Protein AF-A0AAD8YA34-F1 (afdb_monomer_lite)

Radius of gyration: 30.63 Å; chains: 1; bounding box: 55×99×75 Å

Sequence (525 aa):
MELCDHLGIENGQEYIYADPENDCYSNLALNSGWNTMIRPATAFRFKDRFSQPGSMKSLFEVLGKWKDAVYIPPKLEQSTNHGGTFIFRDDEVLFAHYDESPGTKELIEEAQSSDVHAITSKIQANGAQQLMERAQPTSGETITSKIQSTGVLSHQFDVRIARSTRELVRSNDNILVVAIPVNCHKDVMDRFASDIIDWIKESKQMMRIIISSHASLGAVYLMQLLRSEWLSETSTSLSELDDSIRITCWGTTAITARKTSGNSVNVLTIRKAVDYVTVPFKSEEDTNDVLETMFGKRFKYRDGGLLAISLSNLNPQNHLGIVLGNMSRMDPPPPPPPLNDMPVVDTPVEPWYQGKCITPKVGRLMEALDLERINIAKELEIDVRTIYEHFSWSFHVPLETPTDKNDQDVETSMRPLTVSEMNQQMHYYKNNDVLGPTNPESRYVMEDVPYGVVLTVILGRLLNCPASLHESGIMILSAMYGRDFLVENELLQGLGLIGEDDLNVNAYSLQEWKEMACLGYFRER

Structure (mmCIF, N/CA/C/O backbone):
data_AF-A0AAD8YA34-F1
#
_entry.id   AF-A0AAD8YA34-F1
#
loop_
_atom_site.group_PDB
_atom_site.id
_atom_site.type_symbol
_atom_site.label_atom_id
_atom_site.label_alt_id
_atom_site.label_comp_id
_atom_site.label_asym_id
_atom_site.label_entity_id
_atom_site.label_seq_id
_atom_site.pdbx_PDB_ins_code
_atom_site.Cartn_x
_atom_site.Cartn_y
_atom_site.Cartn_z
_atom_site.occupancy
_atom_site.B_iso_or_equiv
_atom_site.auth_seq_id
_atom_site.auth_comp_id
_atom_site.auth_asym_id
_atom_site.auth_atom_id
_atom_site.pdbx_PDB_model_num
ATOM 1 N N . MET A 1 1 ? 2.439 -30.372 10.382 1.00 57.00 1 MET A N 1
ATOM 2 C CA . MET A 1 1 ? 1.741 -30.048 9.124 1.00 57.00 1 MET A CA 1
ATOM 3 C C . MET A 1 1 ? 1.475 -31.315 8.331 1.00 57.00 1 MET A C 1
ATOM 5 O O . MET A 1 1 ? 0.342 -31.757 8.385 1.00 57.00 1 MET A O 1
ATOM 9 N N . GLU A 1 2 ? 2.491 -32.000 7.787 1.00 58.78 2 GLU A N 1
ATOM 10 C CA . GLU A 1 2 ? 2.299 -33.262 7.032 1.00 58.78 2 GLU A CA 1
ATOM 11 C C . GLU A 1 2 ? 1.456 -34.323 7.772 1.00 58.78 2 GLU A C 1
ATOM 13 O O . GLU A 1 2 ? 0.632 -34.995 7.164 1.00 58.78 2 GLU A O 1
ATOM 18 N N . LEU A 1 3 ? 1.592 -34.432 9.102 1.00 56.12 3 LEU A N 1
ATOM 19 C CA . LEU A 1 3 ? 0.770 -35.333 9.922 1.00 56.12 3 LEU A CA 1
ATOM 20 C C . LEU A 1 3 ? -0.720 -34.938 9.975 1.00 56.12 3 LEU A C 1
ATOM 22 O O . LEU A 1 3 ? -1.574 -35.820 9.979 1.00 56.12 3 LEU A O 1
ATOM 26 N N . CYS A 1 4 ? -1.043 -33.642 10.030 1.00 61.03 4 CYS A N 1
ATOM 27 C CA . CYS A 1 4 ? -2.429 -33.156 10.074 1.00 61.03 4 CYS A CA 1
ATOM 28 C C . CYS A 1 4 ? -3.134 -33.430 8.746 1.00 61.03 4 CYS A C 1
ATOM 30 O O . CYS A 1 4 ? -4.242 -33.967 8.740 1.00 61.03 4 CYS A O 1
ATOM 32 N N . ASP A 1 5 ? -2.442 -33.133 7.644 1.00 61.12 5 ASP A N 1
ATOM 33 C CA . ASP A 1 5 ? -2.927 -33.342 6.279 1.00 61.12 5 ASP A CA 1
ATOM 34 C C . ASP A 1 5 ? -3.145 -34.834 6.008 1.00 61.12 5 ASP A C 1
ATOM 36 O O . ASP A 1 5 ? -4.180 -35.248 5.489 1.00 61.12 5 ASP A O 1
ATOM 40 N N . HIS A 1 6 ? -2.204 -35.668 6.455 1.00 59.56 6 HIS A N 1
ATOM 41 C CA . HIS A 1 6 ? -2.275 -37.121 6.317 1.00 59.56 6 HIS A CA 1
ATOM 42 C C . HIS A 1 6 ? -3.390 -37.766 7.155 1.00 59.56 6 HIS A C 1
ATOM 44 O O . HIS A 1 6 ? -3.972 -38.777 6.757 1.00 59.56 6 HIS A O 1
ATOM 50 N N . LEU A 1 7 ? -3.708 -37.195 8.321 1.00 57.94 7 LEU A N 1
ATOM 51 C CA . LEU A 1 7 ? -4.793 -37.666 9.189 1.00 57.94 7 LEU A CA 1
ATOM 52 C C . LEU A 1 7 ? -6.159 -37.044 8.852 1.00 57.94 7 LEU A C 1
ATOM 54 O O . LEU A 1 7 ? -7.160 -37.476 9.427 1.00 57.94 7 LEU A O 1
ATOM 58 N N . GLY A 1 8 ? -6.217 -36.081 7.924 1.00 65.69 8 GLY A N 1
ATOM 59 C CA . GLY A 1 8 ? -7.444 -35.382 7.533 1.00 65.69 8 GLY A CA 1
ATOM 60 C C . GLY A 1 8 ? -8.031 -34.512 8.647 1.00 65.69 8 GLY A C 1
ATOM 61 O O . GLY A 1 8 ? -9.250 -34.415 8.766 1.00 65.69 8 GLY A O 1
ATOM 62 N N . ILE A 1 9 ? -7.181 -33.940 9.507 1.00 64.44 9 ILE A N 1
ATOM 63 C CA . ILE A 1 9 ? -7.609 -33.077 10.615 1.00 64.44 9 ILE A CA 1
ATOM 64 C C . ILE A 1 9 ? -7.604 -31.629 10.126 1.00 64.44 9 ILE A C 1
ATOM 66 O O . ILE A 1 9 ? -6.554 -30.984 10.087 1.00 64.44 9 ILE A O 1
ATOM 70 N N . GLU A 1 10 ? -8.785 -31.122 9.771 1.00 64.44 10 GLU A N 1
ATOM 71 C CA . GLU A 1 10 ? -8.975 -29.712 9.419 1.00 64.44 10 GLU A CA 1
ATOM 72 C C . GLU A 1 10 ? -8.584 -28.807 10.596 1.00 64.44 10 GLU A C 1
ATOM 74 O O . GLU A 1 10 ? -8.938 -29.067 11.747 1.00 64.44 10 GLU A O 1
ATOM 79 N N . ASN A 1 11 ? -7.816 -27.755 10.303 1.00 64.31 11 ASN A N 1
ATOM 80 C CA . ASN A 1 11 ? -7.295 -26.786 11.276 1.00 64.31 11 ASN A CA 1
ATOM 81 C C . ASN A 1 11 ? -6.407 -27.378 12.387 1.00 64.31 11 ASN A C 1
ATOM 83 O O . ASN A 1 11 ? -6.159 -26.730 13.403 1.00 64.31 11 ASN A O 1
ATOM 87 N N . GLY A 1 12 ? -5.863 -28.588 12.203 1.00 56.16 12 GLY A N 1
ATOM 88 C CA . GLY A 1 12 ? -5.017 -29.245 13.206 1.00 56.16 12 GLY A CA 1
ATOM 89 C C . GLY A 1 12 ? -3.789 -28.426 13.635 1.00 56.16 12 GLY A C 1
ATOM 90 O O . GLY A 1 12 ? -3.298 -28.592 14.747 1.00 56.16 12 GLY A O 1
ATOM 91 N N . GLN A 1 13 ? -3.311 -27.504 12.795 1.00 57.78 13 GLN A N 1
ATOM 92 C CA . GLN A 1 13 ? -2.218 -26.575 13.100 1.00 57.78 13 GLN A CA 1
ATOM 93 C C . GLN A 1 13 ? -2.500 -25.613 14.264 1.00 57.78 13 GLN A C 1
ATOM 95 O O . GLN A 1 13 ? -1.553 -25.123 14.870 1.00 57.78 13 GLN A O 1
ATOM 100 N N . GLU A 1 14 ? -3.766 -25.347 14.589 1.00 53.78 14 GLU A N 1
ATOM 101 C CA . GLU A 1 14 ? -4.135 -24.463 15.705 1.00 53.78 14 GLU A CA 1
ATOM 102 C C . GLU A 1 14 ? -4.041 -25.164 17.062 1.00 53.78 14 GLU A C 1
ATOM 104 O O . GLU A 1 14 ? -3.912 -24.512 18.096 1.00 53.78 14 GLU A O 1
ATOM 109 N N . TYR A 1 15 ? -4.086 -26.497 17.053 1.00 52.25 15 TYR A N 1
ATOM 110 C CA . TYR A 1 15 ? -4.228 -27.313 18.258 1.00 52.25 15 TYR A CA 1
ATOM 111 C C . TYR A 1 15 ? -3.035 -28.243 18.505 1.00 52.25 15 TYR A C 1
ATOM 113 O O . TYR A 1 15 ? -2.893 -28.782 19.603 1.00 52.25 15 TYR A O 1
ATOM 121 N N . ILE A 1 16 ? -2.173 -28.456 17.504 1.00 54.62 16 ILE A N 1
ATOM 122 C CA . ILE A 1 16 ? -0.984 -29.305 17.620 1.00 54.62 16 ILE A CA 1
ATOM 123 C C . ILE A 1 16 ? 0.250 -28.442 17.872 1.00 54.62 16 ILE A C 1
ATOM 125 O O . ILE A 1 16 ? 0.786 -27.798 16.971 1.00 54.62 16 ILE A O 1
ATOM 129 N N . TYR A 1 17 ? 0.748 -28.510 19.102 1.00 56.94 17 TYR A N 1
ATOM 130 C CA . TYR A 1 17 ? 2.009 -27.899 19.503 1.00 56.94 17 TYR A CA 1
ATOM 131 C C . TYR A 1 17 ? 3.134 -28.931 19.412 1.00 56.94 17 TYR A C 1
ATOM 133 O O . TYR A 1 17 ? 3.048 -30.014 19.992 1.00 56.94 17 TYR A O 1
ATOM 141 N N . ALA A 1 18 ? 4.188 -28.606 18.665 1.00 58.31 18 ALA A N 1
ATOM 142 C CA . ALA A 1 18 ? 5.399 -29.415 18.629 1.00 58.31 18 ALA A CA 1
ATOM 143 C C . ALA A 1 18 ? 6.319 -29.024 19.793 1.00 58.31 18 ALA A C 1
ATOM 145 O O . ALA A 1 18 ? 6.506 -27.840 20.064 1.00 58.31 18 ALA A O 1
ATOM 146 N N . ASP A 1 19 ? 6.916 -30.020 20.441 1.00 56.06 19 ASP A N 1
ATOM 147 C CA . ASP A 1 19 ? 7.931 -29.862 21.485 1.00 56.06 19 ASP A CA 1
ATOM 148 C C . ASP A 1 19 ? 9.301 -30.260 20.902 1.00 56.06 19 ASP A C 1
ATOM 150 O O . ASP A 1 19 ? 9.737 -31.402 21.075 1.00 56.06 19 ASP A O 1
ATOM 154 N N . PRO A 1 20 ? 9.946 -29.380 20.107 1.00 51.75 20 PRO A N 1
ATOM 155 C CA . PRO A 1 20 ? 11.133 -29.737 19.327 1.00 51.75 20 PRO A CA 1
ATOM 156 C C . PRO A 1 20 ? 12.332 -30.120 20.203 1.00 51.75 20 PRO A C 1
ATOM 158 O O . PRO A 1 20 ? 13.144 -30.947 19.791 1.00 51.75 20 PRO A O 1
ATOM 161 N N . GLU A 1 21 ? 12.413 -29.565 21.415 1.00 60.75 21 GLU A N 1
ATOM 162 C CA . GLU A 1 21 ? 13.470 -29.858 22.391 1.00 60.75 21 GLU A CA 1
ATOM 163 C C . GLU A 1 21 ? 13.107 -31.022 23.332 1.00 60.75 21 GLU A C 1
ATOM 165 O O . GLU A 1 21 ? 13.958 -31.527 24.068 1.00 60.75 21 GLU A O 1
ATOM 170 N N . ASN A 1 22 ? 11.874 -31.537 23.235 1.00 58.41 22 ASN A N 1
ATOM 171 C CA . ASN A 1 22 ? 11.351 -32.645 24.034 1.00 58.41 22 ASN A CA 1
ATOM 172 C C . ASN A 1 22 ? 11.287 -32.323 25.545 1.00 58.41 22 ASN A C 1
ATOM 174 O O . ASN A 1 22 ? 11.423 -33.219 26.391 1.00 58.41 22 ASN A O 1
ATOM 178 N N . ASP A 1 23 ? 11.107 -31.045 25.884 1.00 58.72 23 ASP A N 1
ATOM 179 C CA . ASP A 1 23 ? 11.086 -30.516 27.248 1.00 58.72 23 ASP A CA 1
ATOM 180 C C . ASP A 1 23 ? 9.809 -30.911 27.993 1.00 58.72 23 ASP A C 1
ATOM 182 O O . ASP A 1 23 ? 9.868 -31.335 29.150 1.00 58.72 23 ASP A O 1
ATOM 186 N N . CYS A 1 24 ? 8.649 -30.839 27.338 1.00 59.78 24 CYS A N 1
ATOM 187 C CA . CYS A 1 24 ? 7.374 -31.285 27.896 1.00 59.78 24 CYS A CA 1
ATOM 188 C C . CYS A 1 24 ? 7.444 -32.779 28.227 1.00 59.78 24 CYS A C 1
ATOM 190 O O . CYS A 1 24 ? 7.132 -33.193 29.345 1.00 59.78 24 CYS A O 1
ATOM 192 N N . TYR A 1 25 ? 7.956 -33.585 27.295 1.00 61.09 25 TYR A N 1
ATOM 193 C CA . TYR A 1 25 ? 8.087 -35.029 27.486 1.00 61.09 25 TYR A CA 1
ATOM 194 C C . TYR A 1 25 ? 9.016 -35.389 28.653 1.00 61.09 25 TYR A C 1
ATOM 196 O O . TYR A 1 25 ? 8.703 -36.262 29.466 1.00 61.09 25 TYR A O 1
ATOM 204 N N . SER A 1 26 ? 10.163 -34.709 28.741 1.00 60.25 26 SER A N 1
ATOM 205 C CA . SER A 1 26 ? 11.169 -34.937 29.786 1.00 60.25 26 SER A CA 1
ATOM 206 C C . SER A 1 26 ? 10.634 -34.578 31.173 1.00 60.25 26 SER A C 1
ATOM 208 O O . SER A 1 26 ? 10.914 -35.267 32.153 1.00 60.25 26 SER A O 1
ATOM 210 N N . ASN A 1 27 ? 9.815 -33.532 31.243 1.00 60.31 27 ASN A N 1
ATOM 211 C CA . ASN A 1 27 ? 9.210 -33.047 32.474 1.00 60.31 27 ASN A CA 1
ATOM 212 C C . ASN A 1 27 ? 8.005 -33.871 32.946 1.00 60.31 27 ASN A C 1
ATOM 214 O O . ASN A 1 27 ? 7.817 -34.046 34.150 1.00 60.31 27 ASN A O 1
ATOM 218 N N . LEU A 1 28 ? 7.203 -34.403 32.019 1.00 61.78 28 LEU A N 1
ATOM 219 C CA . LEU A 1 28 ? 6.094 -35.305 32.347 1.00 61.78 28 LEU A CA 1
ATOM 220 C C . LEU A 1 28 ? 6.577 -36.625 32.965 1.00 61.78 28 LEU A C 1
ATOM 222 O O . LEU A 1 28 ? 5.770 -37.337 33.564 1.00 61.78 28 LEU A O 1
ATOM 226 N N . ALA A 1 29 ? 7.874 -36.942 32.828 1.00 59.47 29 ALA A N 1
ATOM 227 C CA . ALA A 1 29 ? 8.520 -38.131 33.379 1.00 59.47 29 ALA A CA 1
ATOM 228 C C . ALA A 1 29 ? 7.726 -39.417 33.081 1.00 59.47 29 ALA A C 1
ATOM 230 O O . ALA A 1 29 ? 7.562 -40.284 33.943 1.00 59.47 29 ALA A O 1
ATOM 231 N N . LEU A 1 30 ? 7.205 -39.513 31.850 1.00 64.31 30 LEU A N 1
ATOM 232 C CA . LEU A 1 30 ? 6.449 -40.669 31.377 1.00 64.31 30 LEU A CA 1
ATOM 233 C C . LEU A 1 30 ? 7.295 -41.939 31.522 1.00 64.31 30 LEU A C 1
ATOM 235 O O . LEU A 1 30 ? 8.526 -41.911 31.416 1.00 64.31 30 LEU A O 1
ATOM 239 N N . ASN A 1 31 ? 6.627 -43.069 31.763 1.00 60.81 31 ASN A N 1
ATOM 240 C CA . ASN A 1 31 ? 7.307 -44.355 31.881 1.00 60.81 31 ASN A CA 1
ATOM 241 C C . ASN A 1 31 ? 8.175 -44.607 30.635 1.00 60.81 31 ASN A C 1
ATOM 243 O O . ASN A 1 31 ? 7.714 -44.464 29.500 1.00 60.81 31 ASN A O 1
ATOM 247 N N . SER A 1 32 ? 9.434 -44.980 30.852 1.00 58.25 32 SER A N 1
ATOM 248 C CA . SER A 1 32 ? 10.407 -45.222 29.787 1.00 58.25 32 SER A CA 1
ATOM 249 C C . SER A 1 32 ? 11.320 -46.404 30.120 1.00 58.25 32 SER A C 1
ATOM 251 O O . SER A 1 32 ? 11.561 -46.735 31.287 1.00 58.25 32 SER A O 1
ATOM 253 N N . GLY A 1 33 ? 11.831 -47.057 29.075 1.00 55.44 33 GLY A N 1
ATOM 254 C CA . GLY A 1 33 ? 12.868 -48.084 29.167 1.00 55.44 33 GLY A CA 1
ATOM 255 C C . GLY A 1 33 ? 12.383 -49.539 29.177 1.00 55.44 33 GLY A C 1
ATOM 256 O O . GLY A 1 33 ? 11.218 -49.865 29.371 1.00 55.44 33 GLY A O 1
ATOM 257 N N . TRP A 1 34 ? 13.331 -50.460 28.989 1.00 50.88 34 TRP A N 1
ATOM 258 C CA . TRP A 1 34 ? 13.091 -51.895 28.766 1.00 50.88 34 TRP A CA 1
ATOM 259 C C . TRP A 1 34 ? 12.460 -52.655 29.946 1.00 50.88 34 TRP A C 1
ATOM 261 O O . TRP A 1 34 ? 11.923 -53.745 29.756 1.00 50.88 34 TRP A O 1
ATOM 271 N N . ASN A 1 35 ? 12.477 -52.093 31.157 1.00 49.31 35 ASN A N 1
ATOM 272 C CA . ASN A 1 35 ? 11.920 -52.733 32.354 1.00 49.31 35 ASN A CA 1
ATOM 273 C C . ASN A 1 35 ? 10.384 -52.862 32.324 1.00 49.31 35 ASN A C 1
ATOM 275 O O . ASN A 1 35 ? 9.824 -53.684 33.050 1.00 49.31 35 ASN A O 1
ATOM 279 N N . THR A 1 36 ? 9.684 -52.090 31.489 1.00 51.34 36 THR A N 1
ATOM 280 C CA . THR A 1 36 ? 8.221 -52.173 31.319 1.00 51.34 36 THR A CA 1
ATOM 281 C C . THR A 1 36 ? 7.795 -53.277 30.343 1.00 51.34 36 THR A C 1
ATOM 283 O O . THR A 1 36 ? 6.717 -53.851 30.496 1.00 51.34 36 THR A O 1
ATOM 286 N N . MET A 1 37 ? 8.668 -53.671 29.408 1.00 44.97 37 MET A N 1
ATOM 287 C CA . MET A 1 37 ? 8.440 -54.778 28.461 1.00 44.97 37 MET A CA 1
ATOM 288 C C . MET A 1 37 ? 8.461 -56.160 29.133 1.00 44.97 37 MET A C 1
ATOM 290 O O . MET A 1 37 ? 7.911 -57.119 28.600 1.00 44.97 37 MET A O 1
ATOM 294 N N . ILE A 1 38 ? 9.070 -56.262 30.319 1.00 46.34 38 ILE A N 1
ATOM 295 C CA . ILE A 1 38 ? 9.202 -57.502 31.105 1.00 46.34 38 ILE A CA 1
ATOM 296 C C . ILE A 1 38 ? 8.036 -57.644 32.110 1.00 46.34 38 ILE A C 1
ATOM 298 O O . ILE A 1 38 ? 7.930 -58.638 32.829 1.00 46.34 38 ILE A O 1
ATOM 302 N N . ARG A 1 39 ? 7.115 -56.668 32.171 1.00 54.47 39 ARG A N 1
ATOM 303 C CA . ARG A 1 39 ? 5.951 -56.739 33.062 1.00 54.47 39 ARG A CA 1
ATOM 304 C C . ARG A 1 39 ? 4.972 -57.820 32.579 1.00 54.47 39 ARG A C 1
ATOM 306 O O . ARG A 1 39 ? 4.652 -57.856 31.389 1.00 54.47 39 ARG A O 1
ATOM 313 N N . PRO A 1 40 ? 4.420 -58.656 33.482 1.00 52.62 40 PRO A N 1
ATOM 314 C CA . PRO A 1 40 ? 3.451 -59.690 33.115 1.00 52.62 40 PRO A CA 1
ATOM 315 C C . PRO A 1 40 ? 2.254 -59.147 32.323 1.00 52.62 40 PRO A C 1
ATOM 317 O O . PRO A 1 40 ? 1.797 -59.798 31.387 1.00 52.62 40 PRO A O 1
ATOM 320 N N . ALA A 1 41 ? 1.795 -57.931 32.647 1.00 52.78 41 ALA A N 1
ATOM 321 C CA . ALA A 1 41 ? 0.703 -57.247 31.954 1.00 52.78 41 ALA A CA 1
ATOM 322 C C . ALA A 1 41 ? 0.945 -57.120 30.437 1.00 52.78 41 ALA A C 1
ATOM 324 O O . ALA A 1 41 ? 0.049 -57.413 29.649 1.00 52.78 41 ALA A O 1
ATOM 325 N N . THR A 1 42 ? 2.169 -56.796 30.013 1.00 47.59 42 THR A N 1
ATOM 326 C CA . THR A 1 42 ? 2.544 -56.682 28.595 1.00 47.59 42 THR A CA 1
ATOM 327 C C . THR A 1 42 ? 2.424 -58.033 27.877 1.00 47.59 42 THR A C 1
ATOM 329 O O . THR A 1 42 ? 1.865 -58.120 26.783 1.00 47.59 42 THR A O 1
ATOM 332 N N . ALA A 1 43 ? 2.867 -59.122 28.517 1.00 51.59 43 ALA A N 1
ATOM 333 C CA . ALA A 1 43 ? 2.780 -60.477 27.966 1.00 51.59 43 ALA A CA 1
ATOM 334 C C . ALA A 1 43 ? 1.332 -61.002 27.881 1.00 51.59 43 ALA A C 1
ATOM 336 O O . ALA A 1 43 ? 0.958 -61.631 26.886 1.00 51.59 43 ALA A O 1
ATOM 337 N N . PHE A 1 44 ? 0.496 -60.719 28.886 1.00 54.44 44 PHE A N 1
ATOM 338 C CA . PHE A 1 44 ? -0.926 -61.082 28.867 1.00 54.44 44 PHE A CA 1
ATOM 339 C C . PHE A 1 44 ? -1.706 -60.310 27.794 1.00 54.44 44 PHE A C 1
ATOM 341 O O . PHE A 1 44 ? -2.547 -60.897 27.120 1.00 54.44 44 PHE A O 1
ATOM 348 N N . ARG A 1 45 ? -1.357 -59.047 27.523 1.00 59.47 45 ARG A N 1
ATOM 349 C CA . ARG A 1 45 ? -2.006 -58.236 26.480 1.00 59.47 45 ARG A CA 1
ATOM 350 C C . ARG A 1 45 ? -1.677 -58.690 25.061 1.00 59.47 45 ARG A C 1
ATOM 352 O O . ARG A 1 45 ? -2.575 -58.715 24.222 1.00 59.47 45 ARG A O 1
ATOM 359 N N . PHE A 1 46 ? -0.438 -59.111 24.783 1.00 51.91 46 PHE A N 1
ATOM 360 C CA . PHE A 1 46 ? -0.133 -59.763 23.503 1.00 51.91 46 PHE A CA 1
ATOM 361 C C . PHE A 1 46 ? -1.003 -61.007 23.315 1.00 51.91 46 PHE A C 1
ATOM 363 O O . PHE A 1 46 ? -1.624 -61.165 22.266 1.00 51.91 46 PHE A O 1
ATOM 370 N N . LYS A 1 47 ? -1.121 -61.844 24.353 1.00 54.25 47 LYS A N 1
ATOM 371 C CA . LYS A 1 47 ? -1.988 -63.024 24.329 1.00 54.25 47 LYS A CA 1
ATOM 372 C C . LYS A 1 47 ? -3.451 -62.650 24.062 1.00 54.25 47 LYS A C 1
ATOM 374 O O . LYS A 1 47 ? -4.043 -63.230 23.157 1.00 54.25 47 LYS A O 1
ATOM 379 N N . ASP A 1 48 ? -4.014 -61.671 24.764 1.00 59.31 48 ASP A N 1
ATOM 380 C CA . ASP A 1 48 ? -5.408 -61.241 24.572 1.00 59.31 48 ASP A CA 1
ATOM 381 C C . ASP A 1 48 ? -5.647 -60.684 23.163 1.00 59.31 48 ASP A C 1
ATOM 383 O O . ASP A 1 48 ? -6.639 -61.018 22.512 1.00 59.31 48 ASP A O 1
ATOM 387 N N . ARG A 1 49 ? -4.686 -59.921 22.631 1.00 57.06 49 ARG A N 1
ATOM 388 C CA . ARG A 1 49 ? -4.756 -59.362 21.277 1.00 57.06 49 ARG A CA 1
ATOM 389 C C . ARG A 1 49 ? -4.685 -60.448 20.203 1.00 57.06 49 ARG A C 1
ATOM 391 O O . ARG A 1 49 ? -5.428 -60.357 19.234 1.00 57.06 49 ARG A O 1
ATOM 398 N N . PHE A 1 50 ? -3.880 -61.498 20.384 1.00 53.97 50 PHE A N 1
ATOM 399 C CA . PHE A 1 50 ? -3.851 -62.662 19.483 1.00 53.97 50 PHE A CA 1
ATOM 400 C C . PHE A 1 50 ? -5.074 -63.584 19.628 1.00 53.97 50 PHE A C 1
ATOM 402 O O . PHE A 1 50 ? -5.350 -64.368 18.722 1.00 53.97 50 PHE A O 1
ATOM 409 N N . SER A 1 51 ? -5.808 -63.493 20.740 1.00 55.28 51 SER A N 1
ATOM 410 C CA . SER A 1 51 ? -6.950 -64.368 21.044 1.00 55.28 51 SER A CA 1
ATOM 411 C C . SER A 1 51 ? -8.292 -63.836 20.528 1.00 55.28 51 SER A C 1
ATOM 413 O O . SER A 1 51 ? -9.227 -64.618 20.361 1.00 55.28 51 SER A O 1
ATOM 415 N N . GLN A 1 52 ? -8.419 -62.525 20.284 1.00 59.38 52 GLN A N 1
ATOM 416 C CA . GLN A 1 52 ? -9.680 -61.910 19.855 1.00 59.38 52 GLN A CA 1
ATOM 417 C C . GLN A 1 52 ? -9.833 -61.867 18.316 1.00 59.38 52 GLN A C 1
ATOM 419 O O . GLN A 1 52 ? -8.947 -61.353 17.625 1.00 59.38 52 GLN A O 1
ATOM 424 N N . PRO A 1 53 ? -10.956 -62.351 17.741 1.00 44.66 53 PRO A N 1
ATOM 425 C CA . PRO A 1 53 ? -11.171 -62.344 16.293 1.00 44.66 53 PRO A CA 1
ATOM 426 C C . PRO A 1 53 ? -11.250 -60.915 15.729 1.00 44.66 53 PRO A C 1
ATOM 428 O O . PRO A 1 53 ? -12.093 -60.127 16.142 1.00 44.66 53 PRO A O 1
ATOM 431 N N . GLY A 1 54 ? -10.399 -60.587 14.750 1.00 58.88 54 GLY A N 1
ATOM 432 C CA . GLY A 1 54 ? -10.438 -59.310 14.015 1.00 58.88 54 GLY A CA 1
ATOM 433 C C . GLY A 1 54 ? -9.478 -58.215 14.503 1.00 58.88 54 GLY A C 1
ATOM 434 O O . GLY A 1 54 ? -9.226 -57.273 13.752 1.00 58.88 54 GLY A O 1
ATOM 435 N N . SER A 1 55 ? -8.856 -58.366 15.676 1.00 55.22 55 SER A N 1
ATOM 436 C CA . SER A 1 55 ? -7.917 -57.386 16.263 1.00 55.22 55 SER A CA 1
ATOM 437 C C . SER A 1 55 ? -6.683 -57.106 15.384 1.00 55.22 55 SER A C 1
ATOM 439 O O . SER A 1 55 ? -6.198 -55.977 15.294 1.00 55.22 55 SER A O 1
ATOM 441 N N . MET A 1 56 ? -6.184 -58.132 14.689 1.00 51.81 56 MET A N 1
ATOM 442 C CA . MET A 1 56 ? -5.042 -58.011 13.784 1.00 51.81 56 MET A CA 1
ATOM 443 C C . MET A 1 56 ? -5.419 -57.255 12.511 1.00 51.81 56 MET A C 1
ATOM 445 O O . MET A 1 56 ? -4.600 -56.514 11.977 1.00 51.81 56 MET A O 1
ATOM 449 N N . LYS A 1 57 ? -6.668 -57.382 12.046 1.00 55.53 57 LYS A N 1
ATOM 450 C CA . LYS A 1 57 ? -7.144 -56.693 10.841 1.00 55.53 57 LYS A CA 1
ATOM 451 C C . LYS A 1 57 ? -7.231 -55.182 11.070 1.00 55.53 57 LYS A C 1
ATOM 453 O O . LYS A 1 57 ? -6.732 -54.432 10.240 1.00 55.53 57 LYS A O 1
ATOM 458 N N . SER A 1 58 ? -7.745 -54.748 12.226 1.00 56.22 58 SER A N 1
ATOM 459 C CA . SER A 1 58 ? -7.749 -53.327 12.606 1.00 56.22 58 SER A CA 1
ATOM 460 C C . SER A 1 58 ? -6.339 -52.778 12.821 1.00 56.22 58 SER A C 1
ATOM 462 O O . SER A 1 58 ? -6.069 -51.629 12.493 1.00 56.22 58 SER A O 1
ATOM 464 N N . LEU A 1 59 ? -5.415 -53.595 13.344 1.00 51.00 59 LEU A N 1
ATOM 465 C CA . LEU A 1 59 ? -4.019 -53.187 13.499 1.00 51.00 59 LEU A CA 1
ATOM 466 C C . LEU A 1 59 ? -3.343 -52.987 12.137 1.00 51.00 59 LEU A C 1
ATOM 468 O O . LEU A 1 59 ? -2.658 -51.989 11.958 1.00 51.00 59 LEU A O 1
ATOM 472 N N . PHE A 1 60 ? -3.563 -53.883 11.172 1.00 56.53 60 PHE A N 1
ATOM 473 C CA . PHE A 1 60 ? -3.033 -53.725 9.814 1.00 56.53 60 PHE A CA 1
ATOM 474 C C . PHE A 1 60 ? -3.689 -52.571 9.045 1.00 56.53 60 PHE A C 1
ATOM 476 O O . PHE A 1 60 ? -2.999 -51.908 8.278 1.00 56.53 60 PHE A O 1
ATOM 483 N N . GLU A 1 61 ? -4.972 -52.277 9.273 1.00 60.12 61 GLU A N 1
ATOM 484 C CA . GLU A 1 61 ? -5.619 -51.067 8.739 1.00 60.12 61 GLU A CA 1
ATOM 485 C C . GLU A 1 61 ? -5.010 -49.790 9.319 1.00 60.12 61 GLU A C 1
ATOM 487 O O . GLU A 1 61 ? -4.706 -48.865 8.571 1.00 60.12 61 GLU A O 1
ATOM 492 N N . VAL A 1 62 ? -4.788 -49.740 10.637 1.00 55.50 62 VAL A N 1
ATOM 493 C CA . VAL A 1 62 ? -4.147 -48.589 11.283 1.00 55.50 62 VAL A CA 1
ATOM 494 C C . VAL A 1 62 ? -2.703 -48.464 10.808 1.00 55.50 62 VAL A C 1
ATOM 496 O O . VAL A 1 62 ? -2.350 -47.430 10.262 1.00 55.50 62 VAL A O 1
ATOM 499 N N . LEU A 1 63 ? -1.879 -49.508 10.915 1.00 52.69 63 LEU A N 1
ATOM 500 C CA . LEU A 1 63 ? -0.484 -49.485 10.453 1.00 52.69 63 LEU A CA 1
ATOM 501 C C . LEU A 1 63 ? -0.366 -49.177 8.954 1.00 52.69 63 LEU A C 1
ATOM 503 O O . LEU A 1 63 ? 0.576 -48.507 8.546 1.00 52.69 63 LEU A O 1
ATOM 507 N N . GLY A 1 64 ? -1.340 -49.600 8.143 1.00 58.03 64 GLY A N 1
ATOM 508 C CA . GLY A 1 64 ? -1.438 -49.246 6.729 1.00 58.03 64 GLY A CA 1
ATOM 509 C C . GLY A 1 64 ? -1.620 -47.746 6.494 1.00 58.03 64 GLY A C 1
ATOM 510 O O . GLY A 1 64 ? -1.074 -47.231 5.521 1.00 58.03 64 GLY A O 1
ATOM 511 N N . LYS A 1 65 ? -2.303 -47.036 7.406 1.00 58.25 65 LYS A N 1
ATOM 512 C CA . LYS A 1 65 ? -2.352 -45.566 7.416 1.00 58.25 65 LYS A CA 1
ATOM 513 C C . LYS A 1 65 ? -1.022 -44.954 7.850 1.00 58.25 65 LYS A C 1
ATOM 515 O O . LYS A 1 65 ? -0.689 -43.889 7.372 1.00 58.25 65 LYS A O 1
ATOM 520 N N . TRP A 1 66 ? -0.232 -45.604 8.701 1.00 48.81 66 TRP A N 1
ATOM 521 C CA . TRP A 1 66 ? 1.053 -45.063 9.177 1.00 48.81 66 TRP A CA 1
ATOM 522 C C . TRP A 1 66 ? 2.262 -45.417 8.294 1.00 48.81 66 TRP A C 1
ATOM 524 O O . TRP A 1 66 ? 3.362 -44.946 8.566 1.00 48.81 66 TRP A O 1
ATOM 534 N N . LYS A 1 67 ? 2.088 -46.216 7.230 1.00 51.62 67 LYS A N 1
ATOM 535 C CA . LYS A 1 67 ? 3.202 -46.704 6.393 1.00 51.62 67 LYS A CA 1
ATOM 536 C C . LYS A 1 67 ? 3.992 -45.582 5.699 1.00 51.62 67 LYS A C 1
ATOM 538 O O . LYS A 1 67 ? 5.178 -45.761 5.450 1.00 51.62 67 LYS A O 1
ATOM 543 N N . ASP A 1 68 ? 3.326 -44.469 5.387 1.00 51.00 68 ASP A N 1
ATOM 544 C CA . ASP A 1 68 ? 3.911 -43.303 4.710 1.00 51.00 68 ASP A CA 1
ATOM 545 C C . ASP A 1 68 ? 4.307 -42.205 5.723 1.00 51.00 68 ASP A C 1
ATOM 547 O O . ASP A 1 68 ? 5.048 -41.287 5.393 1.00 51.00 68 ASP A O 1
ATOM 551 N N . ALA A 1 69 ? 3.882 -42.349 6.986 1.00 50.25 69 ALA A N 1
ATOM 552 C CA . ALA A 1 69 ? 4.170 -41.454 8.107 1.00 50.25 69 ALA A CA 1
ATOM 553 C C . ALA A 1 69 ? 5.262 -42.040 9.024 1.00 50.25 69 ALA A C 1
ATOM 555 O O . ALA A 1 69 ? 5.130 -42.033 10.252 1.00 50.25 69 ALA A O 1
ATOM 556 N N . VAL A 1 70 ? 6.325 -42.610 8.438 1.00 44.22 70 VAL A N 1
ATOM 557 C CA . VAL A 1 70 ? 7.451 -43.178 9.198 1.00 44.22 70 VAL A CA 1
ATOM 558 C C . VAL A 1 70 ? 8.191 -42.050 9.914 1.00 44.22 70 VAL A C 1
ATOM 560 O O . VAL A 1 70 ? 9.106 -41.432 9.378 1.00 44.22 70 VAL A O 1
ATOM 563 N N . TYR A 1 71 ? 7.789 -41.797 11.154 1.00 53.03 71 TYR A N 1
ATOM 564 C CA . TYR A 1 71 ? 8.482 -40.896 12.058 1.00 53.03 71 TYR A CA 1
ATOM 565 C C . TYR A 1 71 ? 9.651 -41.642 12.701 1.00 53.03 71 TYR A C 1
ATOM 567 O O . TYR A 1 71 ? 9.458 -42.556 13.507 1.00 53.03 71 TYR A O 1
ATOM 575 N N . ILE A 1 72 ? 10.875 -41.269 12.329 1.00 51.38 72 ILE A N 1
ATOM 576 C CA . ILE A 1 72 ? 12.072 -41.697 13.051 1.00 51.38 72 ILE A CA 1
ATOM 577 C C . ILE A 1 72 ? 12.185 -40.772 14.266 1.00 51.38 72 ILE A C 1
ATOM 579 O O . ILE A 1 72 ? 12.395 -39.573 14.073 1.00 51.38 72 ILE A O 1
ATOM 583 N N . PRO A 1 73 ? 12.036 -41.277 15.504 1.00 51.50 73 PRO A N 1
ATOM 584 C CA . PRO A 1 73 ? 12.229 -40.437 16.672 1.00 51.50 73 PRO A CA 1
ATOM 585 C C . PRO A 1 73 ? 13.654 -39.860 16.653 1.00 51.50 73 PRO A C 1
ATOM 587 O O . PRO A 1 73 ? 14.601 -40.604 16.376 1.00 51.50 73 PRO A O 1
ATOM 590 N N . PRO A 1 74 ? 13.839 -38.561 16.946 1.00 48.25 74 PRO A N 1
ATOM 591 C CA . PRO A 1 74 ? 15.144 -37.908 16.860 1.00 48.25 74 PRO A CA 1
ATOM 592 C C . PRO A 1 74 ? 16.206 -38.538 17.778 1.00 48.25 74 PRO A C 1
ATOM 594 O O . PRO A 1 74 ? 17.401 -38.377 17.526 1.00 48.25 74 PRO A O 1
ATOM 597 N N . LYS A 1 75 ? 15.804 -39.298 18.811 1.00 55.78 75 LYS A N 1
ATOM 598 C CA . LYS A 1 75 ? 16.702 -40.084 19.671 1.00 55.78 75 LYS A CA 1
ATOM 599 C C . LYS A 1 75 ? 16.211 -41.529 19.828 1.00 55.78 75 LYS A C 1
ATOM 601 O O . LYS A 1 75 ? 15.033 -41.780 20.062 1.00 55.78 75 LYS A O 1
ATOM 606 N N . LEU A 1 76 ? 17.134 -42.496 19.782 1.00 54.06 76 LEU A N 1
ATOM 607 C CA . LEU A 1 76 ? 16.829 -43.937 19.870 1.00 54.06 76 LEU A CA 1
ATOM 608 C C . LEU A 1 76 ? 16.116 -44.325 21.181 1.00 54.06 76 LEU A C 1
ATOM 610 O O . LEU A 1 76 ? 15.256 -45.201 21.192 1.00 54.06 76 LEU A O 1
ATOM 614 N N . GLU A 1 77 ? 16.437 -43.646 22.279 1.00 54.50 77 GLU A N 1
ATOM 615 C CA . GLU A 1 77 ? 15.817 -43.825 23.600 1.00 54.50 77 GLU A CA 1
ATOM 616 C C . GLU A 1 77 ? 14.307 -43.518 23.616 1.00 54.50 77 GLU A C 1
ATOM 618 O O . GLU A 1 77 ? 13.553 -44.172 24.340 1.00 54.50 77 GLU A O 1
ATOM 623 N N . GLN A 1 78 ? 13.840 -42.626 22.733 1.00 56.41 78 GLN A N 1
ATOM 624 C CA . GLN A 1 78 ? 12.427 -42.252 22.618 1.00 56.41 78 GLN A CA 1
ATOM 625 C C . GLN A 1 78 ? 11.558 -43.361 22.013 1.00 56.41 78 GLN A C 1
ATOM 627 O O . GLN A 1 78 ? 10.345 -43.351 22.194 1.00 56.41 78 GLN A O 1
ATOM 632 N N . SER A 1 79 ? 12.159 -44.359 21.354 1.00 55.97 79 SER A N 1
ATOM 633 C CA . SER A 1 79 ? 11.427 -45.535 20.853 1.00 55.97 79 SER A CA 1
ATOM 634 C C . SER A 1 79 ? 10.822 -46.402 21.968 1.00 55.97 79 SER A C 1
ATOM 636 O O . SER A 1 79 ? 9.979 -47.254 21.697 1.00 55.97 79 SER A O 1
ATOM 638 N N . THR A 1 80 ? 11.246 -46.186 23.219 1.00 53.94 80 THR A N 1
ATOM 639 C CA . THR A 1 80 ? 10.793 -46.938 24.402 1.00 53.94 80 THR A CA 1
ATOM 640 C C . THR A 1 80 ? 9.944 -46.108 25.364 1.00 53.94 80 THR A C 1
ATOM 642 O O . THR A 1 80 ? 9.640 -46.564 26.467 1.00 53.94 80 THR A O 1
ATOM 645 N N . ASN A 1 81 ? 9.573 -44.892 24.965 1.00 60.06 81 ASN A N 1
ATOM 646 C CA . ASN A 1 81 ? 8.784 -43.992 25.786 1.00 60.06 81 ASN A CA 1
ATOM 647 C C . ASN A 1 81 ? 7.282 -44.306 25.664 1.00 60.06 81 ASN A C 1
ATOM 649 O O . ASN A 1 81 ? 6.781 -44.586 24.576 1.00 60.06 81 ASN A O 1
ATOM 653 N N . HIS A 1 82 ? 6.559 -44.277 26.783 1.00 63.72 82 HIS A N 1
ATOM 654 C CA . HIS A 1 82 ? 5.122 -44.558 26.814 1.00 63.72 82 HIS A CA 1
ATOM 655 C C . HIS A 1 82 ? 4.287 -43.290 26.653 1.00 63.72 82 HIS A C 1
ATOM 657 O O . HIS A 1 82 ? 4.679 -42.235 27.150 1.00 63.72 82 HIS A O 1
ATOM 663 N N . GLY A 1 83 ? 3.124 -43.417 26.012 1.00 65.31 83 GLY A N 1
ATOM 664 C CA . GLY A 1 83 ? 2.161 -42.333 25.851 1.00 65.31 83 GLY A CA 1
ATOM 665 C C . GLY A 1 83 ? 1.396 -41.997 27.134 1.00 65.31 83 GLY A C 1
ATOM 666 O O . GLY A 1 83 ? 1.500 -42.661 28.167 1.00 65.31 83 GLY A O 1
ATOM 667 N N . GLY A 1 84 ? 0.617 -40.928 27.064 1.00 66.12 84 GLY A N 1
ATOM 668 C CA . GLY A 1 84 ? -0.301 -40.509 28.113 1.00 66.12 84 GLY A CA 1
ATOM 669 C C . GLY A 1 84 ? -1.297 -39.499 27.559 1.00 66.12 84 GLY A C 1
ATOM 670 O O . GLY A 1 84 ? -1.061 -38.893 26.515 1.00 66.12 84 GLY A O 1
ATOM 671 N N . THR A 1 85 ? -2.430 -39.341 28.233 1.00 63.59 85 THR A N 1
ATOM 672 C CA . THR A 1 85 ? -3.443 -38.331 27.908 1.00 63.59 85 THR A CA 1
ATOM 673 C C . THR A 1 85 ? -3.594 -37.389 29.084 1.00 63.59 85 THR A C 1
ATOM 675 O O . THR A 1 85 ? -3.843 -37.827 30.203 1.00 63.59 85 THR A O 1
ATOM 678 N N . PHE A 1 86 ? -3.490 -36.094 28.816 1.00 63.00 86 PHE A N 1
ATOM 679 C CA . PHE A 1 86 ? -3.603 -35.046 29.820 1.00 63.00 86 PHE A CA 1
ATOM 680 C C . PHE A 1 86 ? -4.623 -34.018 29.348 1.00 63.00 86 PHE A C 1
ATOM 682 O O . PHE A 1 86 ? -4.609 -33.632 28.181 1.00 63.00 86 PHE A O 1
ATOM 689 N N . ILE A 1 87 ? -5.513 -33.590 30.239 1.00 56.44 87 ILE A N 1
ATOM 690 C CA . ILE A 1 87 ? -6.453 -32.497 29.993 1.00 56.44 87 ILE A CA 1
ATOM 691 C C . ILE A 1 87 ? -6.184 -31.430 31.038 1.00 56.44 87 ILE A C 1
ATOM 693 O O . ILE A 1 87 ? -6.208 -31.705 32.239 1.00 56.44 87 ILE A O 1
ATOM 697 N N . PHE A 1 88 ? -5.963 -30.216 30.554 1.00 57.34 88 PHE A N 1
ATOM 698 C CA . PHE A 1 88 ? -5.701 -29.043 31.370 1.00 57.34 88 PHE A CA 1
ATOM 699 C C . PHE A 1 88 ? -6.839 -28.036 31.205 1.00 57.34 88 PHE A C 1
ATOM 701 O O . PHE A 1 88 ? -7.447 -27.942 30.134 1.00 57.34 88 PHE A O 1
ATOM 708 N N . ARG A 1 89 ? -7.115 -27.273 32.258 1.00 51.59 89 ARG A N 1
ATOM 709 C CA . ARG A 1 89 ? -7.852 -26.010 32.196 1.00 51.59 89 ARG A CA 1
ATOM 710 C C . ARG A 1 89 ? -7.048 -25.009 32.999 1.00 51.59 89 ARG A C 1
ATOM 712 O O . ARG A 1 89 ? -6.903 -25.185 34.202 1.00 51.59 89 ARG A O 1
ATOM 719 N N . ASP A 1 90 ? -6.518 -24.010 32.306 1.00 61.84 90 ASP A N 1
ATOM 720 C CA . ASP A 1 90 ? -5.575 -23.056 32.880 1.00 61.84 90 ASP A CA 1
ATOM 721 C C . ASP A 1 90 ? -4.406 -23.797 33.561 1.00 61.84 90 ASP A C 1
ATOM 723 O O . ASP A 1 90 ? -3.756 -24.629 32.926 1.00 61.84 90 ASP A O 1
ATOM 727 N N . ASP A 1 91 ? -4.157 -23.538 34.841 1.00 50.19 91 ASP A N 1
ATOM 728 C CA . ASP A 1 91 ? -3.119 -24.159 35.665 1.00 50.19 91 ASP A CA 1
ATOM 729 C C . ASP A 1 91 ? -3.549 -25.478 36.337 1.00 50.19 91 ASP A C 1
ATOM 731 O O . ASP A 1 91 ? -2.757 -26.110 37.045 1.00 50.19 91 ASP A O 1
ATOM 735 N N . GLU A 1 92 ? -4.780 -25.937 36.097 1.00 43.31 92 GLU A N 1
ATOM 736 C CA . GLU A 1 92 ? -5.337 -27.142 36.702 1.00 43.31 92 GLU A CA 1
ATOM 737 C C . GLU A 1 92 ? -5.279 -28.347 35.750 1.00 43.31 92 GLU A C 1
ATOM 739 O O . GLU A 1 92 ? -5.740 -28.313 34.604 1.00 43.31 92 GLU A O 1
ATOM 744 N N . VAL A 1 93 ? -4.751 -29.469 36.249 1.00 55.91 93 VAL A N 1
ATOM 745 C CA . VAL A 1 93 ? -4.846 -30.763 35.561 1.00 55.91 93 VAL A CA 1
ATOM 746 C C . VAL A 1 93 ? -6.216 -31.359 35.855 1.00 55.91 93 VAL A C 1
ATOM 748 O O . VAL A 1 93 ? -6.434 -31.949 36.912 1.00 55.91 93 VAL A O 1
ATOM 751 N N . LEU A 1 94 ? -7.137 -31.231 34.904 1.00 50.31 94 LEU A N 1
ATOM 752 C CA . LEU A 1 94 ? -8.475 -31.811 35.007 1.00 50.31 94 LEU A CA 1
ATOM 753 C C . LEU A 1 94 ? -8.460 -33.335 34.849 1.00 50.31 94 LEU A C 1
ATOM 755 O O . LEU A 1 94 ? -9.317 -34.026 35.397 1.00 50.31 94 LEU A O 1
ATOM 759 N N . PHE A 1 95 ? -7.510 -33.864 34.075 1.00 54.28 95 PHE A N 1
ATOM 760 C CA . PHE A 1 95 ? -7.373 -35.297 33.833 1.00 54.28 95 PHE A CA 1
ATOM 761 C C . PHE A 1 95 ? -5.931 -35.654 33.478 1.00 54.28 95 PHE A C 1
ATOM 763 O O . PHE A 1 95 ? -5.293 -34.967 32.683 1.00 54.28 95 PHE A O 1
ATOM 770 N N . ALA A 1 96 ? -5.435 -36.763 34.020 1.00 60.84 96 ALA A N 1
ATOM 771 C CA . ALA A 1 96 ? -4.157 -37.344 33.636 1.00 60.84 96 ALA A CA 1
ATOM 772 C C . ALA A 1 96 ? -4.279 -38.866 33.573 1.00 60.84 96 ALA A C 1
ATOM 774 O O . ALA A 1 96 ? -4.718 -39.511 34.525 1.00 60.84 96 ALA A O 1
ATOM 775 N N . HIS A 1 97 ? -3.854 -39.435 32.454 1.00 63.00 97 HIS A N 1
ATOM 776 C CA . HIS A 1 97 ? -3.733 -40.863 32.233 1.00 63.00 97 HIS A CA 1
ATOM 777 C C . HIS A 1 97 ? -2.346 -41.159 31.678 1.00 63.00 97 HIS A C 1
ATOM 779 O O . HIS A 1 97 ? -1.905 -40.521 30.724 1.00 63.00 97 HIS A O 1
ATOM 785 N N . TYR A 1 98 ? -1.673 -42.140 32.265 1.00 63.00 98 TYR A N 1
ATOM 786 C CA . TYR A 1 98 ? -0.345 -42.572 31.853 1.00 63.00 98 TYR A CA 1
ATOM 787 C C . TYR A 1 98 ? -0.438 -44.008 31.355 1.00 63.00 98 TYR A C 1
ATOM 789 O O . TYR A 1 98 ? -0.947 -44.869 32.076 1.00 63.00 98 TYR A O 1
ATOM 797 N N . ASP A 1 99 ? 0.098 -44.288 30.167 1.00 59.78 99 ASP A N 1
ATOM 798 C CA . ASP A 1 99 ? 0.140 -45.657 29.672 1.00 59.78 99 ASP A CA 1
ATOM 799 C C . ASP A 1 99 ? 1.120 -46.478 30.526 1.00 59.78 99 ASP A C 1
ATOM 801 O O . ASP A 1 99 ? 2.325 -46.202 30.627 1.00 59.78 99 ASP A O 1
ATOM 805 N N . GLU A 1 100 ? 0.620 -47.546 31.141 1.00 54.38 100 GLU A N 1
ATOM 806 C CA . GLU A 1 100 ? 1.458 -48.463 31.917 1.00 54.38 100 GLU A CA 1
ATOM 807 C C . GLU A 1 100 ? 2.418 -49.276 31.022 1.00 54.38 100 GLU A C 1
ATOM 809 O O . GLU A 1 100 ? 3.443 -49.770 31.504 1.00 54.38 100 GLU A O 1
ATOM 814 N N . SER A 1 101 ? 2.115 -49.397 29.719 1.00 50.69 101 SER A N 1
ATOM 815 C CA . SER A 1 101 ? 2.891 -50.137 28.708 1.00 50.69 101 SER A CA 1
ATOM 816 C C . SER A 1 101 ? 2.628 -49.628 27.277 1.00 50.69 101 SER A C 1
ATOM 818 O O . SER A 1 101 ? 1.567 -49.055 27.028 1.00 50.69 101 SER A O 1
ATOM 820 N N . PRO A 1 102 ? 3.511 -49.879 26.290 1.00 42.12 102 PRO A N 1
ATOM 821 C CA . PRO A 1 102 ? 3.207 -49.573 24.896 1.00 42.12 102 PRO A CA 1
ATOM 822 C C . PRO A 1 102 ? 2.013 -50.429 24.444 1.00 42.12 102 PRO A C 1
ATOM 824 O O . PRO A 1 102 ? 2.122 -51.648 24.309 1.00 42.12 102 PRO A O 1
ATOM 827 N N . GLY A 1 103 ? 0.857 -49.796 24.228 1.00 40.41 103 GLY A N 1
ATOM 828 C CA . GLY A 1 103 ? -0.358 -50.466 23.755 1.00 40.41 103 GLY A CA 1
ATOM 829 C C . GLY A 1 103 ? -1.430 -50.767 24.808 1.00 40.41 103 GLY A C 1
ATOM 830 O O . GLY A 1 103 ? -2.364 -51.509 24.493 1.00 40.41 103 GLY A O 1
ATOM 831 N N . THR A 1 104 ? -1.364 -50.190 26.013 1.00 37.84 104 THR A N 1
ATOM 832 C CA . THR A 1 104 ? -2.516 -50.172 26.931 1.00 37.84 104 THR A CA 1
ATOM 833 C C . THR A 1 104 ? -3.615 -49.263 26.380 1.00 37.84 104 THR A C 1
ATOM 835 O O . THR A 1 104 ? -3.587 -48.056 26.543 1.00 37.84 104 THR A O 1
ATOM 838 N N . LYS A 1 105 ? -4.624 -49.848 25.736 1.00 37.62 105 LYS A N 1
ATOM 839 C CA . LYS A 1 105 ? -5.987 -49.322 25.849 1.00 37.62 105 LYS A CA 1
ATOM 840 C C . LYS A 1 105 ? -6.652 -50.155 26.931 1.00 37.62 105 LYS A C 1
ATOM 842 O O . LYS A 1 105 ? -6.632 -51.372 26.775 1.00 37.62 105 LYS A O 1
ATOM 847 N N . GLU A 1 106 ? -7.238 -49.535 27.955 1.00 37.16 106 GLU A N 1
ATOM 848 C CA . GLU A 1 106 ? -8.607 -49.872 28.372 1.00 37.16 106 GLU A CA 1
ATOM 849 C C . GLU A 1 106 ? -9.143 -49.079 29.572 1.00 37.16 106 GLU A C 1
ATOM 851 O O . GLU A 1 106 ? -8.490 -48.954 30.598 1.00 37.16 106 GLU A O 1
ATOM 856 N N . LEU A 1 107 ? -10.411 -48.693 29.382 1.00 30.53 107 LEU A N 1
ATOM 857 C CA . LEU A 1 107 ? -11.534 -48.664 30.323 1.00 30.53 107 LEU A CA 1
ATOM 858 C C . LEU A 1 107 ? -11.497 -47.667 31.492 1.00 30.53 107 LEU A C 1
ATOM 860 O O . LEU A 1 107 ? -10.743 -47.774 32.449 1.00 30.53 107 LEU A O 1
ATOM 864 N N . ILE A 1 108 ? -12.433 -46.722 31.378 1.00 34.72 108 ILE A N 1
ATOM 865 C CA . ILE A 1 108 ? -12.904 -45.791 32.399 1.00 34.72 108 ILE A CA 1
ATOM 866 C C . ILE A 1 108 ? -13.487 -46.604 33.558 1.00 34.72 108 ILE A C 1
ATOM 868 O O . ILE A 1 108 ? -14.609 -47.078 33.435 1.00 34.72 108 ILE A O 1
ATOM 872 N N . GLU A 1 109 ? -12.763 -46.735 34.666 1.00 32.34 109 GLU A N 1
ATOM 873 C CA . GLU A 1 109 ? -13.338 -47.000 35.989 1.00 32.34 109 GLU A CA 1
ATOM 874 C C . GLU A 1 109 ? -12.519 -46.252 37.056 1.00 32.34 109 GLU A C 1
ATOM 876 O O . GLU A 1 109 ? -11.295 -46.158 36.982 1.00 32.34 109 GLU A O 1
ATOM 881 N N . GLU A 1 110 ? -13.240 -45.631 37.990 1.00 37.97 110 GLU A N 1
ATOM 882 C CA . GLU A 1 110 ? -12.790 -44.618 38.951 1.00 37.97 110 GLU A CA 1
ATOM 883 C C . GLU A 1 110 ? -11.545 -45.026 39.759 1.00 37.97 110 GLU A C 1
ATOM 885 O O . GLU A 1 110 ? -11.578 -45.950 40.574 1.00 37.97 110 GLU A O 1
ATOM 890 N N . ALA A 1 111 ? -10.453 -44.268 39.608 1.00 31.61 111 ALA A N 1
ATOM 891 C CA . ALA A 1 111 ? -9.312 -44.348 40.513 1.00 31.61 111 ALA A CA 1
ATOM 892 C C . ALA A 1 111 ? -9.644 -43.650 41.846 1.00 31.61 111 ALA A C 1
ATOM 894 O O . ALA A 1 111 ? -10.020 -42.478 41.886 1.00 31.61 111 ALA A O 1
ATOM 895 N N . GLN A 1 112 ? -9.514 -44.396 42.945 1.00 31.55 112 GLN A N 1
ATOM 896 C CA . GLN A 1 112 ? -9.848 -43.973 44.306 1.00 31.55 112 GLN A CA 1
ATOM 897 C C . GLN A 1 112 ? -8.946 -42.838 44.828 1.00 31.55 112 GLN A C 1
ATOM 899 O O . GLN A 1 112 ? -7.756 -42.745 44.529 1.00 31.55 112 GLN A O 1
ATOM 904 N N . SER A 1 113 ? -9.534 -41.989 45.677 1.00 35.38 113 SER A N 1
ATOM 905 C CA . SER A 1 113 ? -9.039 -40.671 46.108 1.00 35.38 113 SER A CA 1
ATOM 906 C C . SER A 1 113 ? -7.702 -40.633 46.869 1.00 35.38 113 SER A C 1
ATOM 908 O O . SER A 1 113 ? -7.221 -39.544 47.182 1.00 35.38 113 SER A O 1
ATOM 910 N N . SER A 1 114 ? -7.096 -41.772 47.211 1.00 29.98 114 SER A N 1
ATOM 911 C CA . SER A 1 114 ? -5.857 -41.824 48.003 1.00 29.98 114 SER A CA 1
ATOM 912 C C . SER A 1 114 ? -4.580 -41.674 47.171 1.00 29.98 114 SER A C 1
ATOM 914 O O . SER A 1 114 ? -3.615 -41.092 47.666 1.00 29.98 114 SER A O 1
ATOM 916 N N . ASP A 1 115 ? -4.577 -42.113 45.908 1.00 34.78 115 ASP A N 1
ATOM 917 C CA . ASP A 1 115 ? -3.404 -41.978 45.027 1.00 34.78 115 ASP A CA 1
ATOM 918 C C . ASP A 1 115 ? -3.326 -40.588 44.384 1.00 34.78 115 ASP A C 1
ATOM 920 O O . ASP A 1 115 ? -2.236 -40.040 44.211 1.00 34.78 115 ASP A O 1
ATOM 924 N N . VAL A 1 116 ? -4.483 -39.953 44.160 1.00 36.34 116 VAL A N 1
ATOM 925 C CA . VAL A 1 116 ? -4.577 -38.559 43.702 1.00 36.34 116 VAL A CA 1
ATOM 926 C C . VAL A 1 116 ? -3.873 -37.632 44.694 1.00 36.34 116 VAL A C 1
ATOM 928 O O . VAL A 1 116 ? -3.046 -36.835 44.281 1.00 36.34 116 VAL A O 1
ATOM 931 N N . HIS A 1 117 ? -4.067 -37.796 46.006 1.00 33.78 117 HIS A N 1
ATOM 932 C CA . HIS A 1 117 ? -3.479 -36.893 47.005 1.00 33.78 117 HIS A CA 1
ATOM 933 C C . HIS A 1 117 ? -1.940 -36.975 47.092 1.00 33.78 117 HIS A C 1
ATOM 935 O O . HIS A 1 117 ? -1.268 -35.950 47.238 1.00 33.78 117 HIS A O 1
ATOM 941 N N . ALA A 1 118 ? -1.355 -38.171 46.949 1.00 33.84 118 ALA A N 1
ATOM 942 C CA . ALA A 1 118 ? 0.101 -38.354 46.939 1.00 33.84 118 ALA A CA 1
ATOM 943 C C . ALA A 1 118 ? 0.755 -37.795 45.658 1.00 33.84 118 ALA A C 1
ATOM 945 O O . ALA A 1 118 ? 1.914 -37.368 45.680 1.00 33.84 118 ALA A O 1
ATOM 946 N N . ILE A 1 119 ? 0.002 -37.760 44.555 1.00 37.88 119 ILE A N 1
ATOM 947 C CA . ILE A 1 119 ? 0.431 -37.251 43.248 1.00 37.88 119 ILE A CA 1
ATOM 948 C C . ILE A 1 119 ? 0.233 -35.733 43.156 1.00 37.88 119 ILE A C 1
ATOM 950 O O . ILE A 1 119 ? 1.167 -35.042 42.753 1.00 37.88 119 ILE A O 1
ATOM 954 N N . THR A 1 120 ? -0.892 -35.189 43.636 1.00 37.09 120 THR A N 1
ATOM 955 C CA . THR A 1 120 ? -1.101 -33.740 43.800 1.00 37.09 120 THR A CA 1
ATOM 956 C C . THR A 1 120 ? -0.009 -33.153 44.686 1.00 37.09 120 THR A C 1
ATOM 958 O O . THR A 1 120 ? 0.542 -32.117 44.349 1.00 37.09 120 THR A O 1
ATOM 961 N N . SER A 1 121 ? 0.416 -33.866 45.735 1.00 35.56 121 SER A N 1
ATOM 962 C CA . SER A 1 121 ? 1.536 -33.443 46.584 1.00 35.56 121 SER A CA 1
ATOM 963 C C . SER A 1 121 ? 2.888 -33.443 45.856 1.00 35.56 121 SER A C 1
ATOM 965 O O . SER A 1 121 ? 3.720 -32.591 46.139 1.00 35.56 121 SER A O 1
ATOM 967 N N . LYS A 1 122 ? 3.132 -34.355 44.900 1.00 35.53 122 LYS A N 1
ATOM 968 C CA . LYS A 1 122 ? 4.370 -34.375 44.092 1.00 35.53 122 LYS A CA 1
ATOM 969 C C . LYS A 1 122 ? 4.368 -33.331 42.972 1.00 35.53 122 LYS A C 1
ATOM 971 O O . LYS A 1 122 ? 5.414 -32.752 42.700 1.00 35.53 122 LYS A O 1
ATOM 976 N N . ILE A 1 123 ? 3.212 -33.060 42.368 1.00 39.19 123 ILE A N 1
ATOM 977 C CA . ILE A 1 123 ? 3.025 -32.010 41.355 1.00 39.19 123 ILE A CA 1
ATOM 978 C C . ILE A 1 123 ? 2.990 -30.616 42.010 1.00 39.19 123 ILE A C 1
ATOM 980 O O . ILE A 1 123 ? 3.498 -29.660 41.437 1.00 39.19 123 ILE A O 1
ATOM 984 N N . GLN A 1 124 ? 2.493 -30.494 43.245 1.00 38.22 124 GLN A N 1
ATOM 985 C CA . GLN A 1 124 ? 2.603 -29.276 44.058 1.00 38.22 124 GLN A CA 1
ATOM 986 C C . GLN A 1 124 ? 4.019 -29.083 44.620 1.00 38.22 124 GLN A C 1
ATOM 988 O O . GLN A 1 124 ? 4.500 -27.955 44.643 1.00 38.22 124 GLN A O 1
ATOM 993 N N . ALA A 1 125 ? 4.726 -30.153 45.013 1.00 38.59 125 ALA A N 1
ATOM 994 C CA . ALA A 1 125 ? 6.113 -30.063 45.489 1.00 38.59 125 ALA A CA 1
ATOM 995 C C . ALA A 1 125 ? 7.125 -29.742 44.374 1.00 38.59 125 ALA A C 1
ATOM 997 O O . ALA A 1 125 ? 8.135 -29.102 44.652 1.00 38.59 125 ALA A O 1
ATOM 998 N N . ASN A 1 126 ? 6.844 -30.141 43.128 1.00 39.66 126 ASN A N 1
ATOM 999 C CA . ASN A 1 126 ? 7.637 -29.782 41.945 1.00 39.66 126 ASN A CA 1
ATOM 1000 C C . ASN A 1 126 ? 6.968 -28.705 41.069 1.00 39.66 126 ASN A C 1
ATOM 1002 O O . ASN A 1 126 ? 7.410 -28.475 39.950 1.00 39.66 126 ASN A O 1
ATOM 1006 N N . GLY A 1 127 ? 5.935 -28.044 41.603 1.00 35.84 127 GLY A N 1
ATOM 1007 C CA . GLY A 1 127 ? 5.240 -26.890 41.038 1.00 35.84 127 GLY A CA 1
ATOM 1008 C C . GLY A 1 127 ? 4.718 -27.066 39.609 1.00 35.84 127 GLY A C 1
ATOM 1009 O O . GLY A 1 127 ? 5.441 -26.813 38.652 1.00 35.84 127 GLY A O 1
ATOM 1010 N N . ALA A 1 128 ? 3.414 -27.310 39.449 1.00 37.69 128 ALA A N 1
ATOM 1011 C CA . ALA A 1 128 ? 2.691 -27.038 38.193 1.00 37.69 128 ALA A CA 1
ATOM 1012 C C . ALA A 1 128 ? 2.958 -25.607 37.669 1.00 37.69 128 ALA A C 1
ATOM 1014 O O . ALA A 1 128 ? 3.041 -25.376 36.464 1.00 37.69 128 ALA A O 1
ATOM 1015 N N . GLN A 1 129 ? 3.243 -24.682 38.588 1.00 36.06 129 GLN A N 1
ATOM 1016 C CA . GLN A 1 129 ? 3.717 -23.340 38.292 1.00 36.06 129 GLN A CA 1
ATOM 1017 C C . GLN A 1 129 ? 5.071 -23.327 37.549 1.00 36.06 129 GLN A C 1
ATOM 1019 O O . GLN A 1 129 ? 5.197 -22.605 36.575 1.00 36.06 129 GLN A O 1
ATOM 1024 N N . GLN A 1 130 ? 6.049 -24.183 37.886 1.00 34.06 130 GLN A N 1
ATOM 1025 C CA . GLN A 1 130 ? 7.336 -24.268 37.168 1.00 34.06 130 GLN A CA 1
ATOM 1026 C C . GLN A 1 130 ? 7.233 -24.921 35.784 1.00 34.06 130 GLN A C 1
ATOM 1028 O O . GLN A 1 130 ? 8.091 -24.670 34.943 1.00 34.06 130 GLN A O 1
ATOM 1033 N N . LEU A 1 131 ? 6.218 -25.751 35.537 1.00 34.16 131 LEU A N 1
ATOM 1034 C CA . LEU A 1 131 ? 6.021 -26.428 34.251 1.00 34.16 131 LEU A CA 1
ATOM 1035 C C . LEU A 1 131 ? 5.302 -25.542 33.231 1.00 34.16 131 LEU A C 1
ATOM 1037 O O . LEU A 1 131 ? 5.659 -25.565 32.054 1.00 34.16 131 LEU A O 1
ATOM 1041 N N . MET A 1 132 ? 4.381 -24.686 33.682 1.00 33.62 132 MET A N 1
ATOM 1042 C CA . MET A 1 132 ? 3.823 -23.621 32.844 1.00 33.62 132 MET A CA 1
ATOM 1043 C C . MET A 1 132 ? 4.742 -22.390 32.754 1.00 33.62 132 MET A C 1
ATOM 1045 O O . MET A 1 132 ? 4.859 -21.812 31.677 1.00 33.62 132 MET A O 1
ATOM 1049 N N . GLU A 1 133 ? 5.485 -22.036 33.811 1.00 32.94 133 GLU A N 1
ATOM 1050 C CA . GLU A 1 133 ? 6.458 -20.922 33.800 1.00 32.94 133 GLU A CA 1
ATOM 1051 C C . GLU A 1 133 ? 7.791 -21.240 33.099 1.00 32.94 133 GLU A C 1
ATOM 1053 O O . GLU A 1 133 ? 8.599 -20.327 32.947 1.00 32.94 133 GLU A O 1
ATOM 1058 N N . ARG A 1 134 ? 8.069 -22.495 32.702 1.00 33.62 134 ARG A N 1
ATOM 1059 C CA . ARG A 1 134 ? 9.274 -22.850 31.914 1.00 33.62 134 ARG A CA 1
ATOM 1060 C C . ARG A 1 134 ? 8.998 -23.210 30.456 1.00 33.62 134 ARG A C 1
ATOM 1062 O O . ARG A 1 134 ? 9.922 -23.131 29.654 1.00 33.62 134 ARG A O 1
ATOM 1069 N N . ALA A 1 135 ? 7.760 -23.573 30.111 1.00 32.62 135 ALA A N 1
ATOM 1070 C CA . ALA A 1 135 ? 7.299 -23.638 28.719 1.00 32.62 135 ALA A CA 1
ATOM 1071 C C . ALA A 1 135 ? 6.824 -22.265 28.204 1.00 32.62 135 ALA A C 1
ATOM 1073 O O . ALA A 1 135 ? 6.824 -22.007 27.002 1.00 32.62 135 ALA A O 1
ATOM 1074 N N . GLN A 1 136 ? 6.473 -21.352 29.111 1.00 33.28 136 GLN A N 1
ATOM 1075 C CA . GLN A 1 136 ? 6.564 -19.920 28.861 1.00 33.28 136 GLN A CA 1
ATOM 1076 C C . GLN A 1 136 ? 7.968 -19.435 29.249 1.00 33.28 136 GLN A C 1
ATOM 1078 O O . GLN A 1 136 ? 8.562 -19.981 30.175 1.00 33.28 136 GLN A O 1
ATOM 1083 N N . PRO A 1 137 ? 8.530 -18.414 28.579 1.00 30.19 137 PRO A N 1
ATOM 1084 C CA . PRO A 1 137 ? 9.713 -17.747 29.096 1.00 30.19 137 PRO A CA 1
ATOM 1085 C C . PRO A 1 137 ? 9.386 -17.258 30.508 1.00 30.19 137 PRO A C 1
ATOM 1087 O O . PRO A 1 137 ? 8.342 -16.630 30.707 1.00 30.19 137 PRO A O 1
ATOM 1090 N N . THR A 1 138 ? 10.268 -17.581 31.451 1.00 32.91 138 THR A N 1
ATOM 1091 C CA . THR A 1 138 ? 10.166 -17.297 32.884 1.00 32.91 138 THR A CA 1
ATOM 1092 C C . THR A 1 138 ? 9.426 -16.000 33.199 1.00 32.91 138 THR A C 1
ATOM 1094 O O . THR A 1 138 ? 9.673 -14.944 32.607 1.00 32.91 138 THR A O 1
ATOM 1097 N N . SER A 1 139 ? 8.505 -16.121 34.153 1.00 40.09 139 SER A N 1
ATOM 1098 C CA . SER A 1 139 ? 7.747 -15.058 34.805 1.00 40.09 139 SER A CA 1
ATOM 1099 C C . SER A 1 139 ? 8.472 -13.703 34.826 1.00 40.09 139 SER A C 1
ATOM 1101 O O . SER A 1 139 ? 9.575 -13.550 35.342 1.00 40.09 139 SER A O 1
ATOM 1103 N N . GLY A 1 140 ? 7.818 -12.693 34.246 1.00 46.00 140 GLY A N 1
ATOM 1104 C CA . GLY A 1 140 ? 8.144 -11.276 34.432 1.00 46.00 140 GLY A CA 1
ATOM 1105 C C . GLY A 1 140 ? 9.371 -10.723 33.704 1.00 46.00 140 GLY A C 1
ATOM 1106 O O . GLY A 1 140 ? 9.502 -9.500 33.639 1.00 46.00 140 GLY A O 1
ATOM 1107 N N . GLU A 1 141 ? 10.247 -11.545 33.118 1.00 48.84 141 GLU A N 1
ATOM 1108 C CA . GLU A 1 141 ? 11.345 -10.998 32.317 1.00 48.84 141 GLU A CA 1
ATOM 1109 C C . GLU A 1 141 ? 10.829 -10.573 30.946 1.00 48.84 141 GLU A C 1
ATOM 1111 O O . GLU A 1 141 ? 10.537 -11.389 30.071 1.00 48.84 141 GLU A O 1
ATOM 1116 N N . THR A 1 142 ? 10.699 -9.260 30.771 1.00 62.88 142 THR A N 1
ATOM 1117 C CA . THR A 1 142 ? 10.516 -8.605 29.480 1.00 62.88 142 THR A CA 1
ATOM 1118 C C . THR A 1 142 ? 11.510 -9.181 28.469 1.00 62.88 142 THR A C 1
ATOM 1120 O O . THR A 1 142 ? 12.713 -8.960 28.611 1.00 62.88 142 THR A O 1
ATOM 1123 N N . ILE A 1 143 ? 11.031 -9.887 27.434 1.00 76.12 143 ILE A N 1
ATOM 1124 C CA . ILE A 1 143 ? 11.916 -10.296 26.335 1.00 76.12 143 ILE A CA 1
ATOM 1125 C C . ILE A 1 143 ? 12.344 -9.019 25.644 1.00 76.12 143 ILE A C 1
ATOM 1127 O O . ILE A 1 143 ? 11.515 -8.321 25.058 1.00 76.12 143 ILE A O 1
ATOM 1131 N N . THR A 1 144 ? 13.631 -8.716 25.714 1.00 80.75 144 THR A N 1
ATOM 1132 C CA . THR A 1 144 ? 14.207 -7.625 24.949 1.00 80.75 144 THR A CA 1
ATOM 1133 C C . THR A 1 144 ? 15.041 -8.180 23.809 1.00 80.75 144 THR A C 1
ATOM 1135 O O . THR A 1 144 ? 15.755 -9.171 23.947 1.00 80.75 144 THR A O 1
ATOM 1138 N N . SER A 1 145 ? 14.933 -7.546 22.649 1.00 86.38 145 SER A N 1
ATOM 1139 C CA . SER A 1 145 ? 15.834 -7.781 21.532 1.00 86.38 145 SER A CA 1
ATOM 1140 C C . SER A 1 145 ? 16.538 -6.488 21.194 1.00 86.38 145 SER A C 1
ATOM 1142 O O . SER A 1 145 ? 15.919 -5.437 21.034 1.00 86.38 145 SER A O 1
ATOM 1144 N N . LYS A 1 146 ? 17.852 -6.575 21.043 1.00 92.31 146 LYS A N 1
ATOM 1145 C CA . LYS A 1 146 ? 18.656 -5.457 20.580 1.00 92.31 146 LYS A CA 1
ATOM 1146 C C . LYS A 1 146 ? 18.459 -5.281 19.085 1.00 92.31 146 LYS A C 1
ATOM 1148 O O . LYS A 1 146 ? 18.817 -6.178 18.319 1.00 92.31 146 LYS A O 1
ATOM 1153 N N . ILE A 1 147 ? 17.937 -4.128 18.678 1.00 93.75 147 ILE A N 1
ATOM 1154 C CA . ILE A 1 147 ? 17.826 -3.738 17.273 1.00 93.75 147 ILE A CA 1
ATOM 1155 C C . ILE A 1 147 ? 18.889 -2.693 16.952 1.00 93.75 147 ILE A C 1
ATOM 1157 O O . ILE A 1 147 ? 19.169 -1.788 17.742 1.00 93.75 147 ILE A O 1
ATOM 1161 N N . GLN A 1 148 ? 19.481 -2.823 15.767 1.00 95.06 148 GLN A N 1
ATOM 1162 C CA . GLN A 1 148 ? 20.468 -1.889 15.244 1.00 95.06 148 GLN A CA 1
ATOM 1163 C C . GLN A 1 148 ? 20.009 -1.282 13.916 1.00 95.06 148 GLN A C 1
ATOM 1165 O O . GLN A 1 148 ? 19.560 -1.974 13.005 1.00 95.06 148 GLN A O 1
ATOM 1170 N N . SER A 1 149 ? 20.188 0.027 13.784 1.00 95.25 149 SER A N 1
ATOM 1171 C CA . SER A 1 149 ? 20.081 0.756 12.522 1.00 95.25 149 SER A CA 1
ATOM 1172 C C . SER A 1 149 ? 21.436 1.361 12.162 1.00 95.25 149 SER A C 1
ATOM 1174 O O . SER A 1 149 ? 22.189 1.781 13.040 1.00 95.25 149 SER A O 1
ATOM 1176 N N . THR A 1 150 ? 21.758 1.372 10.872 1.00 93.88 150 THR A N 1
ATOM 1177 C CA . THR A 1 150 ? 22.940 2.028 10.290 1.00 93.88 150 THR A CA 1
ATOM 1178 C C . THR A 1 150 ? 22.525 2.917 9.111 1.00 93.88 150 THR A C 1
ATOM 1180 O O . THR A 1 150 ? 21.342 2.985 8.776 1.00 93.88 150 THR A O 1
ATOM 1183 N N . GLY A 1 151 ? 23.472 3.616 8.478 1.00 92.19 151 GLY A N 1
ATOM 1184 C CA . GLY A 1 151 ? 23.198 4.499 7.340 1.00 92.19 151 GLY A CA 1
ATOM 1185 C C . GLY A 1 151 ? 22.872 5.926 7.780 1.00 92.19 151 GLY A C 1
ATOM 1186 O O . GLY A 1 151 ? 23.563 6.478 8.635 1.00 92.19 151 GLY A O 1
ATOM 1187 N N . VAL A 1 152 ? 21.833 6.542 7.207 1.00 90.56 152 VAL A N 1
ATOM 1188 C CA . VAL A 1 152 ? 21.464 7.942 7.526 1.00 90.56 152 VAL A CA 1
ATOM 1189 C C . VAL A 1 152 ? 20.907 8.116 8.940 1.00 90.56 152 VAL A C 1
ATOM 1191 O O . VAL A 1 152 ? 20.852 9.233 9.449 1.00 90.56 152 VAL A O 1
ATOM 1194 N N . LEU A 1 153 ? 20.496 7.017 9.576 1.00 88.62 153 LEU A N 1
ATOM 1195 C CA . LEU A 1 153 ? 20.065 6.971 10.964 1.00 88.62 153 LEU A CA 1
ATOM 1196 C C . LEU A 1 153 ? 20.774 5.800 11.645 1.00 88.62 153 LEU A C 1
ATOM 1198 O O . LEU A 1 153 ? 20.466 4.645 11.370 1.00 88.62 153 LEU A O 1
ATOM 1202 N N . SER A 1 154 ? 21.728 6.108 12.524 1.00 93.19 154 SER A N 1
ATOM 1203 C CA . SER A 1 154 ? 22.510 5.100 13.242 1.00 93.19 154 SER A CA 1
ATOM 1204 C C . SER A 1 154 ? 22.140 5.093 14.716 1.00 93.19 154 SER A C 1
ATOM 1206 O O . SER A 1 154 ? 22.517 6.003 15.449 1.00 93.19 154 SER A O 1
ATOM 1208 N N . HIS A 1 155 ? 21.404 4.073 15.142 1.00 94.25 155 HIS A N 1
ATOM 1209 C CA . HIS A 1 155 ? 20.968 3.891 16.524 1.00 94.25 155 HIS A CA 1
ATOM 1210 C C . HIS A 1 155 ? 21.006 2.418 16.911 1.00 94.25 155 HIS A C 1
ATOM 1212 O O . HIS A 1 155 ? 20.834 1.530 16.075 1.00 94.25 155 HIS A O 1
ATOM 1218 N N . GLN A 1 156 ? 21.164 2.176 18.205 1.00 94.31 156 GLN A N 1
ATOM 1219 C CA . GLN A 1 156 ? 21.023 0.863 18.808 1.00 94.31 156 GLN A CA 1
ATOM 1220 C C . GLN A 1 156 ? 20.177 1.014 20.064 1.00 94.31 156 GLN A C 1
ATOM 1222 O O . GLN A 1 156 ? 20.472 1.864 20.904 1.00 94.31 156 GLN A O 1
ATOM 1227 N N . PHE A 1 157 ? 19.133 0.209 20.179 1.00 92.00 157 PHE A N 1
ATOM 1228 C CA . PHE A 1 157 ? 18.238 0.223 21.327 1.00 92.00 157 PHE A CA 1
ATOM 1229 C C . PHE A 1 157 ? 17.640 -1.164 21.536 1.00 92.00 157 PHE A C 1
ATOM 1231 O O . PHE A 1 157 ? 17.556 -1.972 20.607 1.00 92.00 157 PHE A O 1
ATOM 1238 N N . ASP A 1 158 ? 17.261 -1.438 22.775 1.00 91.44 158 ASP A N 1
ATOM 1239 C CA . ASP A 1 158 ? 16.590 -2.672 23.150 1.00 91.44 158 ASP A CA 1
ATOM 1240 C C . ASP A 1 158 ? 15.079 -2.460 23.013 1.00 91.44 158 ASP A C 1
ATOM 1242 O O . ASP A 1 158 ? 14.529 -1.486 23.528 1.00 91.44 158 ASP A O 1
ATOM 1246 N N . VAL A 1 159 ? 14.409 -3.346 22.278 1.00 90.19 159 VAL A N 1
ATOM 1247 C CA . VAL A 1 159 ? 12.948 -3.339 22.136 1.00 90.19 159 VAL A CA 1
ATOM 1248 C C . VAL A 1 159 ? 12.344 -4.485 22.915 1.00 90.19 159 VAL A C 1
ATOM 1250 O O . VAL A 1 159 ? 12.880 -5.590 22.897 1.00 90.19 159 VAL A O 1
ATOM 1253 N N . ARG A 1 160 ? 11.204 -4.242 23.559 1.00 90.50 160 ARG A N 1
ATOM 1254 C CA . ARG A 1 160 ? 10.383 -5.308 24.132 1.00 90.50 160 ARG A CA 1
ATOM 1255 C C . ARG A 1 160 ? 9.681 -6.080 23.015 1.00 90.50 160 ARG A C 1
ATOM 1257 O O . ARG A 1 160 ? 9.109 -5.472 22.114 1.00 90.50 160 ARG A O 1
ATOM 1264 N N . ILE A 1 161 ? 9.703 -7.405 23.098 1.00 89.31 161 ILE A N 1
ATOM 1265 C CA . ILE A 1 161 ? 8.930 -8.299 22.236 1.00 89.31 161 ILE A CA 1
ATOM 1266 C C . ILE A 1 161 ? 7.702 -8.752 23.021 1.00 89.31 161 ILE A C 1
ATOM 1268 O O . ILE A 1 161 ? 7.837 -9.444 24.029 1.00 89.31 161 ILE A O 1
ATOM 1272 N N . ALA A 1 162 ? 6.520 -8.355 22.548 1.00 88.88 162 ALA A N 1
ATOM 1273 C CA . ALA A 1 162 ? 5.256 -8.834 23.091 1.00 88.88 162 ALA A CA 1
ATOM 1274 C C . ALA A 1 162 ? 5.028 -10.305 22.711 1.00 88.88 162 ALA A C 1
ATOM 1276 O O . ALA A 1 162 ? 5.340 -10.718 21.593 1.00 88.88 162 ALA A O 1
ATOM 1277 N N . ARG A 1 163 ? 4.467 -11.088 23.634 1.00 86.00 163 ARG A N 1
ATOM 1278 C CA . ARG A 1 163 ? 4.191 -12.527 23.465 1.00 86.00 163 ARG A CA 1
ATOM 1279 C C . ARG A 1 163 ? 2.779 -12.812 22.965 1.00 86.00 163 ARG A C 1
ATOM 1281 O O . ARG A 1 163 ? 2.486 -13.932 22.563 1.00 86.00 163 ARG A O 1
ATOM 1288 N N . SER A 1 164 ? 1.909 -11.811 23.008 1.00 88.38 164 SER A N 1
ATOM 1289 C CA . SER A 1 164 ? 0.528 -11.891 22.547 1.00 88.38 164 SER A CA 1
ATOM 1290 C C . SER A 1 164 ? 0.038 -10.531 22.058 1.00 88.38 164 SER A C 1
ATOM 1292 O O . SER A 1 164 ? 0.610 -9.486 22.386 1.00 88.38 164 SER A O 1
ATOM 1294 N N . THR A 1 165 ? -1.051 -10.547 21.296 1.00 91.44 165 THR A N 1
ATOM 1295 C CA . THR A 1 165 ? -1.816 -9.357 20.897 1.00 91.44 165 THR A CA 1
ATOM 1296 C C . THR A 1 165 ? -2.251 -8.559 22.125 1.00 91.44 165 THR A C 1
ATOM 1298 O O . THR A 1 165 ? -1.969 -7.365 22.211 1.00 91.44 165 THR A O 1
ATOM 1301 N N . ARG A 1 166 ? -2.781 -9.241 23.146 1.00 91.69 166 ARG A N 1
ATOM 1302 C CA . ARG A 1 166 ? -3.139 -8.682 24.455 1.00 91.69 166 ARG A CA 1
ATOM 1303 C C . ARG A 1 166 ? -2.004 -7.902 25.112 1.00 91.69 166 ARG A C 1
ATOM 1305 O O . ARG A 1 166 ? -2.219 -6.779 25.566 1.00 91.69 166 ARG A O 1
ATOM 1312 N N . GLU A 1 167 ? -0.802 -8.476 25.174 1.00 91.25 167 GLU A N 1
ATOM 1313 C CA . GLU A 1 167 ? 0.367 -7.791 25.740 1.00 91.25 167 GLU A CA 1
ATOM 1314 C C . GLU A 1 167 ? 0.790 -6.595 24.871 1.00 91.25 167 GLU A C 1
ATOM 1316 O O . GLU A 1 167 ? 1.148 -5.536 25.393 1.00 91.25 167 GLU A O 1
ATOM 1321 N N . LEU A 1 168 ? 0.729 -6.732 23.541 1.00 90.94 168 LEU A N 1
ATOM 1322 C CA . LEU A 1 168 ? 1.060 -5.634 22.637 1.00 90.94 168 LEU A CA 1
ATOM 1323 C C . LEU A 1 168 ? 0.078 -4.465 22.784 1.00 90.94 168 LEU A C 1
ATOM 1325 O O . LEU A 1 168 ? 0.506 -3.319 22.771 1.00 90.94 168 LEU A O 1
ATOM 1329 N N . VAL A 1 169 ? -1.215 -4.718 22.964 1.00 92.31 169 VAL A N 1
ATOM 1330 C CA . VAL A 1 169 ? -2.209 -3.648 23.133 1.00 92.31 169 VAL A CA 1
ATOM 1331 C C . VAL A 1 169 ? -2.078 -2.985 24.507 1.00 92.31 169 VAL A C 1
ATOM 1333 O O . VAL A 1 169 ? -2.060 -1.760 24.599 1.00 92.31 169 VAL A O 1
ATOM 1336 N N . ARG A 1 170 ? -1.945 -3.773 25.583 1.00 91.19 170 ARG A N 1
ATOM 1337 C CA . ARG A 1 170 ? -2.067 -3.265 26.962 1.00 91.19 170 ARG A CA 1
ATOM 1338 C C . ARG A 1 170 ? -0.788 -2.648 27.539 1.00 91.19 170 ARG A C 1
ATOM 1340 O O . ARG A 1 170 ? -0.865 -1.932 28.531 1.00 91.19 170 ARG A O 1
ATOM 1347 N N . SER A 1 171 ? 0.387 -2.932 26.977 1.00 87.50 171 SER A N 1
ATOM 1348 C CA . SER A 1 171 ? 1.678 -2.524 27.564 1.00 87.50 171 SER A CA 1
ATOM 1349 C C . SER A 1 171 ? 2.366 -1.358 26.836 1.00 87.50 171 SER A C 1
ATOM 1351 O O . SER A 1 171 ? 3.588 -1.224 26.916 1.00 87.50 171 SER A O 1
ATOM 1353 N N . ASN A 1 172 ? 1.613 -0.539 26.099 1.00 86.25 172 ASN A N 1
ATOM 1354 C CA . ASN A 1 172 ? 2.118 0.617 25.348 1.00 86.25 172 ASN A CA 1
ATOM 1355 C C . ASN A 1 172 ? 1.291 1.875 25.655 1.00 86.25 172 ASN A C 1
ATOM 1357 O O . ASN A 1 172 ? 0.198 1.771 26.202 1.00 86.25 172 ASN A O 1
ATOM 1361 N N . ASP A 1 173 ? 1.785 3.051 25.254 1.00 85.06 173 ASP A N 1
ATOM 1362 C CA . ASP A 1 173 ? 1.138 4.360 25.470 1.00 85.06 173 ASP A CA 1
ATOM 1363 C C . ASP A 1 173 ? -0.064 4.605 24.531 1.00 85.06 173 ASP A C 1
ATOM 1365 O O . ASP A 1 173 ? -0.244 5.694 23.985 1.00 85.06 173 ASP A O 1
ATOM 1369 N N . ASN A 1 174 ? -0.876 3.570 24.299 1.00 89.94 174 ASN A N 1
ATOM 1370 C CA . ASN A 1 174 ? -2.085 3.586 23.469 1.00 89.94 174 ASN A CA 1
ATOM 1371 C C . ASN A 1 174 ? -1.818 3.928 21.995 1.00 89.94 174 ASN A C 1
ATOM 1373 O O . ASN A 1 174 ? -2.707 4.406 21.290 1.00 89.94 174 ASN A O 1
ATOM 1377 N N . ILE A 1 175 ? -0.582 3.723 21.534 1.00 92.94 175 ILE A N 1
ATOM 1378 C CA . ILE A 1 175 ? -0.175 3.916 20.143 1.00 92.94 175 ILE A CA 1
ATOM 1379 C C . ILE A 1 175 ? 0.306 2.579 19.586 1.00 92.94 175 ILE A C 1
ATOM 1381 O O . ILE A 1 175 ? 1.282 2.007 20.071 1.00 92.94 175 ILE A O 1
ATOM 1385 N N . LEU A 1 176 ? -0.352 2.111 18.530 1.00 94.56 176 LEU A N 1
ATOM 1386 C CA . LEU A 1 176 ? 0.015 0.915 17.780 1.00 94.56 176 LEU A CA 1
ATOM 1387 C C . LEU A 1 176 ? 0.456 1.309 16.372 1.00 94.56 176 LEU A C 1
ATOM 1389 O O . LEU A 1 176 ? -0.200 2.109 15.711 1.00 94.56 176 LEU A O 1
ATOM 1393 N N . VAL A 1 177 ? 1.563 0.742 15.892 1.00 94.88 177 VAL A N 1
ATOM 1394 C CA . VAL A 1 177 ? 2.073 0.993 14.536 1.00 94.88 177 VAL A CA 1
ATOM 1395 C C . VAL A 1 177 ? 2.092 -0.315 13.751 1.00 94.88 177 VAL A C 1
ATOM 1397 O O . VAL A 1 177 ? 2.867 -1.220 14.053 1.00 94.88 177 VAL A O 1
ATOM 1400 N N . VAL A 1 178 ? 1.264 -0.400 12.713 1.00 94.69 178 VAL A N 1
ATOM 1401 C CA . VAL A 1 178 ? 1.206 -1.513 11.762 1.00 94.69 178 VAL A CA 1
ATOM 1402 C C . VAL A 1 178 ? 2.230 -1.253 10.656 1.00 94.69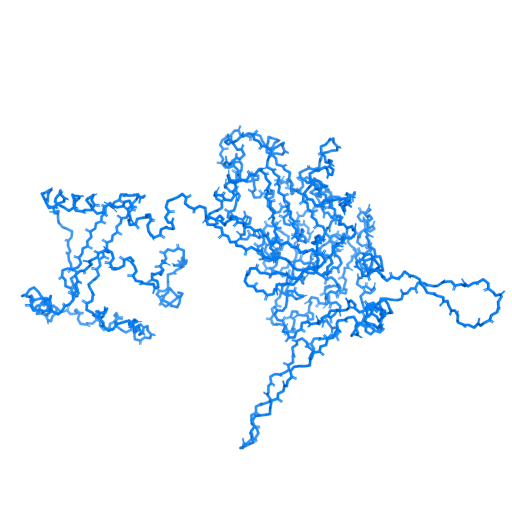 178 VAL A C 1
ATOM 1404 O O . VAL A 1 178 ? 1.993 -0.466 9.738 1.00 94.69 178 VAL A O 1
ATOM 1407 N N . ALA A 1 179 ? 3.398 -1.889 10.770 1.00 93.69 179 ALA A N 1
ATOM 1408 C CA . ALA A 1 179 ? 4.539 -1.738 9.858 1.00 93.69 179 ALA A CA 1
ATOM 1409 C C . ALA A 1 179 ? 4.949 -3.082 9.223 1.00 93.69 179 ALA A C 1
ATOM 1411 O O . ALA A 1 179 ? 6.113 -3.485 9.264 1.00 93.69 179 ALA A O 1
ATOM 1412 N N . ILE A 1 180 ? 3.966 -3.781 8.660 1.00 92.62 180 ILE A N 1
ATOM 1413 C CA . ILE A 1 180 ? 4.093 -5.096 8.015 1.00 92.62 180 ILE A CA 1
ATOM 1414 C C . ILE A 1 180 ? 3.646 -5.020 6.543 1.00 92.62 180 ILE A C 1
ATOM 1416 O O . ILE A 1 180 ? 2.942 -4.068 6.181 1.00 92.62 180 ILE A O 1
ATOM 1420 N N . PRO A 1 181 ? 4.034 -5.994 5.696 1.00 91.38 181 PRO A N 1
ATOM 1421 C CA . PRO A 1 181 ? 3.511 -6.120 4.335 1.00 91.38 181 PRO A CA 1
ATOM 1422 C C . PRO A 1 181 ? 1.979 -6.128 4.295 1.00 91.38 181 PRO A C 1
ATOM 1424 O O . PRO A 1 181 ? 1.335 -6.672 5.193 1.00 91.38 181 PRO A O 1
ATOM 1427 N N . VAL A 1 182 ? 1.399 -5.524 3.259 1.00 92.56 182 VAL A N 1
ATOM 1428 C CA . VAL A 1 182 ? -0.052 -5.294 3.144 1.00 92.56 182 VAL A CA 1
ATOM 1429 C C . VAL A 1 182 ? -0.828 -6.603 3.032 1.00 92.56 182 VAL A C 1
ATOM 1431 O O . VAL A 1 182 ? -1.903 -6.730 3.610 1.00 92.56 182 VAL A O 1
ATOM 1434 N N . ASN A 1 183 ? -0.244 -7.618 2.397 1.00 91.69 183 ASN A N 1
ATOM 1435 C CA . ASN A 1 183 ? -0.815 -8.962 2.328 1.00 91.69 183 ASN A CA 1
ATOM 1436 C C . ASN A 1 183 ? -0.873 -9.694 3.684 1.00 91.69 183 ASN A C 1
ATOM 1438 O O . ASN A 1 183 ? -1.442 -10.772 3.765 1.00 91.69 183 ASN A O 1
ATOM 1442 N N . CYS A 1 184 ? -0.314 -9.121 4.756 1.00 93.75 184 CYS A N 1
ATOM 1443 C CA . CYS A 1 184 ? -0.463 -9.621 6.126 1.00 93.75 184 CYS A CA 1
ATOM 1444 C C . CYS A 1 184 ? -1.441 -8.784 6.966 1.00 93.75 184 CYS A C 1
ATOM 1446 O O . CYS A 1 184 ? -1.656 -9.095 8.136 1.00 93.75 184 CYS A O 1
ATOM 1448 N N . HIS A 1 185 ? -1.995 -7.691 6.423 1.00 95.31 185 HIS A N 1
ATOM 1449 C CA . HIS A 1 185 ? -2.824 -6.764 7.203 1.00 95.31 185 HIS A CA 1
ATOM 1450 C C . HIS A 1 185 ? -4.081 -7.441 7.721 1.00 95.31 185 HIS A C 1
ATOM 1452 O O . HIS A 1 185 ? -4.365 -7.286 8.899 1.00 95.31 185 HIS A O 1
ATOM 1458 N N . LYS A 1 186 ? -4.788 -8.209 6.885 1.00 95.12 186 LYS A N 1
ATOM 1459 C CA . LYS A 1 186 ? -6.042 -8.855 7.284 1.00 95.12 186 LYS A CA 1
ATOM 1460 C C . LYS A 1 186 ? -5.846 -9.805 8.471 1.00 95.12 186 LYS A C 1
ATOM 1462 O O . LYS A 1 186 ? -6.458 -9.581 9.507 1.00 95.12 186 LYS A O 1
ATOM 1467 N N . ASP A 1 187 ? -4.945 -10.787 8.353 1.00 94.00 187 ASP A N 1
ATOM 1468 C CA . ASP A 1 187 ? -4.652 -11.754 9.429 1.00 94.00 187 ASP A CA 1
ATOM 1469 C C . ASP A 1 187 ? -4.262 -11.057 10.742 1.00 94.00 187 ASP A C 1
ATOM 1471 O O . ASP A 1 187 ? -4.742 -11.414 11.817 1.00 94.00 187 ASP A O 1
ATOM 1475 N N . VAL A 1 188 ? -3.440 -10.007 10.667 1.00 93.38 188 VAL A N 1
ATOM 1476 C CA . VAL A 1 188 ? -3.074 -9.236 11.859 1.00 93.38 188 VAL A CA 1
ATOM 1477 C C . VAL A 1 188 ? -4.266 -8.444 12.395 1.00 93.38 188 VAL A C 1
ATOM 1479 O O . VAL A 1 188 ? -4.516 -8.472 13.590 1.00 93.38 188 VAL A O 1
ATOM 1482 N N . MET A 1 189 ? -5.042 -7.761 11.562 1.00 95.50 189 MET A N 1
ATOM 1483 C CA . MET A 1 189 ? -6.209 -6.998 12.019 1.00 95.50 189 MET A CA 1
ATOM 1484 C C . MET A 1 189 ? -7.247 -7.904 12.700 1.00 95.50 189 MET A C 1
ATOM 1486 O O . MET A 1 189 ? -7.720 -7.554 13.781 1.00 95.50 189 MET A O 1
ATOM 1490 N N . ASP A 1 190 ? -7.503 -9.088 12.138 1.00 95.75 190 ASP A N 1
ATOM 1491 C CA . ASP A 1 190 ? -8.413 -10.103 12.686 1.00 95.75 190 ASP A CA 1
ATOM 1492 C C . ASP A 1 190 ? -7.996 -10.551 14.093 1.00 95.75 190 ASP A C 1
ATOM 1494 O O . ASP A 1 190 ? -8.820 -10.613 15.003 1.00 95.75 190 ASP A O 1
ATOM 1498 N N . ARG A 1 191 ? -6.699 -10.795 14.313 1.00 93.38 191 ARG A N 1
ATOM 1499 C CA . ARG A 1 191 ? -6.170 -11.226 15.620 1.00 93.38 191 ARG A CA 1
ATOM 1500 C C . ARG A 1 191 ? -6.188 -10.129 16.685 1.00 93.38 191 ARG A C 1
ATOM 1502 O O . ARG A 1 191 ? -6.150 -10.442 17.870 1.00 93.38 191 ARG A O 1
ATOM 1509 N N . PHE A 1 192 ? -6.167 -8.858 16.286 1.00 90.62 192 PHE A N 1
ATOM 1510 C CA . PHE A 1 192 ? -6.010 -7.728 17.206 1.00 90.62 192 PHE A CA 1
ATOM 1511 C C . PHE A 1 192 ? -7.325 -7.071 17.620 1.00 90.62 192 PHE A C 1
ATOM 1513 O O . PHE A 1 192 ? -7.352 -6.391 18.647 1.00 90.62 192 PHE A O 1
ATOM 1520 N N . ALA A 1 193 ? -8.387 -7.217 16.829 1.00 94.81 193 ALA A N 1
ATOM 1521 C CA . ALA A 1 193 ? -9.592 -6.414 16.994 1.00 94.81 193 ALA A CA 1
ATOM 1522 C C . ALA A 1 193 ? -10.241 -6.562 18.377 1.00 94.81 193 ALA A C 1
ATOM 1524 O O . ALA A 1 193 ? -10.510 -5.547 19.021 1.00 94.81 193 ALA A O 1
ATOM 1525 N N . SER A 1 194 ? -10.411 -7.792 18.868 1.00 94.06 194 SER A N 1
ATOM 1526 C CA . SER A 1 194 ? -11.007 -8.050 20.186 1.00 94.06 194 SER A CA 1
ATOM 1527 C C . SER A 1 194 ? -10.186 -7.433 21.323 1.00 94.06 194 SER A C 1
ATOM 1529 O O . SER A 1 194 ? -10.721 -6.684 22.135 1.00 94.06 194 SER A O 1
ATOM 1531 N N . ASP A 1 195 ? -8.866 -7.640 21.331 1.00 95.25 195 ASP A N 1
ATOM 1532 C CA . ASP A 1 195 ? -7.974 -7.070 22.348 1.00 95.25 195 ASP A CA 1
ATOM 1533 C C . ASP A 1 195 ? -7.966 -5.532 22.344 1.00 95.25 195 ASP A C 1
ATOM 1535 O O . ASP A 1 195 ? -7.847 -4.915 23.406 1.00 95.25 195 ASP A O 1
ATOM 1539 N N . ILE A 1 196 ? -8.087 -4.902 21.167 1.00 95.69 196 ILE A N 1
ATOM 1540 C CA . ILE A 1 196 ? -8.221 -3.443 21.041 1.00 95.69 196 ILE A CA 1
ATOM 1541 C C . ILE A 1 196 ? -9.541 -2.979 21.661 1.00 95.69 196 ILE A C 1
ATOM 1543 O O . ILE A 1 196 ? -9.532 -2.035 22.452 1.00 95.69 196 ILE A O 1
ATOM 1547 N N . ILE A 1 197 ? -10.658 -3.630 21.328 1.00 95.12 197 ILE A N 1
ATOM 1548 C CA . ILE A 1 197 ? -11.980 -3.274 21.856 1.00 95.12 197 ILE A CA 1
ATOM 1549 C C . ILE A 1 197 ? -12.039 -3.447 23.375 1.00 95.12 197 ILE A C 1
ATOM 1551 O O . ILE A 1 197 ? -12.464 -2.516 24.066 1.00 95.12 197 ILE A O 1
ATOM 1555 N N . ASP A 1 198 ? -11.555 -4.571 23.903 1.00 93.25 198 ASP A N 1
ATOM 1556 C CA . ASP A 1 198 ? -11.465 -4.818 25.344 1.00 93.25 198 ASP A CA 1
ATOM 1557 C C . ASP A 1 198 ? -10.681 -3.708 26.041 1.00 93.25 198 ASP A C 1
ATOM 1559 O O . ASP A 1 198 ? -11.130 -3.130 27.032 1.00 93.25 198 ASP A O 1
ATOM 1563 N N . TRP A 1 199 ? -9.512 -3.363 25.496 1.00 94.38 199 TRP A N 1
ATOM 1564 C CA . TRP A 1 199 ? -8.676 -2.319 26.068 1.00 94.38 199 TRP A CA 1
ATOM 1565 C C . TRP A 1 199 ? -9.350 -0.941 26.020 1.00 94.38 199 TRP A C 1
ATOM 1567 O O . TRP A 1 199 ? -9.263 -0.200 27.000 1.00 94.38 199 TRP A O 1
ATOM 1577 N N . ILE A 1 200 ? -10.041 -0.583 24.931 1.00 93.88 200 ILE A N 1
ATOM 1578 C CA . ILE A 1 200 ? -10.777 0.691 24.832 1.00 93.88 200 ILE A CA 1
ATOM 1579 C C . ILE A 1 200 ? -11.869 0.746 25.911 1.00 93.88 200 ILE A C 1
ATOM 1581 O O . ILE A 1 200 ? -11.972 1.741 26.634 1.00 93.88 200 ILE A O 1
ATOM 1585 N N . LYS A 1 201 ? -12.645 -0.335 26.070 1.00 91.31 201 LYS A N 1
ATOM 1586 C CA . LYS A 1 201 ? -13.716 -0.441 27.077 1.00 91.31 201 LYS A CA 1
ATOM 1587 C C . LYS A 1 201 ? -13.177 -0.337 28.508 1.00 91.31 201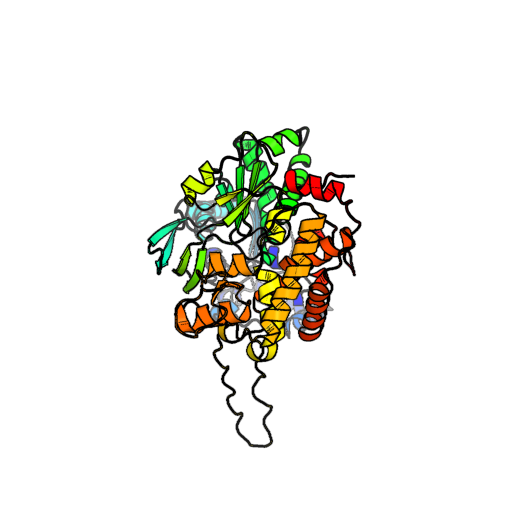 LYS A C 1
ATOM 1589 O O . LYS A 1 201 ? -13.747 0.383 29.330 1.00 91.31 201 LYS A O 1
ATOM 1594 N N . GLU A 1 202 ? -12.079 -1.034 28.804 1.00 92.06 202 GLU A N 1
ATOM 1595 C CA . GLU A 1 202 ? -11.436 -1.069 30.125 1.00 92.06 202 GLU A CA 1
ATOM 1596 C C . GLU A 1 202 ? -10.771 0.269 30.481 1.00 92.06 202 GLU A C 1
ATOM 1598 O O . GLU A 1 202 ? -10.989 0.813 31.566 1.00 92.06 202 GLU A O 1
ATOM 1603 N N . SER A 1 203 ? -9.944 0.797 29.576 1.00 92.06 203 SER A N 1
ATOM 1604 C CA . SER A 1 203 ? -9.110 1.975 29.833 1.00 92.06 203 SER A CA 1
ATOM 1605 C C . SER A 1 203 ? -9.893 3.282 29.759 1.00 92.06 203 SER A C 1
ATOM 1607 O O . SER A 1 203 ? -9.536 4.243 30.445 1.00 92.06 203 SER A O 1
ATOM 1609 N N . LYS A 1 204 ? -10.943 3.329 28.924 1.00 89.56 204 LYS A N 1
ATOM 1610 C CA . LYS A 1 204 ? -11.650 4.557 28.524 1.00 89.56 204 LYS A CA 1
ATOM 1611 C C . LYS A 1 204 ? -10.703 5.631 27.981 1.00 89.56 204 LYS A C 1
ATOM 1613 O O . LYS A 1 204 ? -10.949 6.828 28.141 1.00 89.56 204 LYS A O 1
ATOM 1618 N N . GLN A 1 205 ? -9.590 5.203 27.393 1.00 91.12 205 GLN A N 1
ATOM 1619 C CA . GLN A 1 205 ? -8.600 6.065 26.766 1.00 91.12 205 GLN A CA 1
ATOM 1620 C C . GLN A 1 205 ? -8.651 5.907 25.247 1.00 91.12 205 GLN A C 1
ATOM 1622 O O . GLN A 1 205 ? -9.075 4.884 24.717 1.00 91.12 205 GLN A O 1
ATOM 1627 N N . MET A 1 206 ? -8.189 6.942 24.546 1.00 91.62 206 MET A N 1
ATOM 1628 C CA . MET A 1 206 ? -8.093 6.933 23.089 1.00 91.62 206 MET A CA 1
ATOM 1629 C C . MET A 1 206 ? -7.014 5.945 22.629 1.00 91.62 206 MET A C 1
ATOM 1631 O O . MET A 1 206 ? -5.847 6.116 22.990 1.00 91.62 206 MET A O 1
ATOM 1635 N N . MET A 1 207 ? -7.380 4.990 21.774 1.00 94.19 207 MET A N 1
ATOM 1636 C CA . MET A 1 207 ? -6.434 4.169 21.013 1.00 94.19 207 MET A CA 1
ATOM 1637 C C . MET A 1 207 ? -6.032 4.896 19.726 1.00 94.19 207 MET A C 1
ATOM 1639 O O . MET A 1 207 ? -6.876 5.383 18.971 1.00 94.19 207 MET A O 1
ATOM 1643 N N . ARG A 1 208 ? -4.733 4.954 19.436 1.00 94.38 208 ARG A N 1
ATOM 1644 C CA . ARG A 1 208 ? -4.187 5.503 18.191 1.00 94.38 208 ARG A CA 1
ATOM 1645 C C . ARG A 1 208 ? -3.499 4.394 17.411 1.00 94.38 208 ARG A C 1
ATOM 1647 O O . ARG A 1 208 ? -2.569 3.766 17.902 1.00 94.38 208 ARG A O 1
ATOM 1654 N N . ILE A 1 209 ? -3.920 4.178 16.176 1.00 95.62 209 ILE A N 1
ATOM 1655 C CA . ILE A 1 209 ? -3.348 3.170 15.284 1.00 95.62 209 ILE A CA 1
ATOM 1656 C C . ILE A 1 209 ? -2.732 3.884 14.088 1.00 95.62 209 ILE A C 1
ATOM 1658 O O . ILE A 1 209 ? -3.358 4.749 13.492 1.00 95.62 209 ILE A O 1
ATOM 1662 N N . ILE A 1 210 ? -1.506 3.534 13.725 1.00 95.50 210 ILE A N 1
ATOM 1663 C CA . ILE A 1 210 ? -0.798 4.076 12.567 1.00 95.50 210 ILE A CA 1
ATOM 1664 C C . ILE A 1 210 ? -0.562 2.943 11.570 1.00 95.50 210 ILE A C 1
ATOM 1666 O O . ILE A 1 210 ? 0.103 1.969 11.908 1.00 95.50 210 ILE A O 1
ATOM 1670 N N . ILE A 1 211 ? -1.045 3.075 10.333 1.00 96.06 211 ILE A N 1
ATOM 1671 C CA . ILE A 1 211 ? -0.834 2.088 9.263 1.00 96.06 211 ILE A CA 1
ATOM 1672 C C . ILE A 1 211 ? 0.226 2.600 8.277 1.00 96.06 211 ILE A C 1
ATOM 1674 O O . ILE A 1 211 ? 0.009 3.574 7.549 1.00 96.06 211 ILE A O 1
ATOM 1678 N N . SER A 1 212 ? 1.378 1.922 8.239 1.00 92.75 212 SER A N 1
ATOM 1679 C CA . SER A 1 212 ? 2.560 2.267 7.438 1.00 92.75 212 SER A CA 1
ATOM 1680 C C . SER A 1 212 ? 2.924 1.123 6.473 1.00 92.75 212 SER A C 1
ATOM 1682 O O . SER A 1 212 ? 3.760 0.283 6.806 1.00 92.75 212 SER A O 1
ATOM 1684 N N . SER A 1 213 ? 2.400 1.066 5.247 1.00 88.06 213 SER A N 1
ATOM 1685 C CA . SER A 1 213 ? 1.532 2.026 4.533 1.00 88.06 213 SER A CA 1
ATOM 1686 C C . SER A 1 213 ? 0.113 1.501 4.319 1.00 88.06 213 SER A C 1
ATOM 1688 O O . SER A 1 213 ? -0.085 0.295 4.263 1.00 88.06 213 SER A O 1
ATOM 1690 N N . HIS A 1 214 ? -0.851 2.406 4.130 1.00 88.12 214 HIS A N 1
ATOM 1691 C CA . HIS A 1 214 ? -2.279 2.081 4.008 1.00 88.12 214 HIS A CA 1
ATOM 1692 C C . HIS A 1 214 ? -2.623 1.164 2.824 1.00 88.12 214 HIS A C 1
ATOM 1694 O O . HIS A 1 214 ? -3.417 0.246 2.998 1.00 88.12 214 HIS A O 1
ATOM 1700 N N . ALA A 1 215 ? -2.014 1.418 1.657 1.00 80.94 215 ALA A N 1
ATOM 1701 C CA . ALA A 1 215 ? -2.122 0.669 0.396 1.00 80.94 215 ALA A CA 1
ATOM 1702 C C . ALA A 1 215 ? -3.549 0.302 -0.073 1.00 80.94 215 ALA A C 1
ATOM 1704 O O . ALA A 1 215 ? -4.039 0.932 -1.005 1.00 80.94 215 ALA A O 1
ATOM 1705 N N . SER A 1 216 ? -4.212 -0.666 0.569 1.00 86.69 216 SER A N 1
ATOM 1706 C CA . SER A 1 216 ? -5.453 -1.306 0.116 1.00 86.69 216 SER A CA 1
ATOM 1707 C C . SER A 1 216 ? -6.632 -1.170 1.088 1.00 86.69 216 SER A C 1
ATOM 1709 O O . SER A 1 216 ? -7.249 -2.168 1.462 1.00 86.69 216 SER A O 1
ATOM 1711 N N . LEU A 1 217 ? -6.968 0.046 1.524 1.00 95.00 217 LEU A N 1
ATOM 1712 C CA . LEU A 1 217 ? -8.104 0.264 2.439 1.00 95.00 217 LEU A CA 1
ATOM 1713 C C . LEU A 1 217 ? -7.991 -0.505 3.772 1.00 95.00 217 LEU A C 1
ATOM 1715 O O . LEU A 1 217 ? -9.002 -0.819 4.396 1.00 95.00 217 LEU A O 1
ATOM 1719 N N . GLY A 1 218 ? -6.770 -0.784 4.245 1.00 95.44 218 GLY A N 1
ATOM 1720 C CA . GLY A 1 218 ? -6.558 -1.529 5.491 1.00 95.44 218 GLY A CA 1
ATOM 1721 C C . GLY A 1 218 ? -7.208 -0.868 6.714 1.00 95.44 218 GLY A C 1
ATOM 1722 O O . GLY A 1 218 ? -7.716 -1.560 7.590 1.00 95.44 218 GLY A O 1
ATOM 1723 N N . ALA A 1 219 ? -7.280 0.468 6.756 1.00 96.69 219 ALA A N 1
ATOM 1724 C CA . ALA A 1 219 ? -8.002 1.160 7.827 1.00 96.69 219 ALA A CA 1
ATOM 1725 C C . ALA A 1 219 ? -9.512 0.949 7.758 1.00 96.69 219 ALA A C 1
ATOM 1727 O O . ALA A 1 219 ? -10.155 0.894 8.800 1.00 96.69 219 ALA A O 1
ATOM 1728 N N . VAL A 1 220 ? -10.053 0.821 6.545 1.00 97.75 220 VAL A N 1
ATOM 1729 C CA . VAL A 1 220 ? -11.482 0.600 6.309 1.00 97.75 220 VAL A CA 1
ATOM 1730 C C . VAL A 1 220 ? -11.888 -0.761 6.835 1.00 97.75 220 VAL A C 1
ATOM 1732 O O . VAL A 1 220 ? -12.828 -0.877 7.619 1.00 97.75 220 VAL A O 1
ATOM 1735 N N . TYR A 1 221 ? -11.105 -1.772 6.461 1.00 97.50 221 TYR A N 1
ATOM 1736 C CA . TYR A 1 221 ? -11.269 -3.129 6.956 1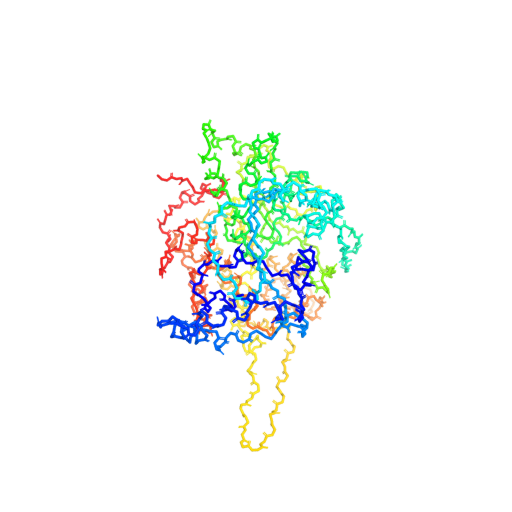.00 97.50 221 TYR A CA 1
ATOM 1737 C C . TYR A 1 221 ? -11.175 -3.180 8.485 1.00 97.50 221 TYR A C 1
ATOM 1739 O O . TYR A 1 221 ? -12.100 -3.650 9.146 1.00 97.50 221 TYR A O 1
ATOM 1747 N N . LEU A 1 222 ? -10.101 -2.620 9.059 1.00 97.56 222 LEU A N 1
ATOM 1748 C CA . LEU A 1 222 ? -9.896 -2.615 10.507 1.00 97.56 222 LEU A CA 1
ATOM 1749 C C . LEU A 1 222 ? -11.031 -1.903 11.250 1.00 97.56 222 LEU A C 1
ATOM 1751 O O . LEU A 1 222 ? -11.520 -2.417 12.248 1.00 97.56 222 LEU A O 1
ATOM 1755 N N . MET A 1 223 ? -11.472 -0.736 10.785 1.00 96.94 223 MET A N 1
ATOM 1756 C CA . MET A 1 223 ? -12.552 -0.007 11.445 1.00 96.94 223 MET A CA 1
ATOM 1757 C C . MET A 1 223 ? -13.877 -0.771 11.382 1.00 96.94 223 MET A C 1
ATOM 1759 O O . MET A 1 223 ? -14.588 -0.816 12.380 1.00 96.94 223 MET A O 1
ATOM 1763 N N . GLN A 1 224 ? -14.224 -1.391 10.248 1.00 95.25 224 GLN A N 1
ATOM 1764 C CA . GLN A 1 224 ? -15.438 -2.212 10.156 1.00 95.25 224 GLN A CA 1
ATOM 1765 C C . GLN A 1 224 ? -15.376 -3.417 11.094 1.00 95.25 224 GLN A C 1
ATOM 1767 O O . GLN A 1 224 ? -16.350 -3.688 11.796 1.00 95.25 224 GLN A O 1
ATOM 1772 N N . LEU A 1 225 ? -14.219 -4.073 11.173 1.00 95.50 225 LEU A N 1
ATOM 1773 C CA . LEU A 1 225 ? -13.990 -5.165 12.110 1.00 95.50 225 LEU A CA 1
ATOM 1774 C C . LEU A 1 225 ? -14.156 -4.701 13.568 1.00 95.50 225 LEU A C 1
ATOM 1776 O O . LEU A 1 225 ? -14.918 -5.296 14.321 1.00 95.50 225 LEU A O 1
ATOM 1780 N N . LEU A 1 226 ? -13.529 -3.587 13.953 1.00 95.56 226 LEU A N 1
ATOM 1781 C CA . LEU A 1 226 ? -13.642 -3.022 15.303 1.00 95.56 226 LEU A CA 1
ATOM 1782 C C . LEU A 1 226 ? -15.075 -2.603 15.650 1.00 95.56 226 LEU A C 1
ATOM 1784 O O . LEU A 1 226 ? -15.515 -2.791 16.780 1.00 95.56 226 LEU A O 1
ATOM 1788 N N . ARG A 1 227 ? -15.824 -2.053 14.692 1.00 93.69 227 ARG A N 1
ATOM 1789 C CA . ARG A 1 227 ? -17.240 -1.705 14.881 1.00 93.69 227 ARG A CA 1
ATOM 1790 C C . ARG A 1 227 ? -18.101 -2.950 15.086 1.00 93.69 227 ARG A C 1
ATOM 1792 O O . ARG A 1 227 ? -18.964 -2.932 15.959 1.00 93.69 227 ARG A O 1
ATOM 1799 N N . SER A 1 228 ? -17.836 -4.020 14.337 1.00 92.25 228 SER A N 1
ATOM 1800 C CA . SER A 1 228 ? -18.492 -5.319 14.525 1.00 92.25 228 SER A CA 1
ATOM 1801 C C . SER A 1 228 ? -18.211 -5.887 15.924 1.00 92.25 228 SER A C 1
ATOM 1803 O O . SER A 1 228 ? -19.144 -6.233 16.646 1.00 92.25 228 SER A O 1
ATOM 1805 N N . GLU A 1 229 ? -16.945 -5.895 16.352 1.00 92.56 229 GLU A N 1
ATOM 1806 C CA . GLU A 1 229 ? -16.535 -6.334 17.698 1.00 92.56 229 GLU A CA 1
ATOM 1807 C C . GLU A 1 229 ? -17.087 -5.437 18.820 1.00 92.56 229 GLU A C 1
ATOM 1809 O O . GLU A 1 229 ? -17.364 -5.890 19.926 1.00 92.56 229 GLU A O 1
ATOM 1814 N N . TRP A 1 230 ? -17.288 -4.145 18.562 1.00 92.06 230 TRP A N 1
ATOM 1815 C CA . TRP A 1 230 ? -17.890 -3.236 19.537 1.00 92.06 230 TRP A CA 1
ATOM 1816 C C . TRP A 1 230 ? -19.374 -3.530 19.775 1.00 92.06 230 TRP A C 1
ATOM 1818 O O . TRP A 1 230 ? -19.826 -3.450 20.917 1.00 92.06 230 TRP A O 1
ATOM 1828 N N . LEU A 1 231 ? -20.114 -3.878 18.717 1.00 88.56 231 LEU A N 1
ATOM 1829 C CA . LEU A 1 231 ? -21.553 -4.166 18.757 1.00 88.56 231 LEU A CA 1
ATOM 1830 C C . LEU A 1 231 ? -21.891 -5.574 19.262 1.00 88.56 231 LEU A C 1
ATOM 1832 O O . LEU A 1 231 ? -23.039 -5.817 19.638 1.00 88.56 231 LEU A O 1
ATOM 1836 N N . SER A 1 232 ? -20.926 -6.499 19.265 1.00 79.00 232 SER A N 1
ATOM 1837 C CA . SER A 1 232 ? -21.128 -7.878 19.731 1.00 79.00 232 SER A CA 1
ATOM 1838 C C . SER A 1 232 ? -21.450 -7.960 21.233 1.00 79.00 232 SER A C 1
ATOM 1840 O O . SER A 1 232 ? -22.040 -8.942 21.688 1.00 79.00 232 SER A O 1
ATOM 1842 N N . GLU A 1 233 ? -21.167 -6.899 21.996 1.00 63.56 233 GLU A N 1
ATOM 1843 C CA . GLU A 1 233 ? -21.472 -6.776 23.420 1.00 63.56 233 GLU A CA 1
ATOM 1844 C C . GLU A 1 233 ? -22.445 -5.608 23.681 1.00 63.56 233 GLU A C 1
ATOM 1846 O O . GLU A 1 233 ? -22.402 -4.564 23.039 1.00 63.56 233 GLU A O 1
ATOM 1851 N N . THR A 1 234 ? -23.383 -5.794 24.612 1.00 58.06 234 THR A N 1
ATOM 1852 C CA . THR A 1 234 ? -24.596 -4.968 24.786 1.00 58.06 234 THR A CA 1
ATOM 1853 C C . THR A 1 234 ? -24.406 -3.441 24.913 1.00 58.06 234 THR A C 1
ATOM 1855 O O . THR A 1 234 ? -23.619 -2.971 25.729 1.00 58.06 234 THR A O 1
ATOM 1858 N N . SER A 1 235 ? -25.315 -2.697 24.259 1.00 55.50 235 SER A N 1
ATOM 1859 C CA . SER A 1 235 ? -25.772 -1.313 24.539 1.00 55.50 235 SER A CA 1
ATOM 1860 C C . SER A 1 235 ? -24.751 -0.166 24.477 1.00 55.50 235 SER A C 1
ATOM 1862 O O . SER A 1 235 ? -24.948 0.852 25.143 1.00 55.50 235 SER A O 1
ATOM 1864 N N . THR A 1 236 ? -23.708 -0.270 23.660 1.00 67.44 236 THR A N 1
ATOM 1865 C CA . THR A 1 236 ? -22.761 0.829 23.407 1.00 67.44 236 THR A CA 1
ATOM 1866 C C . THR A 1 236 ? -23.019 1.508 22.059 1.00 67.44 236 THR A C 1
ATOM 1868 O O . THR A 1 236 ? -23.294 0.865 21.047 1.00 67.44 236 THR A O 1
ATOM 1871 N N . SER A 1 237 ? -22.945 2.842 22.025 1.00 84.38 237 SER A N 1
ATOM 1872 C CA . SER A 1 237 ? -23.092 3.610 20.781 1.00 84.38 237 SER A CA 1
ATOM 1873 C C . SER A 1 237 ? -21.823 3.504 19.931 1.00 84.38 237 SER A C 1
ATOM 1875 O O . SER A 1 237 ? -20.718 3.624 20.455 1.00 84.38 237 SER A O 1
ATOM 1877 N N . LEU A 1 238 ? -21.954 3.364 18.608 1.00 88.94 238 LEU A N 1
ATOM 1878 C CA . LEU A 1 238 ? -20.812 3.432 17.680 1.00 88.94 238 LEU A CA 1
ATOM 1879 C C . LEU A 1 238 ? -20.111 4.798 17.710 1.00 88.94 238 LEU A C 1
ATOM 1881 O O . LEU A 1 238 ? -18.923 4.879 17.415 1.00 88.94 238 LEU A O 1
ATOM 1885 N N . SER A 1 239 ? -20.819 5.860 18.114 1.00 87.88 239 SER A N 1
ATOM 1886 C CA . SER A 1 239 ? -20.200 7.174 18.308 1.00 87.88 239 SER A CA 1
ATOM 1887 C C . SER A 1 239 ? -19.149 7.162 19.419 1.00 87.88 239 SER A C 1
ATOM 1889 O O . SER A 1 239 ? -18.161 7.875 19.317 1.00 87.88 239 SER A O 1
ATOM 1891 N N . GLU A 1 240 ? -19.325 6.339 20.459 1.00 90.06 240 GLU A N 1
ATOM 1892 C CA . GLU A 1 240 ? -18.344 6.226 21.546 1.00 90.06 240 GLU A CA 1
ATOM 1893 C C . GLU A 1 240 ? -17.053 5.562 21.064 1.00 90.06 240 GLU A C 1
ATOM 1895 O O . GLU A 1 240 ? -15.964 5.999 21.438 1.00 90.06 240 GLU A O 1
ATOM 1900 N N . LEU A 1 241 ? -17.158 4.555 20.190 1.00 92.19 241 LEU A N 1
ATOM 1901 C CA . LEU A 1 241 ? -15.990 3.977 19.531 1.00 92.19 241 LEU A CA 1
ATOM 1902 C C . LEU A 1 241 ? -15.313 5.015 18.633 1.00 92.19 241 LEU A C 1
ATOM 1904 O O . LEU A 1 241 ? -14.111 5.2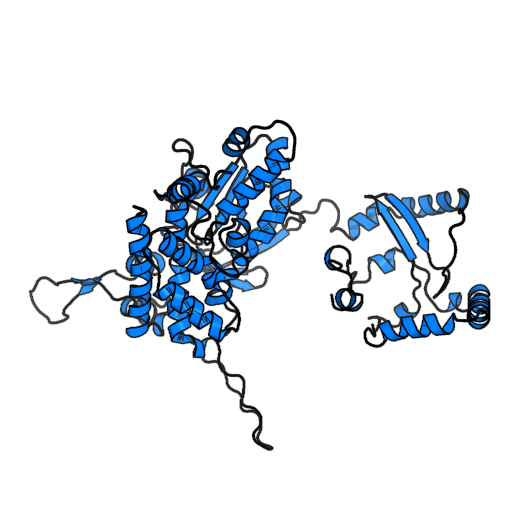27 18.765 1.00 92.19 241 LEU A O 1
ATOM 1908 N N . ASP A 1 242 ? -16.079 5.704 17.781 1.00 91.50 242 ASP A N 1
ATOM 1909 C CA . ASP A 1 242 ? -15.565 6.749 16.886 1.00 91.50 242 ASP A CA 1
ATOM 1910 C C . ASP A 1 242 ? -14.890 7.899 17.673 1.00 91.50 242 ASP A C 1
ATOM 1912 O O . ASP A 1 242 ? -13.979 8.560 17.173 1.00 91.50 242 ASP A O 1
ATOM 1916 N N . ASP A 1 243 ? -15.273 8.132 18.930 1.00 91.00 243 ASP A N 1
ATOM 1917 C CA . ASP A 1 243 ? -14.628 9.082 19.843 1.00 91.00 243 ASP A CA 1
ATOM 1918 C C . ASP A 1 243 ? -13.376 8.519 20.532 1.00 91.00 243 ASP A C 1
ATOM 1920 O O . ASP A 1 243 ? -12.516 9.303 20.930 1.00 91.00 243 ASP A O 1
ATOM 1924 N N . SER A 1 244 ? -13.240 7.195 20.613 1.00 93.25 244 SER A N 1
ATOM 1925 C CA . SER A 1 244 ? -12.194 6.490 21.367 1.00 93.25 244 SER A CA 1
ATOM 1926 C C . SER A 1 244 ? -11.088 5.880 20.501 1.00 93.25 244 SER A C 1
ATOM 1928 O O . SER A 1 244 ? -10.133 5.320 21.043 1.00 93.25 244 SER A O 1
ATOM 1930 N N . ILE A 1 245 ? -11.172 5.981 19.171 1.00 94.06 245 ILE A N 1
ATOM 1931 C CA . ILE A 1 245 ? -10.133 5.476 18.268 1.00 94.06 245 ILE A CA 1
ATOM 1932 C C . ILE A 1 245 ? -9.760 6.454 17.151 1.00 94.06 245 ILE A C 1
ATOM 1934 O O . ILE A 1 245 ? -10.611 7.093 16.536 1.00 94.06 245 ILE A O 1
ATOM 1938 N N . ARG A 1 246 ? -8.465 6.546 16.837 1.00 94.19 246 ARG A N 1
ATOM 1939 C CA . ARG A 1 246 ? -7.947 7.249 15.651 1.00 94.19 246 ARG A CA 1
ATOM 1940 C C . ARG A 1 246 ? -7.045 6.318 14.852 1.00 94.19 246 ARG A C 1
ATOM 1942 O O . ARG A 1 246 ? -6.077 5.796 15.400 1.00 94.19 246 ARG A O 1
ATOM 1949 N N . ILE A 1 247 ? -7.323 6.149 13.561 1.00 96.06 247 ILE A N 1
ATOM 1950 C CA . ILE A 1 247 ? -6.497 5.369 12.633 1.00 96.06 247 ILE A CA 1
ATOM 1951 C C . ILE A 1 247 ? -5.830 6.323 11.640 1.00 96.06 247 ILE A C 1
ATOM 1953 O O . ILE A 1 247 ? -6.461 6.844 10.722 1.00 96.06 247 ILE A O 1
ATOM 1957 N N . THR A 1 248 ? -4.537 6.558 11.817 1.00 95.50 248 THR A N 1
ATOM 1958 C CA . THR A 1 248 ? -3.706 7.386 10.946 1.00 95.50 248 THR A CA 1
ATOM 1959 C C . THR A 1 248 ? -3.074 6.544 9.842 1.00 95.50 248 THR A C 1
ATOM 1961 O O . THR A 1 248 ? -2.355 5.580 10.091 1.00 95.50 248 THR A O 1
ATOM 1964 N N . CYS A 1 249 ? -3.297 6.934 8.595 1.00 95.50 249 CYS A N 1
ATOM 1965 C CA . CYS A 1 249 ? -2.905 6.186 7.408 1.00 95.50 249 CYS A CA 1
ATOM 1966 C C . CYS A 1 249 ? -1.833 6.929 6.632 1.00 95.50 249 CYS A C 1
ATOM 1968 O O . CYS A 1 249 ? -2.034 8.084 6.263 1.00 95.50 249 CYS A O 1
ATOM 1970 N N . TRP A 1 250 ? -0.709 6.271 6.351 1.00 93.56 250 TRP A N 1
ATOM 1971 C CA . TRP A 1 250 ? 0.368 6.856 5.554 1.00 93.56 250 TRP A CA 1
ATOM 1972 C C . TRP A 1 250 ? 0.330 6.342 4.118 1.00 93.56 250 TRP A C 1
ATOM 1974 O O . TRP A 1 250 ? 0.159 5.143 3.882 1.00 93.56 250 TRP A O 1
ATOM 1984 N N . GLY A 1 251 ? 0.579 7.230 3.152 1.00 90.00 251 GLY A N 1
ATOM 1985 C CA . GLY A 1 251 ? 0.653 6.852 1.733 1.00 90.00 251 GLY A CA 1
ATOM 1986 C C . GLY A 1 251 ? 1.892 6.022 1.386 1.00 90.00 251 GLY A C 1
ATOM 1987 O O . GLY A 1 251 ? 1.931 5.345 0.369 1.00 90.00 251 GLY A O 1
ATOM 1988 N N . THR A 1 252 ? 2.928 6.065 2.222 1.00 88.75 252 THR A N 1
ATOM 1989 C CA . THR A 1 252 ? 4.162 5.284 2.069 1.00 88.75 252 THR A CA 1
ATOM 1990 C C . THR A 1 252 ? 4.883 5.203 3.415 1.00 88.75 252 THR A C 1
ATOM 1992 O O . THR A 1 252 ? 4.595 5.967 4.334 1.00 88.75 252 THR A O 1
ATOM 1995 N N . THR A 1 253 ? 5.880 4.328 3.525 1.00 90.25 253 THR A N 1
ATOM 1996 C CA . THR A 1 253 ? 6.806 4.301 4.665 1.00 90.25 253 THR A CA 1
ATOM 1997 C C . THR A 1 253 ? 7.591 5.613 4.803 1.00 90.25 253 THR A C 1
ATOM 1999 O O . THR A 1 253 ? 7.984 6.222 3.803 1.00 90.25 253 THR A O 1
ATOM 2002 N N . ALA A 1 254 ? 7.895 6.026 6.039 1.00 89.31 254 ALA A N 1
ATOM 2003 C CA . ALA A 1 254 ? 8.665 7.247 6.318 1.00 89.31 254 ALA A CA 1
ATOM 2004 C C . ALA A 1 254 ? 10.158 7.155 5.955 1.00 89.31 254 ALA A C 1
ATOM 2006 O O . ALA A 1 254 ? 10.829 8.176 5.765 1.00 89.31 254 ALA A O 1
ATOM 2007 N N . ILE A 1 255 ? 10.675 5.932 5.839 1.00 88.19 255 ILE A N 1
ATOM 2008 C CA . ILE A 1 255 ? 12.065 5.646 5.487 1.00 88.19 255 ILE A CA 1
ATOM 2009 C C . ILE A 1 255 ? 12.142 4.602 4.376 1.00 88.19 255 ILE A C 1
ATOM 2011 O O . ILE A 1 255 ? 11.232 3.789 4.196 1.00 88.19 255 ILE A O 1
ATOM 2015 N N . THR A 1 256 ? 13.276 4.597 3.684 1.00 85.25 256 THR A N 1
ATOM 2016 C CA . THR A 1 256 ? 13.721 3.470 2.863 1.00 85.25 256 THR A CA 1
ATOM 2017 C C . THR A 1 256 ? 14.839 2.778 3.623 1.00 85.25 256 THR A C 1
ATOM 2019 O O . THR A 1 256 ? 15.855 3.403 3.932 1.00 85.25 256 THR A O 1
ATOM 2022 N N . ALA A 1 257 ? 14.662 1.500 3.938 1.00 86.31 257 ALA A N 1
ATOM 2023 C CA . ALA A 1 257 ? 15.651 0.709 4.657 1.00 86.31 257 ALA A CA 1
ATOM 2024 C C . ALA A 1 257 ? 15.745 -0.700 4.069 1.00 86.31 257 ALA A C 1
ATOM 2026 O O . ALA A 1 257 ? 14.789 -1.203 3.477 1.00 86.31 257 ALA A O 1
ATOM 2027 N N . ARG A 1 258 ? 16.897 -1.348 4.249 1.00 85.00 258 ARG A N 1
ATOM 2028 C CA . ARG A 1 258 ? 17.074 -2.774 3.959 1.00 85.00 258 ARG A CA 1
ATOM 2029 C C . ARG A 1 258 ? 17.465 -3.524 5.218 1.00 85.00 258 ARG A C 1
ATOM 2031 O O . ARG A 1 258 ? 18.350 -3.087 5.946 1.00 85.00 258 ARG A O 1
ATOM 2038 N N . LYS A 1 259 ? 16.831 -4.673 5.436 1.00 88.56 259 LYS A N 1
ATOM 2039 C CA . LYS A 1 259 ? 17.240 -5.630 6.464 1.00 88.56 259 LYS A CA 1
ATOM 2040 C C . LYS A 1 259 ? 18.641 -6.149 6.139 1.00 88.56 259 LYS A C 1
ATOM 2042 O O . LYS A 1 259 ? 18.884 -6.583 5.016 1.00 88.56 259 LYS A O 1
ATOM 2047 N N . THR A 1 260 ? 19.546 -6.077 7.108 1.00 87.25 260 THR A N 1
ATOM 2048 C CA . THR A 1 260 ? 20.934 -6.556 6.999 1.00 87.25 260 THR A CA 1
ATOM 2049 C C . THR A 1 260 ? 21.172 -7.821 7.823 1.00 87.25 260 THR A C 1
ATOM 2051 O O . THR A 1 260 ? 22.035 -8.618 7.473 1.00 87.25 260 THR A O 1
ATOM 2054 N N . SER A 1 261 ? 20.385 -8.053 8.878 1.00 89.69 261 SER A N 1
ATOM 2055 C CA . SER A 1 261 ? 20.352 -9.306 9.650 1.00 89.69 261 SER A CA 1
ATOM 2056 C C . SER A 1 261 ? 18.986 -9.484 10.330 1.00 89.69 261 SER A C 1
ATOM 2058 O O . SER A 1 261 ? 18.086 -8.668 10.140 1.00 89.69 261 SER A O 1
ATOM 2060 N N . GLY A 1 262 ? 18.816 -10.528 11.152 1.00 86.50 262 GLY A N 1
ATOM 2061 C CA . GLY A 1 262 ? 17.597 -10.748 11.945 1.00 86.50 262 GLY A CA 1
ATOM 2062 C C . GLY A 1 262 ? 17.173 -9.549 12.804 1.00 86.50 262 GLY A C 1
ATOM 2063 O O . GLY A 1 262 ? 15.980 -9.318 12.965 1.00 86.50 262 GLY A O 1
ATOM 2064 N N . ASN A 1 263 ? 18.134 -8.754 13.275 1.00 91.06 263 ASN A N 1
ATOM 2065 C CA . ASN A 1 263 ? 17.932 -7.635 14.193 1.00 91.06 263 ASN A CA 1
ATOM 2066 C C . ASN A 1 263 ? 18.630 -6.336 13.746 1.00 91.06 263 ASN A C 1
ATOM 2068 O O . ASN A 1 263 ? 18.816 -5.426 14.553 1.00 91.06 263 ASN A O 1
ATOM 2072 N N . SER A 1 264 ? 19.042 -6.238 12.479 1.00 91.81 264 SER A N 1
ATOM 2073 C CA . SER A 1 264 ? 19.682 -5.029 11.960 1.00 91.81 264 SER A CA 1
ATOM 2074 C C . SER A 1 264 ? 19.126 -4.587 10.616 1.00 91.81 264 SER A C 1
ATOM 2076 O O . SER A 1 264 ? 18.733 -5.404 9.774 1.00 91.81 264 SER A O 1
ATOM 2078 N N . VAL A 1 265 ? 19.116 -3.271 10.419 1.00 93.44 265 VAL A N 1
ATOM 2079 C CA . VAL A 1 265 ? 18.723 -2.613 9.175 1.00 93.44 265 VAL A CA 1
ATOM 2080 C C . VAL A 1 265 ? 19.745 -1.544 8.777 1.00 93.44 265 VAL A C 1
ATOM 2082 O O . VAL A 1 265 ? 20.345 -0.879 9.621 1.00 93.44 265 VAL A O 1
ATOM 2085 N N . ASN A 1 266 ? 19.907 -1.328 7.476 1.00 91.56 266 ASN A N 1
ATOM 2086 C CA . ASN A 1 266 ? 20.570 -0.155 6.916 1.00 91.56 266 ASN A CA 1
ATOM 2087 C C . ASN A 1 266 ? 19.508 0.824 6.401 1.00 91.56 266 ASN A C 1
ATOM 2089 O O . ASN A 1 266 ? 18.768 0.506 5.465 1.00 91.56 266 ASN A O 1
ATOM 2093 N N . VAL A 1 267 ? 19.421 2.002 7.016 1.00 91.12 267 VAL A N 1
ATOM 2094 C CA . VAL A 1 267 ? 18.510 3.082 6.630 1.00 91.12 267 VAL A CA 1
ATOM 2095 C C . VAL A 1 267 ? 19.176 3.899 5.531 1.00 91.12 267 VAL A C 1
ATOM 2097 O O . VAL A 1 267 ? 20.169 4.588 5.755 1.00 91.12 267 VAL A O 1
ATOM 2100 N N . LEU A 1 268 ? 18.615 3.823 4.327 1.00 85.31 268 LEU A N 1
ATOM 2101 C CA . LEU A 1 268 ? 19.160 4.470 3.136 1.00 85.31 268 LEU A CA 1
ATOM 2102 C C . LEU A 1 268 ? 18.750 5.940 3.063 1.00 85.31 268 LEU A C 1
ATOM 2104 O O . LEU A 1 268 ? 19.576 6.805 2.791 1.00 85.31 268 LEU A O 1
ATOM 2108 N N . THR A 1 269 ? 17.471 6.228 3.306 1.00 83.12 269 THR A N 1
ATOM 2109 C CA . THR A 1 269 ? 16.917 7.583 3.192 1.00 83.12 269 THR A CA 1
ATOM 2110 C C . THR A 1 269 ? 15.784 7.805 4.184 1.00 83.12 269 THR A C 1
ATOM 2112 O O . THR A 1 269 ? 14.954 6.917 4.387 1.00 83.12 269 THR A O 1
ATOM 2115 N N . ILE A 1 270 ? 15.689 9.024 4.716 1.00 86.88 270 ILE A N 1
ATOM 2116 C CA . ILE A 1 270 ? 14.505 9.535 5.418 1.00 86.88 270 ILE A CA 1
ATOM 2117 C C . ILE A 1 270 ? 13.755 10.440 4.441 1.00 86.88 270 ILE A C 1
ATOM 2119 O O . ILE A 1 270 ? 14.355 11.341 3.852 1.00 86.88 270 ILE A O 1
ATOM 2123 N N . ARG A 1 271 ? 12.457 10.198 4.231 1.00 84.69 271 ARG A N 1
ATOM 2124 C CA . ARG A 1 271 ? 11.671 10.974 3.261 1.00 84.69 271 ARG A CA 1
ATOM 2125 C C . ARG A 1 271 ? 11.432 12.397 3.765 1.00 84.69 271 ARG A C 1
ATOM 2127 O O . ARG A 1 271 ? 11.114 12.606 4.934 1.00 84.69 271 ARG A O 1
ATOM 2134 N N . LYS A 1 272 ? 11.522 13.374 2.855 1.00 83.62 272 LYS A N 1
ATOM 2135 C CA . LYS A 1 272 ? 11.233 14.791 3.143 1.00 83.62 272 LYS A CA 1
ATOM 2136 C C . LYS A 1 272 ? 9.758 15.036 3.471 1.00 83.62 272 LYS A C 1
ATOM 2138 O O . LYS A 1 272 ? 9.448 15.926 4.256 1.00 83.62 272 LYS A O 1
ATOM 2143 N N . ALA A 1 273 ? 8.863 14.281 2.839 1.00 85.00 273 ALA A N 1
ATOM 2144 C CA . ALA A 1 273 ? 7.426 14.390 3.033 1.00 85.00 273 ALA A CA 1
ATOM 2145 C C . ALA A 1 273 ? 6.749 13.018 2.904 1.00 85.00 273 ALA A C 1
ATOM 2147 O O . ALA A 1 273 ? 7.083 12.248 2.000 1.00 85.00 273 ALA A O 1
ATOM 2148 N N . VAL A 1 274 ? 5.791 12.747 3.786 1.00 88.19 274 VAL A N 1
ATOM 2149 C CA . VAL A 1 274 ? 4.900 11.585 3.780 1.00 88.19 274 VAL A CA 1
ATOM 2150 C C . VAL A 1 274 ? 3.477 12.104 3.898 1.00 88.19 274 VAL A C 1
ATOM 2152 O O . VAL A 1 274 ? 3.165 12.862 4.814 1.00 88.19 274 VAL A O 1
ATOM 2155 N N . ASP A 1 275 ? 2.631 11.715 2.956 1.00 90.44 275 ASP A N 1
ATOM 2156 C CA . ASP A 1 275 ? 1.219 12.076 2.977 1.00 90.44 275 ASP A CA 1
ATOM 2157 C C . ASP A 1 275 ? 0.485 11.223 4.019 1.00 90.44 275 ASP A C 1
ATOM 2159 O O . ASP A 1 275 ? 0.722 10.010 4.086 1.00 90.44 275 ASP A O 1
ATOM 2163 N N . TYR A 1 276 ? -0.390 11.840 4.814 1.00 93.62 276 TYR A N 1
ATOM 2164 C CA . TYR A 1 276 ? -1.223 11.135 5.786 1.00 93.62 276 TYR A CA 1
ATOM 2165 C C . TYR A 1 276 ? -2.639 11.710 5.889 1.00 93.62 276 TYR A C 1
ATOM 2167 O O . TYR A 1 276 ? -2.882 12.868 5.551 1.00 93.62 276 TYR A O 1
ATOM 2175 N N . VAL A 1 277 ? -3.545 10.883 6.403 1.00 94.19 277 VAL A N 1
ATOM 2176 C CA . VAL A 1 277 ? -4.859 11.276 6.937 1.00 94.19 277 VAL A CA 1
ATOM 2177 C C . VAL A 1 277 ? -5.137 10.475 8.203 1.00 94.19 277 VAL A C 1
ATOM 2179 O O . VAL A 1 277 ? -4.482 9.459 8.441 1.00 94.19 277 VAL A O 1
ATOM 2182 N N . THR A 1 278 ? -6.114 10.903 8.991 1.00 94.56 278 THR A N 1
ATOM 2183 C CA . THR A 1 278 ? -6.608 10.164 10.155 1.00 94.56 278 THR A CA 1
ATOM 2184 C C . THR A 1 278 ? -8.111 9.970 10.016 1.00 94.56 278 THR A C 1
ATOM 2186 O O . THR A 1 278 ? -8.809 10.875 9.565 1.00 94.56 278 THR A O 1
ATOM 2189 N N . VAL A 1 279 ? -8.595 8.778 10.367 1.00 94.88 279 VAL A N 1
ATOM 2190 C CA . VAL A 1 279 ? -10.022 8.439 10.383 1.00 94.88 279 VAL A CA 1
ATOM 2191 C C . VAL A 1 279 ? -10.458 7.918 11.764 1.00 94.88 279 VAL A C 1
ATOM 2193 O O . VAL A 1 279 ? -9.652 7.269 12.439 1.00 94.88 279 VAL A O 1
ATOM 2196 N N . PRO A 1 280 ? -11.706 8.173 12.201 1.00 93.94 280 PRO A N 1
ATOM 2197 C CA . PRO A 1 280 ? -12.675 9.076 11.576 1.00 93.94 280 PRO A CA 1
ATOM 2198 C C . PRO A 1 280 ? -12.169 10.526 11.610 1.00 93.94 280 PRO A C 1
ATOM 2200 O O . PRO A 1 280 ? -11.595 10.955 12.610 1.00 93.94 280 PRO A O 1
ATOM 2203 N N . PHE A 1 281 ? -12.354 11.261 10.513 1.00 89.81 281 PHE A N 1
ATOM 2204 C CA . PHE A 1 281 ? -11.848 12.626 10.375 1.00 89.81 281 PHE A CA 1
ATOM 2205 C C . PHE A 1 281 ? -12.544 13.579 11.351 1.00 89.81 281 PHE A C 1
ATOM 2207 O O . PHE A 1 281 ? -13.778 13.661 11.372 1.00 89.81 281 PHE A O 1
ATOM 2214 N N . LYS A 1 282 ? -11.756 14.345 12.116 1.00 83.00 282 LYS A N 1
ATOM 2215 C CA . LYS A 1 282 ? -12.255 15.391 13.021 1.00 83.00 282 LYS A CA 1
ATOM 2216 C C . LYS A 1 282 ? -11.361 16.623 12.969 1.00 83.00 282 LYS A C 1
ATOM 2218 O O . LYS A 1 282 ? -10.262 16.647 13.520 1.00 83.00 282 LYS A O 1
ATOM 2223 N N . SER A 1 283 ? -11.886 17.687 12.362 1.00 69.31 283 SER A N 1
ATOM 2224 C CA . SER A 1 283 ? -11.150 18.917 12.040 1.00 69.31 283 SER A CA 1
ATOM 2225 C C . SER A 1 283 ? -10.464 19.610 13.224 1.00 69.31 283 SER A C 1
ATOM 2227 O O . SER A 1 283 ? -9.485 20.316 13.013 1.00 69.31 283 SER A O 1
ATOM 2229 N N . GLU A 1 284 ? -10.966 19.443 14.451 1.00 59.88 284 GLU A N 1
ATOM 2230 C CA . GLU A 1 284 ? -10.402 20.080 15.654 1.00 59.88 284 GLU A CA 1
ATOM 2231 C C . GLU A 1 284 ? -9.316 19.235 16.349 1.00 59.88 284 GLU A C 1
ATOM 2233 O O . GLU A 1 284 ? -8.566 19.763 17.167 1.00 59.88 284 GLU A O 1
ATOM 2238 N N . GLU A 1 285 ? -9.197 17.944 16.017 1.00 63.78 285 GLU A N 1
ATOM 2239 C CA . GLU A 1 285 ? -8.336 16.982 16.727 1.00 63.78 285 GLU A CA 1
ATOM 2240 C C . GLU A 1 285 ? -7.242 16.356 15.856 1.00 63.78 285 GLU A C 1
ATOM 2242 O O . GLU A 1 285 ? -6.279 15.794 16.386 1.00 63.78 285 GLU A O 1
ATOM 2247 N N . ASP A 1 286 ? -7.357 16.463 14.531 1.00 61.50 286 ASP A N 1
ATOM 2248 C CA . ASP A 1 286 ? -6.378 15.937 13.579 1.00 61.50 286 ASP A CA 1
ATOM 2249 C C . ASP A 1 286 ? -5.163 16.866 13.432 1.00 61.50 286 ASP A C 1
ATOM 2251 O O . ASP A 1 286 ? -4.759 17.259 12.334 1.00 61.50 286 ASP A O 1
ATOM 2255 N N . THR A 1 287 ? -4.546 17.217 14.564 1.00 61.88 287 THR A N 1
ATOM 2256 C CA . THR A 1 287 ? -3.260 17.910 14.574 1.00 61.88 287 THR A CA 1
ATOM 2257 C C . THR A 1 287 ? -2.121 16.924 14.341 1.00 61.88 287 THR A C 1
ATOM 2259 O O . THR A 1 287 ? -2.119 15.767 14.766 1.00 61.88 287 THR A O 1
ATOM 2262 N N . ASN A 1 288 ? -1.099 17.409 13.648 1.00 71.94 288 ASN A N 1
ATOM 2263 C CA . ASN A 1 288 ? 0.092 16.650 13.288 1.00 71.94 288 ASN A CA 1
ATOM 2264 C C . ASN A 1 288 ? 1.006 16.337 14.494 1.00 71.94 288 ASN A C 1
ATOM 2266 O O . ASN A 1 288 ? 2.050 15.712 14.323 1.00 71.94 288 ASN A O 1
ATOM 2270 N N . ASP A 1 289 ? 0.650 16.768 15.709 1.00 82.00 289 ASP A N 1
ATOM 2271 C CA . ASP A 1 289 ? 1.562 16.858 16.857 1.00 82.00 289 ASP A CA 1
ATOM 2272 C C . ASP A 1 289 ? 2.111 15.499 17.299 1.00 82.00 289 ASP A C 1
ATOM 2274 O O . ASP A 1 289 ? 3.296 15.383 17.611 1.00 82.00 289 ASP A O 1
ATOM 2278 N N . VAL A 1 290 ? 1.284 14.446 17.283 1.00 84.44 290 VAL A N 1
ATOM 2279 C CA . VAL A 1 290 ? 1.726 13.079 17.618 1.00 84.44 290 VAL A CA 1
ATOM 2280 C C . VAL A 1 290 ? 2.732 12.574 16.582 1.00 84.44 290 VAL A C 1
ATOM 2282 O O . VAL A 1 290 ? 3.797 12.072 16.946 1.00 84.44 290 VAL A O 1
ATOM 2285 N N . LEU A 1 291 ? 2.443 12.761 15.290 1.00 89.69 291 LEU A N 1
ATOM 2286 C CA . LEU A 1 291 ? 3.347 12.361 14.211 1.00 89.69 291 LEU A CA 1
ATOM 2287 C C . LEU A 1 291 ? 4.641 13.177 14.231 1.00 89.69 291 LEU A C 1
ATOM 2289 O O . LEU A 1 291 ? 5.720 12.611 14.076 1.00 89.69 291 LEU A O 1
ATOM 2293 N N . GLU A 1 292 ? 4.561 14.487 14.460 1.00 89.25 292 GLU A N 1
ATOM 2294 C CA . GLU A 1 292 ? 5.734 15.352 14.574 1.00 89.25 292 GLU A CA 1
ATOM 2295 C C . GLU A 1 292 ? 6.583 15.017 15.802 1.00 89.25 292 GLU A C 1
ATOM 2297 O O . GLU A 1 292 ? 7.810 15.054 15.722 1.00 89.25 292 GLU A O 1
ATOM 2302 N N . THR A 1 293 ? 5.960 14.639 16.917 1.00 89.56 293 THR A N 1
ATOM 2303 C CA . THR A 1 293 ? 6.669 14.228 18.134 1.00 89.56 293 THR A CA 1
ATOM 2304 C C . THR A 1 293 ? 7.403 12.905 17.925 1.00 89.56 293 THR A C 1
ATOM 2306 O O . THR A 1 293 ? 8.584 12.796 18.249 1.00 89.56 293 THR A O 1
ATOM 2309 N N . MET A 1 294 ? 6.737 11.902 17.345 1.00 88.69 294 MET A N 1
ATOM 2310 C CA . MET A 1 294 ? 7.314 10.566 17.149 1.00 88.69 294 MET A CA 1
ATOM 2311 C C . MET A 1 294 ? 8.304 10.515 15.984 1.00 88.69 294 MET A C 1
ATOM 2313 O O . MET A 1 294 ? 9.329 9.835 16.036 1.00 88.69 294 MET A O 1
ATOM 2317 N N . PHE A 1 295 ? 7.980 11.216 14.904 1.00 90.25 295 PHE A N 1
ATOM 2318 C CA . PHE A 1 295 ? 8.626 11.054 13.612 1.00 90.25 295 PHE A CA 1
ATOM 2319 C C . PHE A 1 295 ? 9.032 12.392 12.990 1.00 90.25 295 PHE A C 1
ATOM 2321 O O . PHE A 1 295 ? 9.414 12.405 11.832 1.00 90.25 295 PHE A O 1
ATOM 2328 N N . GLY A 1 296 ? 9.000 13.520 13.694 1.00 89.00 296 GLY A N 1
ATOM 2329 C CA . GLY A 1 296 ? 9.455 14.815 13.181 1.00 89.00 296 GLY A CA 1
ATOM 2330 C C . GLY A 1 296 ? 8.586 15.436 12.076 1.00 89.00 296 GLY A C 1
ATOM 2331 O O . GLY A 1 296 ? 7.637 14.853 11.556 1.00 89.00 296 GLY A O 1
ATOM 2332 N N . LYS A 1 297 ? 8.965 16.653 11.672 1.00 89.44 297 LYS A N 1
ATOM 2333 C CA . LYS A 1 297 ? 8.239 17.490 10.699 1.00 89.44 297 LYS A CA 1
ATOM 2334 C C . LYS A 1 297 ? 8.375 16.995 9.259 1.00 89.44 297 LYS A C 1
ATOM 2336 O O . LYS A 1 297 ? 9.162 17.531 8.481 1.00 89.44 297 LYS A O 1
ATOM 2341 N N . ARG A 1 298 ? 7.642 15.938 8.912 1.00 88.75 298 ARG A N 1
ATOM 2342 C CA . ARG A 1 298 ? 7.603 15.373 7.548 1.00 88.75 298 ARG A CA 1
ATOM 2343 C C . ARG A 1 298 ? 6.226 14.889 7.107 1.00 88.75 298 ARG A C 1
ATOM 2345 O O . ARG A 1 298 ? 6.094 14.438 5.976 1.00 88.75 298 ARG A O 1
ATOM 2352 N N . PHE A 1 299 ? 5.215 14.976 7.961 1.00 90.12 299 PHE A N 1
ATOM 2353 C CA . PHE A 1 299 ? 3.876 14.488 7.656 1.00 90.12 299 PHE A CA 1
ATOM 2354 C C . PHE A 1 299 ? 3.024 15.614 7.089 1.00 90.12 299 PHE A C 1
ATOM 2356 O O . PHE A 1 299 ? 2.941 16.697 7.665 1.00 90.12 299 PHE A O 1
ATOM 2363 N N . LYS A 1 300 ? 2.433 15.376 5.920 1.00 89.12 300 LYS A N 1
ATOM 2364 C CA . LYS A 1 300 ? 1.571 16.329 5.226 1.00 89.12 300 LYS A CA 1
ATOM 2365 C C . LYS A 1 300 ? 0.160 15.777 5.174 1.00 89.12 300 LYS A C 1
ATOM 2367 O O . LYS A 1 300 ? -0.056 14.723 4.579 1.00 89.12 300 LYS A O 1
ATOM 2372 N N . TYR A 1 301 ? -0.764 16.496 5.795 1.00 90.44 301 TYR A N 1
ATOM 2373 C CA . TYR A 1 301 ? -2.174 16.155 5.730 1.00 90.44 301 TYR A CA 1
ATOM 2374 C C . TYR A 1 301 ? -2.665 16.242 4.279 1.00 90.44 301 TYR A C 1
ATOM 2376 O O . TYR A 1 301 ? -2.186 17.092 3.517 1.00 90.44 301 TYR A O 1
ATOM 2384 N N . ARG A 1 302 ? -3.593 15.362 3.892 1.00 88.62 302 ARG A N 1
ATOM 2385 C CA . ARG A 1 302 ? -4.234 15.384 2.575 1.00 88.62 302 ARG A CA 1
ATOM 2386 C C . ARG A 1 302 ? -5.743 15.521 2.680 1.00 88.62 302 ARG A C 1
ATOM 2388 O O . ARG A 1 302 ? -6.410 14.703 3.304 1.00 88.62 302 ARG A O 1
ATOM 2395 N N . ASP A 1 303 ? -6.267 16.517 1.978 1.00 87.88 303 ASP A N 1
ATOM 2396 C CA . ASP A 1 303 ? -7.690 16.591 1.673 1.00 87.88 303 ASP A CA 1
ATOM 2397 C C . ASP A 1 303 ? -8.089 15.429 0.745 1.00 87.88 303 ASP A C 1
ATOM 2399 O O . ASP A 1 303 ? -7.272 14.933 -0.032 1.00 87.88 303 ASP A O 1
ATOM 2403 N N . GLY A 1 304 ? -9.338 14.966 0.843 1.00 88.19 304 GLY A N 1
ATOM 2404 C CA . GLY A 1 304 ? -9.828 13.789 0.107 1.00 88.19 304 GLY A CA 1
ATOM 2405 C C . GLY A 1 304 ? -9.695 12.454 0.858 1.00 88.19 304 GLY A C 1
ATOM 2406 O O . GLY A 1 304 ? -10.023 11.402 0.307 1.00 88.19 304 GLY A O 1
ATOM 2407 N N . GLY A 1 305 ? -9.241 12.478 2.117 1.00 93.19 305 GLY A N 1
ATOM 2408 C CA . GLY A 1 305 ? -9.309 11.333 3.028 1.00 93.19 305 GLY A CA 1
ATOM 2409 C C . GLY A 1 305 ? -8.483 10.122 2.579 1.00 93.19 305 GLY A C 1
ATOM 2410 O O . GLY A 1 305 ? -7.438 10.244 1.932 1.00 93.19 305 GLY A O 1
ATOM 2411 N N . LEU A 1 306 ? -8.943 8.916 2.919 1.00 95.69 306 LEU A N 1
ATOM 2412 C CA . LEU A 1 306 ? -8.246 7.661 2.595 1.00 95.69 306 LEU A CA 1
ATOM 2413 C C . LEU A 1 306 ? -8.070 7.429 1.086 1.00 95.69 306 LEU A C 1
ATOM 2415 O O . LEU A 1 306 ? -7.119 6.751 0.682 1.00 95.69 306 LEU A O 1
ATOM 2419 N N . LEU A 1 307 ? -8.938 8.002 0.246 1.00 95.56 307 LEU A N 1
ATOM 2420 C CA . LEU A 1 307 ? -8.809 7.929 -1.212 1.00 95.56 307 LEU A CA 1
ATOM 2421 C C . LEU A 1 307 ? -7.583 8.703 -1.702 1.00 95.56 307 LEU A C 1
ATOM 2423 O O . LEU A 1 307 ? -6.814 8.176 -2.506 1.00 95.56 307 LEU A O 1
ATOM 2427 N N . ALA A 1 308 ? -7.335 9.895 -1.152 1.00 93.44 308 ALA A N 1
ATOM 2428 C CA . ALA A 1 308 ? -6.137 10.673 -1.459 1.00 93.44 308 ALA A CA 1
ATOM 2429 C C . ALA A 1 308 ? -4.858 9.928 -1.069 1.00 93.44 308 ALA A C 1
ATOM 2431 O O . ALA A 1 308 ? -3.885 9.924 -1.824 1.00 93.44 308 ALA A O 1
ATOM 2432 N N . ILE A 1 309 ? -4.865 9.248 0.080 1.00 93.50 309 ILE A N 1
ATOM 2433 C CA . ILE A 1 309 ? -3.726 8.448 0.542 1.00 93.50 309 ILE A CA 1
ATOM 2434 C C . ILE A 1 309 ? -3.473 7.238 -0.349 1.00 93.50 309 ILE A C 1
ATOM 2436 O O . ILE A 1 309 ? -2.322 6.988 -0.708 1.00 93.50 309 ILE A O 1
ATOM 2440 N N . SER A 1 310 ? -4.528 6.527 -0.739 1.00 93.19 310 SER A N 1
ATOM 2441 C CA . SER A 1 310 ? -4.414 5.337 -1.586 1.00 93.19 310 SER A CA 1
ATOM 2442 C C . SER A 1 310 ? -3.911 5.707 -2.987 1.00 93.19 310 SER A C 1
ATOM 2444 O O . SER A 1 310 ? -2.945 5.121 -3.469 1.00 93.19 310 SER A O 1
ATOM 2446 N N . LEU A 1 311 ? -4.462 6.767 -3.590 1.00 93.19 311 LEU A N 1
ATOM 2447 C CA . LEU A 1 311 ? -4.033 7.261 -4.902 1.00 93.19 311 LEU A CA 1
ATOM 2448 C C . LEU A 1 311 ? -2.687 8.002 -4.868 1.00 93.19 311 LEU A C 1
ATOM 2450 O O . LEU A 1 311 ? -2.064 8.160 -5.910 1.00 93.19 311 LEU A O 1
ATOM 2454 N N . SER A 1 312 ? -2.195 8.452 -3.711 1.00 88.88 312 SER A N 1
ATOM 2455 C CA . SER A 1 312 ? -0.877 9.106 -3.594 1.00 88.88 312 SER A CA 1
ATOM 2456 C C . SER A 1 312 ? 0.293 8.126 -3.452 1.00 88.88 312 SER A C 1
ATOM 2458 O O . SER A 1 312 ? 1.451 8.560 -3.405 1.00 88.88 312 SER A O 1
ATOM 2460 N N . ASN A 1 313 ? 0.032 6.817 -3.377 1.00 89.31 313 ASN A N 1
ATOM 2461 C CA . ASN A 1 313 ? 1.077 5.801 -3.398 1.00 89.31 313 ASN A CA 1
ATOM 2462 C C . ASN A 1 313 ? 1.401 5.392 -4.842 1.00 89.31 313 ASN A C 1
ATOM 2464 O O . ASN A 1 313 ? 0.695 4.593 -5.445 1.00 89.31 313 ASN A O 1
ATOM 2468 N N . LEU A 1 314 ? 2.501 5.912 -5.391 1.00 92.00 314 LEU A N 1
ATOM 2469 C CA . LEU A 1 314 ? 2.921 5.574 -6.756 1.00 92.00 314 LEU A CA 1
ATOM 2470 C C . LEU A 1 314 ? 3.747 4.285 -6.855 1.00 92.00 314 LEU A C 1
ATOM 2472 O O . LEU A 1 314 ? 4.048 3.853 -7.967 1.00 92.00 314 LEU A O 1
ATOM 2476 N N . ASN A 1 315 ? 4.145 3.677 -5.731 1.00 91.75 315 ASN A N 1
ATOM 2477 C CA . ASN A 1 315 ? 5.006 2.494 -5.776 1.00 91.75 315 ASN A CA 1
ATOM 2478 C C . ASN A 1 315 ? 4.359 1.344 -6.574 1.00 91.75 315 ASN A C 1
ATOM 2480 O O . ASN A 1 315 ? 5.044 0.838 -7.461 1.00 91.75 315 ASN A O 1
ATOM 2484 N N . PRO A 1 316 ? 3.068 0.991 -6.383 1.00 95.19 316 PRO A N 1
ATOM 2485 C CA . PRO A 1 316 ? 2.480 -0.144 -7.088 1.00 95.19 316 PRO A CA 1
ATOM 2486 C C . PRO A 1 316 ? 2.481 -0.008 -8.613 1.00 95.19 316 PRO A C 1
ATOM 2488 O O . PRO A 1 316 ? 2.970 -0.893 -9.312 1.00 95.19 316 PRO A O 1
ATOM 2491 N N . GLN A 1 317 ? 2.019 1.127 -9.151 1.00 95.62 317 GLN A N 1
ATOM 2492 C CA . GLN A 1 317 ? 2.032 1.362 -10.603 1.00 95.62 317 GLN A CA 1
ATOM 2493 C C . GLN A 1 317 ? 3.462 1.457 -11.166 1.00 95.62 317 GLN A C 1
ATOM 2495 O O . GLN A 1 317 ? 3.733 1.015 -12.284 1.00 95.62 317 GLN A O 1
ATOM 2500 N N . ASN A 1 318 ? 4.407 2.006 -10.393 1.00 96.44 318 ASN A N 1
ATOM 2501 C CA . ASN A 1 318 ? 5.794 2.130 -10.828 1.00 96.44 318 ASN A CA 1
ATOM 2502 C C . ASN A 1 318 ? 6.449 0.750 -10.893 1.00 96.44 318 ASN A C 1
ATOM 2504 O O . ASN A 1 318 ? 7.122 0.434 -11.876 1.00 96.44 318 ASN A O 1
ATOM 2508 N N . HIS A 1 319 ? 6.223 -0.081 -9.874 1.00 97.06 319 HIS A N 1
ATOM 2509 C CA . HIS A 1 319 ? 6.680 -1.462 -9.854 1.00 97.06 319 HIS A CA 1
ATOM 2510 C C . HIS A 1 319 ? 6.025 -2.273 -10.972 1.00 97.06 319 HIS A C 1
ATOM 2512 O O . HIS A 1 319 ? 6.749 -2.974 -11.669 1.00 97.06 319 HIS A O 1
ATOM 2518 N N . LEU A 1 320 ? 4.728 -2.096 -11.251 1.00 98.38 320 LEU A N 1
ATOM 2519 C CA . LEU A 1 320 ? 4.064 -2.717 -12.402 1.00 98.38 320 LEU A CA 1
ATOM 2520 C C . LEU A 1 320 ? 4.800 -2.408 -13.718 1.00 98.38 320 LEU A C 1
ATOM 2522 O O . LEU A 1 320 ? 5.146 -3.322 -14.468 1.00 98.38 320 LEU A O 1
ATOM 2526 N N . GLY A 1 321 ? 5.115 -1.134 -13.979 1.00 98.00 321 GLY A N 1
ATOM 2527 C CA . GLY A 1 321 ? 5.877 -0.734 -15.167 1.00 98.00 321 GLY A CA 1
ATOM 2528 C C . GLY A 1 321 ? 7.296 -1.322 -15.211 1.00 98.00 321 GLY A C 1
ATOM 2529 O O . GLY A 1 321 ? 7.752 -1.762 -16.270 1.00 98.00 321 GLY A O 1
ATOM 2530 N N . ILE A 1 322 ? 7.985 -1.371 -14.065 1.00 97.75 322 ILE A N 1
ATOM 2531 C CA . ILE A 1 322 ? 9.325 -1.966 -13.935 1.00 97.75 322 ILE A CA 1
ATOM 2532 C C . ILE A 1 322 ? 9.285 -3.468 -14.231 1.00 97.75 322 ILE A C 1
ATOM 2534 O O . ILE A 1 322 ? 10.103 -3.940 -15.023 1.00 97.75 322 ILE A O 1
ATOM 2538 N N . VAL A 1 323 ? 8.346 -4.194 -13.621 1.00 97.88 323 VAL A N 1
ATOM 2539 C CA . VAL A 1 323 ? 8.178 -5.646 -13.750 1.00 97.88 323 VAL A CA 1
ATOM 2540 C C . VAL A 1 323 ? 7.860 -6.008 -15.196 1.00 97.88 323 VAL A C 1
ATOM 2542 O O . VAL A 1 323 ? 8.580 -6.804 -15.794 1.00 97.88 323 VAL A O 1
ATOM 2545 N N . LEU A 1 324 ? 6.847 -5.381 -15.805 1.00 98.12 324 LEU A N 1
ATOM 2546 C CA . LEU A 1 324 ? 6.457 -5.674 -17.190 1.00 98.12 324 LEU A CA 1
ATOM 2547 C C . LEU A 1 324 ? 7.606 -5.429 -18.178 1.00 98.12 324 LEU A C 1
ATOM 2549 O O . LEU A 1 324 ? 7.788 -6.189 -19.127 1.00 98.12 324 LEU A O 1
ATOM 2553 N N . GLY A 1 325 ? 8.413 -4.390 -17.949 1.00 97.19 325 GLY A N 1
ATOM 2554 C CA . GLY A 1 325 ? 9.573 -4.084 -18.786 1.00 97.19 325 GLY A CA 1
ATOM 2555 C C . GLY A 1 325 ? 10.789 -4.989 -18.560 1.00 97.19 325 GLY A C 1
ATOM 2556 O O . GLY A 1 325 ? 11.693 -4.987 -19.396 1.00 97.19 325 GLY A O 1
ATOM 2557 N N . ASN A 1 326 ? 10.851 -5.723 -17.442 1.00 96.88 326 ASN A N 1
ATOM 2558 C CA . ASN A 1 326 ? 12.064 -6.419 -16.994 1.00 96.88 326 ASN A CA 1
ATOM 2559 C C . ASN A 1 326 ? 11.821 -7.828 -16.424 1.00 96.88 326 ASN A C 1
ATOM 2561 O O . ASN A 1 326 ? 12.707 -8.348 -15.748 1.00 96.88 326 ASN A O 1
ATOM 2565 N N . MET A 1 327 ? 10.686 -8.473 -16.716 1.00 95.69 327 MET A N 1
ATOM 2566 C CA . MET A 1 327 ? 10.341 -9.790 -16.158 1.00 95.69 327 MET A CA 1
ATOM 2567 C C . MET A 1 327 ? 11.455 -10.826 -16.346 1.00 95.69 327 MET A C 1
ATOM 2569 O O . MET A 1 327 ? 11.838 -11.487 -15.394 1.00 95.69 327 MET A O 1
ATOM 2573 N N . SER A 1 328 ? 12.084 -10.889 -17.522 1.00 92.88 328 SER A N 1
ATOM 2574 C CA . SER A 1 328 ? 13.175 -11.843 -17.788 1.00 92.88 328 SER A CA 1
ATOM 2575 C C . SER A 1 328 ? 14.426 -11.655 -16.914 1.00 92.88 328 SER A C 1
ATOM 2577 O O . SER A 1 328 ? 15.297 -12.517 -16.900 1.00 92.88 328 SER A O 1
ATOM 2579 N N . ARG A 1 329 ? 14.573 -10.501 -16.247 1.00 93.62 329 ARG A N 1
ATOM 2580 C CA . ARG A 1 329 ? 15.645 -10.231 -15.271 1.00 93.62 329 ARG A CA 1
ATOM 2581 C C . ARG A 1 329 ? 15.242 -10.608 -13.852 1.00 93.62 329 ARG A C 1
ATOM 2583 O O . ARG A 1 329 ? 16.103 -10.877 -13.020 1.00 93.62 329 ARG A O 1
ATOM 2590 N N . MET A 1 330 ? 13.940 -10.569 -13.578 1.00 93.88 330 MET A N 1
ATOM 2591 C CA . MET A 1 330 ? 13.354 -10.991 -12.310 1.00 93.88 330 MET A CA 1
ATOM 2592 C C . MET A 1 330 ? 13.212 -12.505 -12.233 1.00 93.88 330 MET A C 1
ATOM 2594 O O . MET A 1 330 ? 13.448 -13.066 -11.170 1.00 93.88 330 MET A O 1
ATOM 2598 N N . ASP A 1 331 ? 12.862 -13.129 -13.354 1.00 92.88 331 ASP A N 1
ATOM 2599 C CA . ASP A 1 331 ? 12.654 -14.561 -13.531 1.00 92.88 331 ASP A CA 1
ATOM 2600 C C . ASP A 1 331 ? 13.665 -15.119 -14.551 1.00 92.88 331 ASP A C 1
ATOM 2602 O O . ASP A 1 331 ? 13.326 -15.386 -15.710 1.00 92.88 331 ASP A O 1
ATOM 2606 N N . PRO A 1 332 ? 14.960 -15.182 -14.186 1.00 90.00 332 PRO A N 1
ATOM 2607 C CA . PRO A 1 332 ? 15.959 -15.798 -15.044 1.00 90.00 332 PRO A CA 1
ATOM 2608 C C . PRO A 1 332 ? 15.637 -17.292 -15.207 1.00 90.00 332 PRO A C 1
ATOM 2610 O O . PRO A 1 332 ? 15.290 -17.953 -14.226 1.00 90.00 332 PRO A O 1
ATOM 2613 N N . PRO A 1 333 ? 15.787 -17.860 -16.417 1.00 86.56 333 PRO A N 1
ATOM 2614 C CA . PRO A 1 333 ? 15.510 -19.271 -16.624 1.00 86.56 333 PRO A CA 1
ATOM 2615 C C . PRO A 1 333 ? 16.435 -20.126 -15.746 1.00 86.56 333 PRO A C 1
ATOM 2617 O O . PRO A 1 333 ? 17.612 -19.781 -15.580 1.00 86.56 333 PRO A O 1
ATOM 2620 N N . PRO A 1 334 ? 15.950 -21.265 -15.222 1.00 85.50 334 PRO A N 1
ATOM 2621 C CA . PRO A 1 334 ? 16.832 -22.234 -14.594 1.00 85.50 334 PRO A CA 1
ATOM 2622 C C . PRO A 1 334 ? 17.854 -22.761 -15.616 1.00 85.50 334 PRO A C 1
ATOM 2624 O O . PRO A 1 334 ? 17.629 -22.651 -16.831 1.00 85.50 334 PRO A O 1
ATOM 2627 N N . PRO A 1 335 ? 18.954 -23.384 -15.152 1.00 85.00 335 PRO A N 1
ATOM 2628 C CA . PRO A 1 335 ? 19.880 -24.074 -16.037 1.00 85.00 335 PRO A CA 1
ATOM 2629 C C . PRO A 1 335 ? 19.132 -25.002 -17.007 1.00 85.00 335 PRO A C 1
ATOM 2631 O O . PRO A 1 335 ? 18.175 -25.671 -16.597 1.00 85.00 335 PRO A O 1
ATOM 2634 N N . PRO A 1 336 ? 19.536 -25.063 -18.289 1.00 85.38 336 PRO A N 1
ATOM 2635 C CA . PRO A 1 336 ? 18.864 -25.926 -19.247 1.00 85.38 336 PRO A CA 1
ATOM 2636 C C . PRO A 1 336 ? 18.983 -27.394 -18.807 1.00 85.38 336 PRO A C 1
ATOM 2638 O O . PRO A 1 336 ? 19.997 -27.774 -18.209 1.00 85.38 336 PRO A O 1
ATOM 2641 N N . PRO A 1 337 ? 17.995 -28.247 -19.135 1.00 85.69 337 PRO A N 1
ATOM 2642 C CA . PRO A 1 337 ? 18.132 -29.685 -18.949 1.00 85.69 337 PRO A CA 1
ATOM 2643 C C . PRO A 1 337 ? 19.430 -30.200 -19.599 1.00 85.69 337 PRO A C 1
ATOM 2645 O O . PRO A 1 337 ? 19.812 -29.689 -20.659 1.00 85.69 337 PRO A O 1
ATOM 2648 N N . PRO A 1 338 ? 20.103 -31.210 -19.013 1.00 86.19 338 PRO A N 1
ATOM 2649 C CA . PRO A 1 338 ? 21.300 -31.789 -19.611 1.00 86.19 338 PRO A CA 1
ATOM 2650 C C . PRO A 1 338 ? 21.030 -32.248 -21.047 1.00 86.19 338 PRO A C 1
ATOM 2652 O O . PRO A 1 338 ? 20.050 -32.949 -21.312 1.00 86.19 338 PRO A O 1
ATOM 2655 N N . LEU A 1 339 ? 21.912 -31.877 -21.974 1.00 87.38 339 LEU A N 1
ATOM 2656 C CA . LEU A 1 339 ? 21.892 -32.401 -23.336 1.00 87.38 339 LEU A CA 1
ATOM 2657 C C . LEU A 1 339 ? 22.904 -33.548 -23.434 1.00 87.38 339 LEU A C 1
ATOM 2659 O O . LEU A 1 339 ? 24.105 -33.304 -23.543 1.00 87.38 339 LEU A O 1
ATOM 2663 N N . ASN A 1 340 ? 22.421 -34.793 -23.419 1.00 89.19 340 ASN A N 1
ATOM 2664 C CA . ASN A 1 340 ? 23.251 -36.006 -23.320 1.00 89.19 340 ASN A CA 1
ATOM 2665 C C . ASN A 1 340 ? 24.145 -35.982 -22.058 1.00 89.19 340 ASN A C 1
ATOM 2667 O O . ASN A 1 340 ? 23.718 -35.498 -21.013 1.00 89.19 340 ASN A O 1
ATOM 2671 N N . ASP A 1 341 ? 25.387 -36.467 -22.161 1.00 87.88 341 ASP A N 1
ATOM 2672 C CA . ASP A 1 341 ? 26.378 -36.497 -21.073 1.00 87.88 341 ASP A CA 1
ATOM 2673 C C . ASP A 1 341 ? 27.061 -35.134 -20.823 1.00 87.88 341 ASP A C 1
ATOM 2675 O O . ASP A 1 341 ? 28.113 -35.065 -20.180 1.00 87.88 341 ASP A O 1
ATOM 2679 N N . MET A 1 342 ? 26.518 -34.035 -21.364 1.00 84.38 342 MET A N 1
ATOM 2680 C CA . MET A 1 342 ? 27.085 -32.708 -21.128 1.00 84.38 342 MET A CA 1
ATOM 2681 C C . MET A 1 342 ? 26.791 -32.236 -19.699 1.00 84.38 342 MET A C 1
ATOM 2683 O O . MET A 1 342 ? 25.672 -32.411 -19.209 1.00 84.38 342 MET A O 1
ATOM 2687 N N . PRO A 1 343 ? 27.769 -31.603 -19.026 1.00 83.00 343 PRO A N 1
ATOM 2688 C CA . PRO A 1 343 ? 27.551 -31.054 -17.699 1.00 83.00 343 PRO A CA 1
ATOM 2689 C C . PRO A 1 343 ? 26.505 -29.938 -17.752 1.00 83.00 343 PRO A C 1
ATOM 2691 O O . PRO A 1 343 ? 26.452 -29.165 -18.712 1.00 83.00 343 PRO A O 1
ATOM 2694 N N . VAL A 1 344 ? 25.701 -29.835 -16.693 1.00 82.44 344 VAL A N 1
ATOM 2695 C CA . VAL A 1 344 ? 24.805 -28.691 -16.495 1.00 82.44 344 VAL A CA 1
ATOM 2696 C C . VAL A 1 344 ? 25.655 -27.425 -16.440 1.00 82.44 344 VAL A C 1
ATOM 2698 O O . VAL A 1 344 ? 26.608 -27.340 -15.663 1.00 82.44 344 VAL A O 1
ATOM 2701 N N . VAL A 1 345 ? 25.328 -26.459 -17.295 1.00 83.31 345 VAL A N 1
ATOM 2702 C CA . VAL A 1 345 ? 25.999 -25.160 -17.327 1.00 83.31 345 VAL A CA 1
ATOM 2703 C C . VAL A 1 345 ? 25.368 -24.273 -16.266 1.00 83.31 345 VAL A C 1
ATOM 2705 O O . VAL A 1 345 ? 24.149 -24.131 -16.230 1.00 83.31 345 VAL A O 1
ATOM 2708 N N . ASP A 1 346 ? 26.200 -23.673 -15.419 1.00 79.44 346 ASP A N 1
ATOM 2709 C CA . ASP A 1 346 ? 25.743 -22.661 -14.471 1.00 79.44 346 ASP A CA 1
ATOM 2710 C C . ASP A 1 346 ? 25.266 -21.411 -15.228 1.00 79.44 346 ASP A C 1
ATOM 2712 O O . ASP A 1 346 ? 25.966 -20.890 -16.102 1.00 79.44 346 ASP A O 1
ATOM 2716 N N . THR A 1 347 ? 24.063 -20.940 -14.908 1.00 79.31 347 THR A N 1
ATOM 2717 C CA . THR A 1 347 ? 23.437 -19.755 -15.505 1.00 79.31 347 THR A CA 1
ATOM 2718 C C . THR A 1 347 ? 23.299 -18.684 -14.426 1.00 79.31 347 THR A C 1
ATOM 2720 O O . THR A 1 347 ? 22.230 -18.554 -13.822 1.00 79.31 347 THR A O 1
ATOM 2723 N N . PRO A 1 348 ? 24.377 -17.934 -14.129 1.00 80.06 348 PRO A N 1
ATOM 2724 C CA . PRO A 1 348 ? 24.363 -16.968 -13.047 1.00 80.06 348 PRO A CA 1
ATOM 2725 C C . PRO A 1 348 ? 23.370 -15.848 -13.341 1.00 80.06 348 PRO A C 1
ATOM 2727 O O . PRO A 1 348 ? 23.282 -15.336 -14.460 1.00 80.06 348 PRO A O 1
ATOM 2730 N N . VAL A 1 349 ? 22.648 -15.443 -12.303 1.00 85.94 349 VAL A N 1
ATOM 2731 C CA . VAL A 1 349 ? 21.664 -14.369 -12.402 1.00 85.94 349 VAL A CA 1
ATOM 2732 C C . VAL A 1 349 ? 22.373 -13.023 -12.530 1.00 85.94 349 VAL A C 1
ATOM 2734 O O . VAL A 1 349 ? 23.235 -12.689 -11.713 1.00 85.94 349 VAL A O 1
ATOM 2737 N N . GLU A 1 350 ? 22.015 -12.237 -13.550 1.00 87.12 350 GLU A N 1
ATOM 2738 C CA . GLU A 1 350 ? 22.614 -10.917 -13.739 1.00 87.12 350 GLU A CA 1
ATOM 2739 C C . GLU A 1 350 ? 22.154 -9.937 -12.643 1.00 87.12 350 GLU A C 1
ATOM 2741 O O . GLU A 1 350 ? 20.951 -9.763 -12.425 1.00 87.12 350 GLU A O 1
ATOM 2746 N N . PRO A 1 351 ? 23.075 -9.240 -11.952 1.00 91.12 351 PRO A N 1
ATOM 2747 C CA . PRO A 1 351 ? 22.686 -8.098 -11.145 1.00 91.12 351 PRO A CA 1
ATOM 2748 C C . PRO A 1 351 ? 22.261 -6.956 -12.073 1.00 91.12 351 PRO A C 1
ATOM 2750 O O . PRO A 1 351 ? 22.991 -6.571 -12.990 1.00 91.12 351 PRO A O 1
ATOM 2753 N N . TRP A 1 352 ? 21.097 -6.369 -11.809 1.00 95.12 352 TRP A N 1
ATOM 2754 C CA . TRP A 1 352 ? 20.559 -5.271 -12.605 1.00 95.12 352 TRP A CA 1
ATOM 2755 C C . TRP A 1 352 ? 20.009 -4.152 -11.720 1.00 95.12 352 TRP A C 1
ATOM 2757 O O . TRP A 1 352 ? 19.607 -4.367 -10.577 1.00 95.12 352 TRP A O 1
ATOM 2767 N N . TYR A 1 353 ? 20.014 -2.934 -12.255 1.00 95.44 353 TYR A N 1
ATOM 2768 C CA . TYR A 1 353 ? 19.568 -1.730 -11.559 1.00 95.44 353 TYR A CA 1
ATOM 2769 C C . TYR A 1 353 ? 18.234 -1.252 -12.122 1.00 95.44 353 TYR A C 1
ATOM 2771 O O . TYR A 1 353 ? 18.063 -1.200 -13.341 1.00 95.44 353 TYR A O 1
ATOM 2779 N N . GLN A 1 354 ? 17.310 -0.873 -11.242 1.00 94.75 354 GLN A N 1
ATOM 2780 C CA . GLN A 1 354 ? 15.949 -0.505 -11.630 1.00 94.75 354 GLN A CA 1
ATOM 2781 C C . GLN A 1 354 ? 15.934 0.763 -12.479 1.00 94.75 354 GLN A C 1
ATOM 2783 O O . GLN A 1 354 ? 15.446 0.737 -13.608 1.00 94.75 354 GLN A O 1
ATOM 2788 N N . GLY A 1 355 ? 16.522 1.848 -11.969 1.00 95.12 355 GLY A N 1
ATOM 2789 C CA . GLY A 1 355 ? 16.556 3.142 -12.640 1.00 95.12 355 GLY A CA 1
ATOM 2790 C C . GLY A 1 355 ? 17.279 3.064 -13.980 1.00 95.12 355 GLY A C 1
ATOM 2791 O O . GLY A 1 355 ? 16.747 3.494 -15.006 1.00 95.12 355 GLY A O 1
ATOM 2792 N N . LYS A 1 356 ? 18.444 2.408 -14.008 1.00 96.75 356 LYS A N 1
ATOM 2793 C CA . LYS A 1 356 ? 19.183 2.126 -15.249 1.00 96.75 356 LYS A CA 1
ATOM 2794 C C . LYS A 1 356 ? 18.311 1.460 -16.318 1.00 96.75 356 LYS A C 1
ATOM 2796 O O . LYS A 1 356 ? 18.404 1.824 -17.489 1.00 96.75 356 LYS A O 1
ATOM 2801 N N . CYS A 1 357 ? 17.470 0.506 -15.925 1.00 97.50 357 CYS A N 1
ATOM 2802 C CA . CYS A 1 357 ? 16.627 -0.277 -16.828 1.00 97.50 357 CYS A CA 1
ATOM 2803 C C . CYS A 1 357 ? 15.285 0.392 -17.185 1.00 97.50 357 CYS A C 1
ATOM 2805 O O . CYS A 1 357 ? 14.546 -0.134 -18.021 1.00 97.50 357 CYS A O 1
ATOM 2807 N N . ILE A 1 358 ? 14.982 1.583 -16.655 1.00 98.06 358 ILE A N 1
ATOM 2808 C CA . ILE A 1 358 ? 13.852 2.402 -17.117 1.00 98.06 358 ILE A CA 1
ATOM 2809 C C . ILE A 1 358 ? 14.260 3.124 -18.410 1.00 98.06 358 ILE A C 1
ATOM 2811 O O . ILE A 1 358 ? 14.688 4.281 -18.434 1.00 98.06 358 ILE A O 1
ATOM 2815 N N . THR A 1 359 ? 14.135 2.398 -19.523 1.00 98.25 359 THR A N 1
ATOM 2816 C CA . THR A 1 359 ? 14.360 2.912 -20.884 1.00 98.25 359 THR A CA 1
ATOM 2817 C C . THR A 1 359 ? 13.283 3.930 -21.287 1.00 98.25 359 THR A C 1
ATOM 2819 O O . THR A 1 359 ? 12.220 3.970 -20.667 1.00 98.25 359 THR A O 1
ATOM 2822 N N . PRO A 1 360 ? 13.446 4.690 -22.387 1.00 98.62 360 PRO A N 1
ATOM 2823 C CA . PRO A 1 360 ? 12.406 5.617 -22.842 1.00 98.62 360 PRO A CA 1
ATOM 2824 C C . PRO A 1 360 ? 11.049 4.963 -23.151 1.00 98.62 360 PRO A C 1
ATOM 2826 O O . PRO A 1 360 ? 10.026 5.640 -23.182 1.00 98.62 360 PRO A O 1
ATOM 2829 N N . LYS A 1 361 ? 11.004 3.659 -23.455 1.00 98.56 361 LYS A N 1
ATOM 2830 C CA . LYS A 1 361 ? 9.742 2.930 -23.678 1.00 98.56 361 LYS A CA 1
ATOM 2831 C C . LYS A 1 361 ? 9.086 2.540 -22.351 1.00 98.56 361 LYS A C 1
ATOM 2833 O O . LYS A 1 361 ? 7.888 2.755 -22.220 1.00 98.56 361 LYS A O 1
ATOM 2838 N N . VAL A 1 362 ? 9.871 2.072 -21.379 1.00 98.56 362 VAL A N 1
ATOM 2839 C CA . VAL A 1 362 ? 9.386 1.776 -20.018 1.00 98.56 362 VAL A CA 1
ATOM 2840 C C . VAL A 1 362 ? 8.943 3.058 -19.312 1.00 98.56 362 VAL A C 1
ATOM 2842 O O . VAL A 1 362 ? 7.854 3.097 -18.757 1.00 98.56 362 VAL A O 1
ATOM 2845 N N . GLY A 1 363 ? 9.715 4.143 -19.425 1.00 98.62 363 GLY A N 1
ATOM 2846 C CA . GLY A 1 363 ? 9.342 5.454 -18.889 1.00 98.62 363 GLY A CA 1
ATOM 2847 C C . GLY A 1 363 ? 7.990 5.935 -19.418 1.00 98.62 363 GLY A C 1
ATOM 2848 O O . GLY A 1 363 ? 7.130 6.285 -18.624 1.00 98.62 363 GLY A O 1
ATOM 2849 N N . ARG A 1 364 ? 7.747 5.838 -20.735 1.00 98.81 364 ARG A N 1
ATOM 2850 C CA . ARG A 1 364 ? 6.434 6.174 -21.317 1.00 98.81 364 ARG A CA 1
ATOM 2851 C C . ARG A 1 364 ? 5.289 5.299 -20.810 1.00 98.81 364 ARG A C 1
ATOM 2853 O O . ARG A 1 364 ? 4.183 5.802 -20.666 1.00 98.81 364 ARG A O 1
ATOM 2860 N N . LEU A 1 365 ? 5.530 4.008 -20.564 1.00 98.75 365 LEU A N 1
ATOM 2861 C CA . LEU A 1 365 ? 4.526 3.136 -19.947 1.00 98.75 365 LEU A CA 1
ATOM 2862 C C . LEU A 1 365 ? 4.182 3.633 -18.538 1.00 98.75 365 LEU A C 1
ATOM 2864 O O . LEU A 1 365 ? 3.010 3.774 -18.219 1.00 98.75 365 LEU A O 1
ATOM 2868 N N . MET A 1 366 ? 5.191 3.949 -17.723 1.00 98.69 366 MET A N 1
ATOM 2869 C CA . MET A 1 366 ? 4.987 4.465 -16.365 1.00 98.69 366 MET A CA 1
ATOM 2870 C C . MET A 1 366 ? 4.263 5.820 -16.362 1.00 98.69 366 MET A C 1
ATOM 2872 O O . MET A 1 366 ? 3.384 6.039 -15.539 1.00 98.69 366 MET A O 1
ATOM 2876 N N . GLU A 1 367 ? 4.588 6.709 -17.303 1.00 98.69 367 GLU A N 1
ATOM 2877 C CA . GLU A 1 367 ? 3.896 7.993 -17.491 1.00 98.69 367 GLU A CA 1
ATOM 2878 C C . GLU A 1 367 ? 2.427 7.799 -17.908 1.00 98.69 367 GLU A C 1
ATOM 2880 O O . GLU A 1 367 ? 1.551 8.525 -17.445 1.00 98.69 367 GLU A O 1
ATOM 2885 N N . ALA A 1 368 ? 2.136 6.802 -18.750 1.00 98.75 368 ALA A N 1
ATOM 2886 C CA . ALA A 1 368 ? 0.772 6.485 -19.168 1.00 98.75 368 ALA A CA 1
ATOM 2887 C C . ALA A 1 368 ? -0.056 5.826 -18.051 1.00 98.75 368 ALA A C 1
ATOM 2889 O O . ALA A 1 368 ? -1.228 6.162 -17.897 1.00 98.75 368 ALA A O 1
ATOM 2890 N N . LEU A 1 369 ? 0.552 4.946 -17.246 1.00 98.69 369 LEU A N 1
ATOM 2891 C CA . LEU A 1 369 ? -0.061 4.431 -16.015 1.00 98.69 369 LEU A CA 1
ATOM 2892 C C . LEU A 1 369 ? -0.395 5.596 -15.075 1.00 98.69 369 LEU A C 1
ATOM 2894 O O . LEU A 1 369 ? -1.531 5.733 -14.628 1.00 98.69 369 LEU A O 1
ATOM 2898 N N . ASP A 1 370 ? 0.552 6.510 -14.859 1.00 98.56 370 ASP A N 1
ATOM 2899 C CA . ASP A 1 370 ? 0.318 7.675 -14.008 1.00 98.56 370 ASP A CA 1
ATOM 2900 C C . ASP A 1 370 ? -0.844 8.551 -14.494 1.00 98.56 370 ASP A C 1
ATOM 2902 O O . ASP A 1 370 ? -1.621 9.057 -13.685 1.00 98.56 370 ASP A O 1
ATOM 2906 N N . LEU A 1 371 ? -1.002 8.697 -15.812 1.00 98.44 371 LEU A N 1
ATOM 2907 C CA . LEU A 1 371 ? -2.105 9.450 -16.401 1.00 98.44 371 LEU A CA 1
ATOM 2908 C C . LEU A 1 371 ? -3.476 8.836 -16.079 1.00 98.44 371 LEU A C 1
ATOM 2910 O O . LEU A 1 371 ? -4.401 9.586 -15.767 1.00 98.44 371 LEU A O 1
ATOM 2914 N N . GLU A 1 372 ? -3.623 7.507 -16.119 1.00 98.62 372 GLU A N 1
ATOM 2915 C CA . GLU A 1 372 ? -4.875 6.841 -15.719 1.00 98.62 372 GLU A CA 1
ATOM 2916 C C . GLU A 1 372 ? -5.218 7.152 -14.259 1.00 98.62 372 GLU A C 1
ATOM 2918 O O . GLU A 1 372 ? -6.331 7.584 -13.957 1.00 98.62 372 GLU A O 1
ATOM 2923 N N . ARG A 1 373 ? -4.230 7.030 -13.364 1.00 97.81 373 ARG A N 1
ATOM 2924 C CA . ARG A 1 373 ? -4.388 7.346 -11.939 1.00 97.81 373 ARG A CA 1
ATOM 2925 C C . ARG A 1 373 ? -4.756 8.815 -11.714 1.00 97.81 373 ARG A C 1
ATOM 2927 O O . ARG A 1 373 ? -5.643 9.110 -10.916 1.00 97.81 373 ARG A O 1
ATOM 2934 N N . ILE A 1 374 ? -4.105 9.742 -12.418 1.00 98.00 374 ILE A N 1
ATOM 2935 C CA . ILE A 1 374 ? -4.403 11.179 -12.332 1.00 98.00 374 ILE A CA 1
ATOM 2936 C C . ILE A 1 374 ? -5.824 11.478 -12.818 1.00 98.00 374 ILE A C 1
ATOM 2938 O O . ILE A 1 374 ? -6.499 12.315 -12.223 1.00 98.00 374 ILE A O 1
ATOM 2942 N N . ASN A 1 375 ? -6.297 10.826 -13.880 1.00 98.38 375 ASN A N 1
ATOM 2943 C CA . ASN A 1 375 ? -7.655 11.042 -14.380 1.00 98.38 375 ASN A CA 1
ATOM 2944 C C . ASN A 1 375 ? -8.710 10.554 -13.376 1.00 98.38 375 ASN A C 1
ATOM 2946 O O . ASN A 1 375 ? -9.678 11.269 -13.131 1.00 98.38 375 ASN A O 1
ATOM 2950 N N . ILE A 1 376 ? -8.471 9.414 -12.722 1.00 98.25 376 ILE A N 1
ATOM 2951 C CA . ILE A 1 376 ? -9.299 8.919 -11.610 1.00 98.25 376 ILE A CA 1
ATOM 2952 C C . ILE A 1 376 ? -9.317 9.923 -10.451 1.00 98.25 376 ILE A C 1
ATOM 2954 O O . ILE A 1 376 ? -10.382 10.273 -9.949 1.00 98.25 376 ILE A O 1
ATOM 2958 N N . ALA A 1 377 ? -8.148 10.425 -10.041 1.00 97.12 377 ALA A N 1
ATOM 2959 C CA . ALA A 1 377 ? -8.053 11.403 -8.959 1.00 97.12 377 ALA A CA 1
ATOM 2960 C C . ALA A 1 377 ? -8.790 12.714 -9.288 1.00 97.12 377 ALA A C 1
ATOM 2962 O O . ALA A 1 377 ? -9.491 13.253 -8.434 1.00 97.12 377 ALA A O 1
ATOM 2963 N N . LYS A 1 378 ? -8.695 13.189 -10.537 1.00 97.56 378 LYS A N 1
ATOM 2964 C CA . LYS A 1 378 ? -9.430 14.368 -11.019 1.00 97.56 378 LYS A CA 1
ATOM 2965 C C . LYS A 1 378 ? -10.941 14.178 -10.955 1.00 97.56 378 LYS A C 1
ATOM 2967 O O . LYS A 1 378 ? -11.623 15.093 -10.512 1.00 97.56 378 LYS A O 1
ATOM 2972 N N . GLU A 1 379 ? -11.448 13.015 -11.357 1.00 97.88 379 GLU A N 1
ATOM 2973 C CA . GLU A 1 379 ? -12.884 12.707 -11.291 1.00 97.88 379 GLU A CA 1
ATOM 2974 C C . GLU A 1 379 ? -13.387 12.618 -9.837 1.00 97.88 379 GLU A C 1
ATOM 2976 O O . GLU A 1 379 ? -14.530 12.955 -9.534 1.00 97.88 379 GLU A O 1
ATOM 2981 N N . LEU A 1 380 ? -12.513 12.234 -8.901 1.00 96.69 380 LEU A N 1
ATOM 2982 C CA . LEU A 1 380 ? -12.789 12.291 -7.463 1.00 96.69 380 LEU A CA 1
ATOM 2983 C C . LEU A 1 380 ? -12.657 13.697 -6.860 1.00 96.69 380 LEU A C 1
ATOM 2985 O O . LEU A 1 380 ? -12.999 13.863 -5.690 1.00 96.69 380 LEU A O 1
ATOM 2989 N N . GLU A 1 381 ? -12.188 14.683 -7.631 1.00 96.25 381 GLU A N 1
ATOM 2990 C CA . GLU A 1 381 ? -11.845 16.039 -7.177 1.00 96.25 381 GLU A CA 1
ATOM 2991 C C . GLU A 1 381 ? -10.744 16.047 -6.097 1.00 96.25 381 GLU A C 1
ATOM 2993 O O . GLU A 1 381 ? -10.739 16.878 -5.189 1.00 96.25 381 GLU A O 1
ATOM 2998 N N . ILE A 1 382 ? -9.794 15.111 -6.193 1.00 94.75 382 ILE A N 1
ATOM 2999 C CA . ILE A 1 382 ? -8.689 14.943 -5.242 1.00 94.75 382 ILE A CA 1
ATOM 3000 C C . ILE A 1 382 ? -7.364 15.314 -5.908 1.00 94.75 382 ILE A C 1
ATOM 3002 O O . ILE A 1 382 ? -7.032 14.827 -6.991 1.00 94.75 382 ILE A O 1
ATOM 3006 N N . ASP A 1 383 ? -6.566 16.133 -5.220 1.00 90.31 383 ASP A N 1
ATOM 3007 C CA . ASP A 1 383 ? -5.199 16.435 -5.637 1.00 90.31 383 ASP A CA 1
ATOM 3008 C C . ASP A 1 383 ? -4.223 15.344 -5.178 1.00 90.31 383 ASP A C 1
ATOM 3010 O O . ASP A 1 383 ? -4.141 14.993 -3.997 1.00 90.31 383 ASP A O 1
ATOM 3014 N N . VAL A 1 384 ? -3.450 14.817 -6.124 1.00 91.25 384 VAL A N 1
ATOM 3015 C CA . VAL A 1 384 ? -2.457 13.769 -5.886 1.00 91.25 384 VAL A CA 1
ATOM 3016 C C . VAL A 1 384 ? -1.162 14.110 -6.604 1.00 91.25 384 VAL A C 1
ATOM 3018 O O . VAL A 1 384 ? -1.157 14.697 -7.683 1.00 91.25 384 VAL A O 1
ATOM 3021 N N . ARG A 1 385 ? -0.040 13.675 -6.028 1.00 89.62 385 ARG A N 1
ATOM 3022 C CA . ARG A 1 385 ? 1.281 13.863 -6.644 1.00 89.62 385 ARG A CA 1
ATOM 3023 C C . ARG A 1 385 ? 1.367 13.147 -7.983 1.00 89.62 385 ARG A C 1
ATOM 3025 O O . ARG A 1 385 ? 0.872 12.031 -8.100 1.00 89.62 385 ARG A O 1
ATOM 3032 N N . THR A 1 386 ? 2.063 13.737 -8.942 1.00 94.06 386 THR A N 1
ATOM 3033 C CA . THR A 1 386 ? 2.450 13.118 -10.218 1.00 94.06 386 THR A CA 1
ATOM 3034 C C . THR A 1 386 ? 3.665 12.197 -10.060 1.00 94.06 386 THR A C 1
ATOM 3036 O O . THR A 1 386 ? 4.419 12.281 -9.082 1.00 94.06 386 THR A O 1
ATOM 3039 N N . ILE A 1 387 ? 3.917 11.349 -11.057 1.00 96.06 387 ILE A N 1
ATOM 3040 C CA . ILE A 1 387 ? 5.127 10.518 -11.123 1.00 96.06 387 ILE A CA 1
ATOM 3041 C C . ILE A 1 387 ? 6.419 11.336 -11.136 1.00 96.06 387 ILE A C 1
ATOM 3043 O O . ILE A 1 387 ? 7.399 10.959 -10.489 1.00 96.06 387 ILE A O 1
ATOM 3047 N N . TYR A 1 388 ? 6.409 12.501 -11.780 1.00 95.81 388 TYR A N 1
ATOM 3048 C CA . TYR A 1 388 ? 7.548 13.416 -11.805 1.00 95.81 388 TYR A CA 1
ATOM 3049 C C . TYR A 1 388 ? 7.845 13.972 -10.40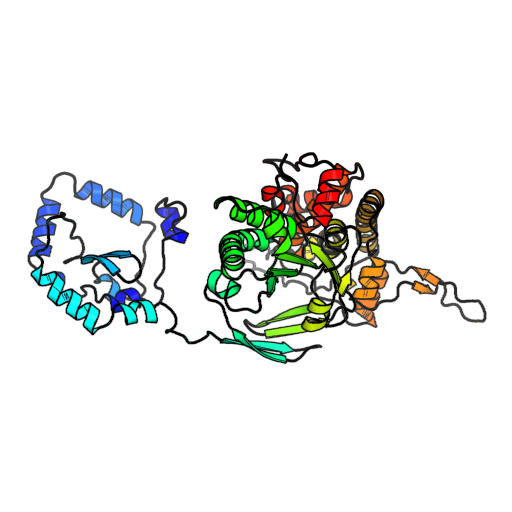6 1.00 95.81 388 TYR A C 1
ATOM 3051 O O . TYR A 1 388 ? 8.984 13.926 -9.933 1.00 95.81 388 TYR A O 1
ATOM 3059 N N . GLU A 1 389 ? 6.817 14.426 -9.687 1.00 91.69 389 GLU A N 1
ATOM 3060 C CA . GLU A 1 389 ? 6.961 14.888 -8.302 1.00 91.69 389 GLU A CA 1
ATOM 3061 C C . GLU A 1 389 ? 7.417 13.764 -7.374 1.00 91.69 389 GLU A C 1
ATOM 3063 O O . GLU A 1 389 ? 8.276 13.986 -6.520 1.00 91.69 389 GLU A O 1
ATOM 3068 N N . HIS A 1 390 ? 6.905 12.544 -7.559 1.00 90.88 390 HIS A N 1
ATOM 3069 C CA . HIS A 1 390 ? 7.352 11.381 -6.799 1.00 90.88 390 HIS A CA 1
ATOM 3070 C C . HIS A 1 390 ? 8.858 11.157 -6.940 1.00 90.88 390 HIS A C 1
ATOM 3072 O O . HIS A 1 390 ? 9.553 11.054 -5.920 1.00 90.88 390 HIS A O 1
ATOM 3078 N N . PHE A 1 391 ? 9.370 11.108 -8.176 1.00 90.75 391 PHE A N 1
ATOM 3079 C CA . PHE A 1 391 ? 10.797 10.901 -8.412 1.00 90.75 391 PHE A CA 1
ATOM 3080 C C . PHE A 1 391 ? 11.626 12.065 -7.864 1.00 90.75 391 PHE A C 1
ATOM 3082 O O . PHE A 1 391 ? 12.630 11.847 -7.180 1.00 90.75 391 PHE A O 1
ATOM 3089 N N . SER A 1 392 ? 11.174 13.301 -8.081 1.00 89.44 392 SER A N 1
ATOM 3090 C CA . SER A 1 392 ? 11.870 14.488 -7.591 1.00 89.44 392 SER A CA 1
ATOM 3091 C C . SER A 1 392 ? 11.959 14.530 -6.064 1.00 89.44 392 SER A C 1
ATOM 3093 O O . SER A 1 392 ? 13.041 14.724 -5.508 1.00 89.44 392 SER A O 1
ATOM 3095 N N . TRP A 1 393 ? 10.851 14.294 -5.359 1.00 83.88 393 TRP A N 1
ATOM 3096 C CA . TRP A 1 393 ? 10.788 14.454 -3.904 1.00 83.88 393 TRP A CA 1
ATOM 3097 C C . TRP A 1 393 ? 11.367 13.258 -3.148 1.00 83.88 393 TRP A C 1
ATOM 3099 O O . TRP A 1 393 ? 11.847 13.429 -2.027 1.00 83.88 393 TRP A O 1
ATOM 3109 N N . SER A 1 394 ? 11.327 12.059 -3.738 1.00 79.88 394 SER A N 1
ATOM 3110 C CA . SER A 1 394 ? 11.879 10.847 -3.119 1.00 79.88 394 SER A CA 1
ATOM 3111 C C . SER A 1 394 ? 13.374 10.687 -3.399 1.00 79.88 394 SER A C 1
ATOM 3113 O O . SER A 1 394 ? 14.121 10.296 -2.503 1.00 79.88 394 SER A O 1
ATOM 3115 N N . PHE A 1 395 ? 13.830 11.023 -4.612 1.00 83.25 395 PHE A N 1
ATOM 3116 C CA . PHE A 1 395 ? 15.194 10.729 -5.076 1.00 83.25 395 PHE A CA 1
ATOM 3117 C C . PHE A 1 395 ? 16.018 11.974 -5.431 1.00 83.25 395 PHE A C 1
ATOM 3119 O O . PHE A 1 395 ? 17.164 11.846 -5.864 1.00 83.25 395 PHE A O 1
ATOM 3126 N N . HIS A 1 396 ? 15.490 13.175 -5.172 1.00 84.44 396 HIS A N 1
ATOM 3127 C CA . HIS A 1 396 ? 16.209 14.453 -5.266 1.00 84.44 396 HIS A CA 1
ATOM 3128 C C . HIS A 1 396 ? 16.769 14.751 -6.668 1.00 84.44 396 HIS A C 1
ATOM 3130 O O . HIS A 1 396 ? 17.862 15.316 -6.818 1.00 84.44 396 HIS A O 1
ATOM 3136 N N . VAL A 1 397 ? 16.011 14.364 -7.695 1.00 90.38 397 VAL A N 1
ATOM 3137 C CA . VAL A 1 397 ? 16.246 14.724 -9.099 1.00 90.38 397 VAL A CA 1
ATOM 3138 C C . VAL A 1 397 ? 15.392 15.943 -9.492 1.00 90.38 397 VAL A C 1
ATOM 3140 O O . VAL A 1 397 ? 14.290 16.113 -8.965 1.00 90.38 397 VAL A O 1
ATOM 3143 N N . PRO A 1 398 ? 15.891 16.845 -10.354 1.00 92.94 398 PRO A N 1
ATOM 3144 C CA . PRO A 1 398 ? 15.134 18.005 -10.821 1.00 92.94 398 PRO A CA 1
ATOM 3145 C C . PRO A 1 398 ? 13.900 17.597 -11.638 1.00 92.94 398 PRO A C 1
ATOM 3147 O O . PRO A 1 398 ? 13.857 16.508 -12.202 1.00 92.94 398 PRO A O 1
ATOM 3150 N N . LEU A 1 399 ? 12.908 18.488 -11.704 1.00 94.94 399 LEU A N 1
ATOM 3151 C CA . LEU A 1 399 ? 11.721 18.320 -12.554 1.00 94.94 399 LEU A CA 1
ATOM 3152 C C . LEU A 1 399 ? 11.979 18.736 -14.005 1.00 94.94 399 LEU A C 1
ATOM 3154 O O . LEU A 1 399 ? 11.340 18.222 -14.917 1.00 94.94 399 LEU A O 1
ATOM 3158 N N . GLU A 1 400 ? 12.925 19.648 -14.218 1.00 95.06 400 GLU A N 1
ATOM 3159 C CA . GLU A 1 400 ? 13.190 20.250 -15.518 1.00 95.06 400 GLU A CA 1
ATOM 3160 C C . GLU A 1 400 ? 14.674 20.187 -15.880 1.00 95.06 400 GLU A C 1
ATOM 3162 O O . GLU A 1 400 ? 15.558 20.059 -15.027 1.00 95.06 400 GLU A O 1
ATOM 3167 N N . THR A 1 401 ? 14.953 20.289 -17.173 1.00 92.00 401 THR A N 1
ATOM 3168 C CA . THR A 1 401 ? 16.293 20.346 -17.747 1.00 92.00 401 THR A CA 1
ATOM 3169 C C . THR A 1 401 ? 16.325 21.358 -18.899 1.00 92.00 401 THR A C 1
ATOM 3171 O O . THR A 1 401 ? 15.296 21.548 -19.553 1.00 92.00 401 THR A O 1
ATOM 3174 N N . PRO A 1 402 ? 17.466 22.020 -19.167 1.00 90.56 402 PRO A N 1
ATOM 3175 C CA . PRO A 1 402 ? 17.598 22.926 -20.308 1.00 90.56 402 PRO A CA 1
ATOM 3176 C C . PRO A 1 402 ? 17.250 22.252 -21.644 1.00 90.56 402 PRO A C 1
ATOM 3178 O O . PRO A 1 402 ? 17.613 21.094 -21.866 1.00 90.56 402 PRO A O 1
ATOM 3181 N N . THR A 1 403 ? 16.579 22.969 -22.548 1.00 82.31 403 THR A N 1
ATOM 3182 C CA . THR A 1 403 ? 16.240 22.468 -23.893 1.00 82.31 403 THR A CA 1
ATOM 3183 C C . THR A 1 403 ? 17.436 22.427 -24.840 1.00 82.31 403 THR A C 1
ATOM 3185 O O . THR A 1 403 ? 17.485 21.533 -25.678 1.00 82.31 403 THR A O 1
ATOM 3188 N N . ASP A 1 404 ? 18.416 23.322 -24.672 1.00 73.81 404 ASP A N 1
ATOM 3189 C CA . ASP A 1 404 ? 19.638 23.391 -25.481 1.00 73.81 404 ASP A CA 1
ATOM 3190 C C . ASP A 1 404 ? 20.888 23.588 -24.610 1.00 73.81 404 ASP A C 1
ATOM 3192 O O . ASP A 1 404 ? 20.857 24.258 -23.579 1.00 73.81 404 ASP A O 1
ATOM 3196 N N . LYS A 1 405 ? 22.014 23.003 -25.044 1.00 60.53 405 LYS A N 1
ATOM 3197 C CA . LYS A 1 405 ? 23.359 23.218 -24.468 1.00 60.53 405 LYS A CA 1
ATOM 3198 C C . LYS A 1 405 ? 24.231 24.151 -25.320 1.00 60.53 405 LYS A C 1
ATOM 3200 O O . LYS A 1 405 ? 25.436 24.212 -25.092 1.00 60.53 405 LYS A O 1
ATOM 3205 N N . ASN A 1 406 ? 23.660 24.811 -26.328 1.00 55.34 406 ASN A N 1
ATOM 3206 C CA . ASN A 1 406 ? 24.442 25.639 -27.238 1.00 55.34 406 ASN A CA 1
ATOM 3207 C C . ASN A 1 406 ? 24.650 27.041 -26.659 1.00 55.34 406 ASN A C 1
ATOM 3209 O O . ASN A 1 406 ? 23.710 27.726 -26.272 1.00 55.34 406 ASN A O 1
ATOM 3213 N N . ASP A 1 407 ? 25.932 27.381 -26.588 1.00 56.88 407 ASP A N 1
ATOM 3214 C CA . ASP A 1 407 ? 26.550 28.549 -25.978 1.00 56.88 407 ASP A CA 1
ATOM 3215 C C . ASP A 1 407 ? 26.010 29.903 -26.479 1.00 56.88 407 ASP A C 1
ATOM 3217 O O . ASP A 1 407 ? 25.760 30.084 -27.670 1.00 56.88 407 ASP A O 1
ATOM 3221 N N . GLN A 1 408 ? 26.017 30.861 -25.543 1.00 54.22 408 GLN A N 1
ATOM 3222 C CA . GLN A 1 408 ? 25.944 32.327 -25.680 1.00 54.22 408 GLN A CA 1
ATOM 3223 C C . GLN A 1 408 ? 24.549 32.988 -25.750 1.00 54.22 408 GLN A C 1
ATOM 3225 O O . GLN A 1 408 ? 23.859 32.994 -26.764 1.00 54.22 408 GLN A O 1
ATOM 3230 N N . ASP A 1 409 ? 24.216 33.646 -24.631 1.00 55.75 409 ASP A N 1
ATOM 3231 C CA . ASP A 1 409 ? 23.350 34.829 -24.501 1.00 55.75 409 ASP A CA 1
ATOM 3232 C C . ASP A 1 409 ? 21.867 34.725 -24.903 1.00 55.75 409 ASP A C 1
ATOM 3234 O O . ASP A 1 409 ? 21.221 35.741 -25.167 1.00 55.75 409 ASP A O 1
ATOM 3238 N N . VAL A 1 410 ? 21.277 33.528 -24.850 1.00 62.25 410 VAL A N 1
ATOM 3239 C CA . VAL A 1 410 ? 19.815 33.352 -24.905 1.00 62.25 410 VAL A CA 1
ATOM 3240 C C . VAL A 1 410 ? 19.311 32.826 -23.564 1.00 62.25 410 VAL A C 1
ATOM 3242 O O . VAL A 1 410 ? 19.924 31.947 -22.963 1.00 62.25 410 VAL A O 1
ATOM 3245 N N . GLU A 1 411 ? 18.198 33.381 -23.083 1.00 66.94 411 GLU A N 1
ATOM 3246 C CA . GLU A 1 411 ? 17.479 32.903 -21.900 1.00 66.94 411 GLU A CA 1
ATOM 3247 C C . GLU A 1 411 ? 17.260 31.383 -22.000 1.00 66.94 411 GLU A C 1
ATOM 3249 O O . GLU A 1 411 ? 16.618 30.897 -22.934 1.00 66.94 411 GLU A O 1
ATOM 3254 N N . THR A 1 412 ? 17.857 30.624 -21.075 1.00 74.81 412 THR A N 1
ATOM 3255 C CA . THR A 1 412 ? 17.816 29.159 -21.092 1.00 74.81 412 THR A CA 1
ATOM 3256 C C . THR A 1 412 ? 16.375 28.682 -20.953 1.00 74.81 412 THR A C 1
ATOM 3258 O O . THR A 1 412 ? 15.806 28.710 -19.862 1.00 74.81 412 THR A O 1
ATOM 3261 N N . SER A 1 413 ? 15.784 28.219 -22.052 1.00 84.62 413 SER A N 1
ATOM 3262 C CA . SER A 1 413 ? 14.474 27.579 -22.006 1.00 84.62 413 SER A CA 1
ATOM 3263 C C . SER A 1 413 ? 14.588 26.222 -21.302 1.00 84.62 413 SER A C 1
ATOM 3265 O O . SER A 1 413 ? 15.541 25.463 -21.500 1.00 84.62 413 SER A O 1
ATOM 3267 N N . MET A 1 414 ? 13.633 25.946 -20.417 1.00 91.06 414 MET A N 1
ATOM 3268 C CA . MET A 1 414 ? 13.562 24.724 -19.622 1.00 91.06 414 MET A CA 1
ATOM 3269 C C . MET A 1 414 ? 12.446 23.836 -20.166 1.00 91.06 414 MET A C 1
ATOM 3271 O O . MET A 1 414 ? 11.401 24.325 -20.595 1.00 91.06 414 MET A O 1
ATOM 3275 N N . ARG A 1 415 ? 12.653 22.520 -20.130 1.00 94.06 415 ARG A N 1
ATOM 3276 C CA . ARG A 1 415 ? 11.605 21.526 -20.381 1.00 94.06 415 ARG A CA 1
ATOM 3277 C C . ARG A 1 415 ? 11.508 20.531 -19.228 1.00 94.06 415 ARG A C 1
ATOM 3279 O O . ARG A 1 415 ? 12.525 20.270 -18.583 1.00 94.06 415 ARG A O 1
ATOM 3286 N N . PRO A 1 416 ? 10.351 19.883 -19.032 1.00 94.94 416 PRO A N 1
ATOM 3287 C CA . PRO A 1 416 ? 10.245 18.756 -18.118 1.00 94.94 416 PRO A CA 1
ATOM 3288 C C . PRO A 1 416 ? 11.206 17.615 -18.485 1.00 94.94 416 PRO A C 1
ATOM 3290 O O . PRO A 1 416 ? 11.470 17.339 -19.665 1.00 94.94 416 PRO A O 1
ATOM 3293 N N . LEU A 1 417 ? 11.724 16.942 -17.462 1.00 97.06 417 LEU A N 1
ATOM 3294 C CA . LEU A 1 417 ? 12.415 15.663 -17.600 1.00 97.06 417 LEU A CA 1
ATOM 3295 C C . LEU A 1 417 ? 11.398 14.538 -17.792 1.00 97.06 417 LEU A C 1
ATOM 3297 O O . LEU A 1 417 ? 10.352 14.512 -17.151 1.00 97.06 417 LEU A O 1
ATOM 3301 N N . THR A 1 418 ? 11.735 13.573 -18.642 1.00 98.00 418 THR A N 1
ATOM 3302 C CA . THR A 1 418 ? 10.980 12.315 -18.732 1.00 98.00 418 THR A CA 1
ATOM 3303 C C . THR A 1 418 ? 11.299 11.406 -17.547 1.00 98.00 418 THR A C 1
ATOM 3305 O O . THR A 1 418 ? 12.389 11.479 -16.970 1.00 98.00 418 THR A O 1
ATOM 3308 N N . VAL A 1 419 ? 10.403 10.468 -17.228 1.00 98.06 419 VAL A N 1
ATOM 3309 C CA . VAL A 1 419 ? 10.643 9.470 -16.166 1.00 98.06 419 VAL A CA 1
ATOM 3310 C C . VAL A 1 419 ? 11.912 8.657 -16.435 1.00 98.06 419 VAL A C 1
ATOM 3312 O O . VAL A 1 419 ? 12.670 8.363 -15.510 1.00 98.06 419 VAL A O 1
ATOM 3315 N N . SER A 1 420 ? 12.196 8.343 -17.703 1.00 98.38 420 SER A N 1
ATOM 3316 C CA . SER A 1 420 ? 13.444 7.673 -18.077 1.00 98.38 420 SER A CA 1
ATOM 3317 C C . SER A 1 420 ? 14.664 8.527 -17.729 1.00 98.38 420 SER A C 1
ATOM 3319 O O . SER A 1 420 ? 15.557 8.041 -17.042 1.00 98.38 420 SER A O 1
ATOM 3321 N N . GLU A 1 421 ? 14.689 9.807 -18.109 1.00 97.81 421 GLU A N 1
ATOM 3322 C CA . GLU A 1 421 ? 15.812 10.704 -17.807 1.00 97.81 421 GLU A CA 1
ATOM 3323 C C . GLU A 1 421 ? 16.020 10.897 -16.301 1.00 97.81 421 GLU A C 1
ATOM 3325 O O . GLU A 1 421 ? 17.161 10.853 -15.842 1.00 97.81 421 GLU A O 1
ATOM 3330 N N . MET A 1 422 ? 14.943 11.044 -15.520 1.00 97.50 422 MET A N 1
ATOM 3331 C CA . MET A 1 422 ? 15.018 11.125 -14.055 1.00 97.50 422 MET A CA 1
ATOM 3332 C C . MET A 1 422 ? 15.716 9.893 -13.463 1.00 97.50 422 MET A C 1
ATOM 3334 O O . MET A 1 422 ? 16.625 10.024 -12.643 1.00 97.50 422 MET A O 1
ATOM 3338 N N . ASN A 1 423 ? 15.361 8.700 -13.941 1.00 97.44 423 ASN A N 1
ATOM 3339 C CA . ASN A 1 423 ? 15.971 7.446 -13.504 1.00 97.44 423 ASN A CA 1
ATOM 3340 C C . ASN A 1 423 ? 17.423 7.279 -13.988 1.00 97.44 423 ASN A C 1
ATOM 3342 O O . ASN A 1 423 ? 18.270 6.791 -13.238 1.00 97.44 423 ASN A O 1
ATOM 3346 N N . GLN A 1 424 ? 17.763 7.764 -15.187 1.00 97.75 424 GLN A N 1
ATOM 3347 C CA . GLN A 1 424 ? 19.160 7.815 -15.630 1.00 97.75 424 GLN A CA 1
ATOM 3348 C C . GLN A 1 424 ? 19.995 8.763 -14.752 1.00 97.75 424 GLN A C 1
ATOM 3350 O O . GLN A 1 424 ? 21.145 8.456 -14.441 1.00 97.75 424 GLN A O 1
ATOM 3355 N N . GLN A 1 425 ? 19.433 9.888 -14.295 1.00 95.94 425 GLN A N 1
ATOM 3356 C CA . GLN A 1 425 ? 20.136 10.786 -13.374 1.00 95.94 425 GLN A CA 1
ATOM 3357 C C . GLN A 1 425 ? 20.344 10.162 -11.989 1.00 95.94 425 GLN A C 1
ATOM 3359 O O . GLN A 1 425 ? 21.418 10.333 -11.404 1.00 95.94 425 GLN A O 1
ATOM 3364 N N . MET A 1 426 ? 19.354 9.418 -11.483 1.00 93.62 426 MET A N 1
ATOM 3365 C CA . MET A 1 426 ? 19.483 8.633 -10.248 1.00 93.62 426 MET A CA 1
ATOM 3366 C C . MET A 1 426 ? 20.662 7.657 -10.329 1.00 93.62 426 MET A C 1
ATOM 3368 O O . MET A 1 426 ? 21.498 7.607 -9.423 1.00 93.62 426 MET A O 1
ATOM 3372 N N . HIS A 1 427 ? 20.766 6.943 -11.453 1.00 95.50 427 HIS A N 1
ATOM 3373 C CA . HIS A 1 427 ? 21.820 5.966 -11.694 1.00 95.50 427 HIS A CA 1
ATOM 3374 C C . HIS A 1 427 ? 23.205 6.600 -11.858 1.00 95.50 427 HIS A C 1
ATOM 3376 O O . HIS A 1 427 ? 24.129 6.250 -11.132 1.00 95.50 427 HIS A O 1
ATOM 3382 N N . TYR A 1 428 ? 23.357 7.535 -12.800 1.00 95.44 428 TYR A N 1
ATOM 3383 C CA . TYR A 1 428 ? 24.676 8.006 -13.232 1.00 95.44 428 TYR A CA 1
ATOM 3384 C C . TYR A 1 428 ? 25.214 9.213 -12.457 1.00 95.44 428 TYR A C 1
ATOM 3386 O O . TYR A 1 428 ? 26.428 9.411 -12.431 1.00 95.44 428 TYR A O 1
ATOM 3394 N N . TYR A 1 429 ? 24.350 10.040 -11.856 1.00 92.50 429 TYR A N 1
ATOM 3395 C CA . TYR A 1 429 ? 24.777 11.295 -11.216 1.00 92.50 429 TYR A CA 1
ATOM 3396 C C . TYR A 1 429 ? 24.517 11.345 -9.713 1.00 92.50 429 TYR A C 1
ATOM 3398 O O . TYR A 1 429 ? 25.262 12.007 -8.992 1.00 92.50 429 TYR A O 1
ATOM 3406 N N . LYS A 1 430 ? 23.462 10.684 -9.224 1.00 86.00 430 LYS A N 1
ATOM 3407 C CA . LYS A 1 430 ? 23.111 10.686 -7.794 1.00 86.00 430 LYS A CA 1
ATOM 3408 C C . LYS A 1 430 ? 23.606 9.454 -7.044 1.00 86.00 430 LYS A C 1
ATOM 3410 O O . LYS A 1 430 ? 23.655 9.507 -5.819 1.00 86.00 430 LYS A O 1
ATOM 3415 N N . ASN A 1 431 ? 23.968 8.379 -7.751 1.00 83.12 431 ASN A N 1
ATOM 3416 C CA . ASN A 1 431 ? 24.369 7.093 -7.171 1.00 83.12 431 ASN A CA 1
ATOM 3417 C C . ASN A 1 431 ? 23.367 6.579 -6.117 1.00 83.12 431 ASN A C 1
ATOM 3419 O O . ASN A 1 431 ? 23.763 6.020 -5.095 1.00 83.12 431 ASN A O 1
ATOM 3423 N N . ASN A 1 432 ? 22.070 6.807 -6.345 1.00 82.31 432 ASN A N 1
ATOM 3424 C CA . ASN A 1 432 ? 20.987 6.409 -5.439 1.00 82.31 432 ASN A CA 1
ATOM 3425 C C . ASN A 1 432 ? 19.993 5.432 -6.087 1.00 82.31 432 ASN A C 1
ATOM 3427 O O . ASN A 1 432 ? 18.907 5.208 -5.553 1.00 82.31 432 ASN A O 1
ATOM 3431 N N . ASP A 1 433 ? 20.375 4.854 -7.226 1.00 89.31 433 ASP A N 1
ATOM 3432 C CA . ASP A 1 433 ? 19.659 3.754 -7.862 1.00 89.31 433 ASP A CA 1
ATOM 3433 C C . ASP A 1 433 ? 19.781 2.466 -7.031 1.00 89.31 433 ASP A C 1
ATOM 3435 O O . ASP A 1 433 ? 20.741 2.256 -6.284 1.00 89.31 433 ASP A O 1
ATOM 3439 N N . VAL A 1 434 ? 18.790 1.593 -7.160 1.00 88.06 434 VAL A N 1
ATOM 3440 C CA . VAL A 1 434 ? 18.646 0.368 -6.377 1.00 88.06 434 VAL A CA 1
ATOM 3441 C C . VAL A 1 434 ? 18.647 -0.853 -7.287 1.00 88.06 434 VAL A C 1
ATOM 3443 O O . VAL A 1 434 ? 18.200 -0.807 -8.433 1.00 88.06 434 VAL A O 1
ATOM 3446 N N . LEU A 1 435 ? 19.143 -1.974 -6.763 1.00 91.94 435 LEU A N 1
ATOM 3447 C CA . LEU A 1 435 ? 19.065 -3.247 -7.473 1.00 91.94 435 LEU A CA 1
ATOM 3448 C C . LEU A 1 435 ? 17.607 -3.680 -7.639 1.00 91.94 435 LEU A C 1
ATOM 3450 O O . LEU A 1 435 ? 16.801 -3.574 -6.703 1.00 91.94 435 LEU A O 1
ATOM 3454 N N . GLY A 1 436 ? 17.287 -4.172 -8.831 1.00 93.69 436 GLY A N 1
ATOM 3455 C CA . GLY A 1 436 ? 16.014 -4.815 -9.113 1.00 93.69 436 GLY A CA 1
ATOM 3456 C C . GLY A 1 436 ? 15.925 -6.198 -8.465 1.00 93.69 436 GLY A C 1
ATOM 3457 O O . GLY A 1 436 ? 16.954 -6.779 -8.107 1.00 93.69 436 GLY A O 1
ATOM 3458 N N . PRO A 1 437 ? 14.708 -6.720 -8.251 1.00 93.06 437 PRO A N 1
ATOM 3459 C CA . PRO A 1 437 ? 14.538 -8.090 -7.792 1.00 93.06 437 PRO A CA 1
ATOM 3460 C C . PRO A 1 437 ? 15.048 -9.084 -8.842 1.00 93.06 437 PRO A C 1
ATOM 3462 O O . PRO A 1 437 ? 14.953 -8.853 -10.044 1.00 93.06 437 PRO A O 1
ATOM 3465 N N . THR A 1 438 ? 15.578 -10.201 -8.361 1.00 92.56 438 THR A N 1
ATOM 3466 C CA . THR A 1 438 ? 16.072 -11.335 -9.160 1.00 92.56 438 THR A CA 1
ATOM 3467 C C . THR A 1 438 ? 15.306 -12.620 -8.832 1.00 92.56 438 THR A C 1
ATOM 3469 O O . THR A 1 438 ? 15.821 -13.719 -9.009 1.00 92.56 438 THR A O 1
ATOM 3472 N N . ASN A 1 439 ? 14.127 -12.464 -8.228 1.00 90.69 439 ASN A N 1
ATOM 3473 C CA . ASN A 1 439 ? 13.187 -13.527 -7.908 1.00 90.69 439 ASN A CA 1
ATOM 3474 C C . ASN A 1 439 ? 11.778 -13.013 -8.269 1.00 90.69 439 ASN A C 1
ATOM 3476 O O . ASN A 1 439 ? 11.444 -11.892 -7.847 1.00 90.69 439 ASN A O 1
ATOM 3480 N N . PRO A 1 440 ? 10.972 -13.779 -9.030 1.00 91.88 440 PRO A N 1
ATOM 3481 C CA . PRO A 1 440 ? 9.609 -13.392 -9.388 1.00 91.88 440 PRO A CA 1
ATOM 3482 C C . PRO A 1 440 ? 8.669 -13.282 -8.179 1.00 91.88 440 PRO A C 1
ATOM 3484 O O . PRO A 1 440 ? 7.768 -12.449 -8.205 1.00 91.88 440 PRO A O 1
ATOM 3487 N N . GLU A 1 441 ? 8.927 -13.980 -7.070 1.00 93.88 441 GLU A N 1
ATOM 3488 C CA . GLU A 1 441 ? 8.149 -13.912 -5.816 1.00 93.88 441 GLU A CA 1
ATOM 3489 C C . GLU A 1 441 ? 8.411 -12.621 -5.008 1.00 93.88 441 GLU A C 1
ATOM 3491 O O . GLU A 1 441 ? 8.306 -12.559 -3.782 1.00 93.88 441 GLU A O 1
ATOM 3496 N N . SER A 1 442 ? 8.808 -11.553 -5.697 1.00 94.12 442 SER A N 1
ATOM 3497 C CA . SER A 1 442 ? 9.002 -10.228 -5.125 1.00 94.12 442 SER A CA 1
ATOM 3498 C C . SER A 1 442 ? 7.666 -9.576 -4.778 1.00 94.12 442 SER A C 1
ATOM 3500 O O . SER A 1 442 ? 6.683 -9.685 -5.509 1.00 94.12 442 SER A O 1
ATOM 3502 N N . ARG A 1 443 ? 7.669 -8.749 -3.728 1.00 93.25 443 ARG A N 1
ATOM 3503 C CA . ARG A 1 443 ? 6.522 -7.913 -3.329 1.00 93.25 443 ARG A CA 1
ATOM 3504 C C . ARG A 1 443 ? 6.094 -6.911 -4.410 1.00 93.25 443 ARG A C 1
ATOM 3506 O O . ARG A 1 443 ? 4.952 -6.476 -4.403 1.00 93.25 443 ARG A O 1
ATOM 3513 N N . TYR A 1 444 ? 6.963 -6.633 -5.389 1.00 95.06 444 TYR A N 1
ATOM 3514 C CA . TYR A 1 444 ? 6.608 -5.858 -6.591 1.00 95.06 444 TYR A CA 1
ATOM 3515 C C . TYR A 1 444 ? 5.455 -6.476 -7.381 1.00 95.06 444 TYR A C 1
ATOM 3517 O O . TYR A 1 444 ? 4.757 -5.759 -8.089 1.00 95.06 444 TYR A O 1
ATOM 3525 N N . VAL A 1 445 ? 5.282 -7.796 -7.278 1.00 96.88 445 VAL A N 1
ATOM 3526 C CA . VAL A 1 445 ? 4.148 -8.505 -7.864 1.00 96.88 445 VAL A CA 1
ATOM 3527 C C . VAL A 1 445 ? 3.229 -9.003 -6.760 1.00 96.88 445 VAL A C 1
ATOM 3529 O O . VAL A 1 445 ? 2.079 -8.588 -6.704 1.00 96.88 445 VAL A O 1
ATOM 3532 N N . MET A 1 446 ? 3.763 -9.795 -5.828 1.00 95.31 446 MET A N 1
ATOM 3533 C CA . MET A 1 446 ? 2.981 -10.526 -4.822 1.00 95.31 446 MET A CA 1
ATOM 3534 C C . MET A 1 446 ? 2.231 -9.641 -3.816 1.00 95.31 446 MET A C 1
ATOM 3536 O O . MET A 1 446 ? 1.327 -10.115 -3.139 1.00 95.31 446 MET A O 1
ATOM 3540 N N . GLU A 1 447 ? 2.606 -8.367 -3.691 1.00 95.06 447 GLU A N 1
ATOM 3541 C CA . GLU A 1 447 ? 1.940 -7.399 -2.813 1.00 95.06 447 GLU A CA 1
ATOM 3542 C C . GLU A 1 447 ? 1.337 -6.264 -3.648 1.00 95.06 447 GLU A C 1
ATOM 3544 O O . GLU A 1 447 ? 0.130 -6.047 -3.626 1.00 95.06 447 GLU A O 1
ATOM 3549 N N . ASP A 1 448 ? 2.158 -5.565 -4.434 1.00 96.69 448 ASP A N 1
ATOM 3550 C CA . ASP A 1 448 ? 1.748 -4.345 -5.132 1.00 96.69 448 ASP A CA 1
ATOM 3551 C C . ASP A 1 448 ? 0.665 -4.563 -6.195 1.00 96.69 448 ASP A C 1
ATOM 3553 O O . ASP A 1 448 ? -0.164 -3.678 -6.399 1.00 96.69 448 ASP A O 1
ATOM 3557 N N . VAL A 1 449 ? 0.629 -5.713 -6.871 1.00 97.25 449 VAL A N 1
ATOM 3558 C CA . VAL A 1 449 ? -0.388 -5.969 -7.901 1.00 97.25 449 VAL A CA 1
ATOM 3559 C C . VAL A 1 449 ? -1.765 -6.169 -7.252 1.00 97.25 449 VAL A C 1
ATOM 3561 O O . VAL A 1 449 ? -2.624 -5.309 -7.472 1.00 97.25 449 VAL A O 1
ATOM 3564 N N . PRO A 1 450 ? -1.989 -7.188 -6.395 1.00 96.50 450 PRO A N 1
ATOM 3565 C CA . PRO A 1 450 ? -3.289 -7.386 -5.757 1.00 96.50 450 PRO A CA 1
ATOM 3566 C C . PRO A 1 450 ? -3.652 -6.269 -4.765 1.00 96.50 450 PRO A C 1
ATOM 3568 O O . PRO A 1 450 ? -4.794 -5.814 -4.756 1.00 96.50 450 PRO A O 1
ATOM 3571 N N . TYR A 1 451 ? -2.706 -5.768 -3.960 1.00 95.94 451 TYR A N 1
ATOM 3572 C CA . TYR A 1 451 ? -2.984 -4.798 -2.884 1.00 95.94 451 TYR A CA 1
ATOM 3573 C C . TYR A 1 451 ? -2.715 -3.332 -3.242 1.00 95.94 451 TYR A C 1
ATOM 3575 O O . TYR A 1 451 ? -3.051 -2.433 -2.476 1.00 95.94 451 TYR A O 1
ATOM 3583 N N . GLY A 1 452 ? -2.123 -3.039 -4.393 1.00 93.50 452 GLY A N 1
ATOM 3584 C CA . GLY A 1 452 ? -1.883 -1.660 -4.824 1.00 93.50 452 GLY A CA 1
ATOM 3585 C C . GLY A 1 452 ? -2.617 -1.303 -6.110 1.00 93.50 452 GLY A C 1
ATOM 3586 O O . GLY A 1 452 ? -3.277 -0.266 -6.188 1.00 93.50 452 GLY A O 1
ATOM 3587 N N . VAL A 1 453 ? -2.521 -2.160 -7.126 1.00 97.31 453 VAL A N 1
ATOM 3588 C CA . VAL A 1 453 ? -3.039 -1.864 -8.466 1.00 97.31 453 VAL A CA 1
ATOM 3589 C C . VAL A 1 453 ? -4.539 -2.138 -8.581 1.00 97.31 453 VAL A C 1
ATOM 3591 O O . VAL A 1 453 ? -5.254 -1.308 -9.145 1.00 97.31 453 VAL A O 1
ATOM 3594 N N . VAL A 1 454 ? -5.043 -3.245 -8.022 1.00 97.50 454 VAL A N 1
ATOM 3595 C CA . VAL A 1 454 ? -6.464 -3.640 -8.155 1.00 97.50 454 VAL A CA 1
ATOM 3596 C C . VAL A 1 454 ? -7.420 -2.551 -7.663 1.00 97.50 454 VAL A C 1
ATOM 3598 O O . VAL A 1 454 ? -8.411 -2.259 -8.331 1.00 97.50 454 VAL A O 1
ATOM 3601 N N . LEU A 1 455 ? -7.101 -1.868 -6.558 1.00 96.50 455 LEU A N 1
ATOM 3602 C CA . LEU A 1 455 ? -7.926 -0.761 -6.061 1.00 96.50 455 LEU A CA 1
ATOM 3603 C C . LEU A 1 455 ? -8.065 0.374 -7.094 1.00 96.50 455 LEU A C 1
ATOM 3605 O O . LEU A 1 455 ? -9.143 0.946 -7.239 1.00 96.50 455 LEU A O 1
ATOM 3609 N N . THR A 1 456 ? -7.008 0.671 -7.855 1.00 97.00 456 THR A N 1
ATOM 3610 C CA . THR A 1 456 ? -7.058 1.680 -8.929 1.00 97.00 456 THR A CA 1
ATOM 3611 C C . THR A 1 456 ? -8.008 1.246 -10.049 1.00 97.00 456 THR A C 1
ATOM 3613 O O . THR A 1 456 ? -8.761 2.071 -10.565 1.00 97.00 456 THR A O 1
ATOM 3616 N N . VAL A 1 457 ? -8.043 -0.049 -10.385 1.00 97.94 457 VAL A N 1
ATOM 3617 C CA . VAL A 1 457 ? -8.993 -0.609 -11.364 1.00 97.94 457 VAL A CA 1
ATOM 3618 C C . VAL A 1 457 ? -10.435 -0.497 -10.863 1.00 97.94 457 VAL A C 1
ATOM 3620 O O . VAL A 1 457 ? -11.301 -0.043 -11.613 1.00 97.94 457 VAL A O 1
ATOM 3623 N N . ILE A 1 458 ? -10.693 -0.832 -9.592 1.00 97.50 458 ILE A N 1
ATOM 3624 C CA . ILE A 1 458 ? -12.022 -0.690 -8.970 1.00 97.50 458 ILE A CA 1
ATOM 3625 C C . ILE A 1 458 ? -12.504 0.761 -9.052 1.00 97.50 458 ILE A C 1
ATOM 3627 O O . ILE A 1 458 ? -13.612 1.009 -9.527 1.00 97.50 458 ILE A O 1
ATOM 3631 N N . LEU A 1 459 ? -11.668 1.721 -8.641 1.00 97.12 459 LEU A N 1
ATOM 3632 C CA . LEU A 1 459 ? -12.013 3.145 -8.680 1.00 97.12 459 LEU A CA 1
ATOM 3633 C C . LEU A 1 459 ? -12.247 3.635 -10.116 1.00 97.12 459 LEU A C 1
ATOM 3635 O O . LEU A 1 459 ? -13.202 4.365 -10.367 1.00 97.12 459 LEU A O 1
ATOM 3639 N N . GLY A 1 460 ? -11.422 3.200 -11.071 1.00 97.62 460 GLY A N 1
ATOM 3640 C CA . GLY A 1 460 ? -11.593 3.549 -12.479 1.00 97.62 460 GLY A CA 1
ATOM 3641 C C . GLY A 1 460 ? -12.912 3.045 -13.062 1.00 97.62 460 GLY A C 1
ATOM 3642 O O . GLY A 1 460 ? -13.630 3.802 -13.716 1.00 97.62 460 GLY A O 1
ATOM 3643 N N . ARG A 1 461 ? -13.279 1.788 -12.782 1.00 97.00 461 ARG A N 1
ATOM 3644 C CA . ARG A 1 461 ? -14.570 1.213 -13.191 1.00 97.00 461 ARG A CA 1
ATOM 3645 C C . ARG A 1 461 ? -15.749 1.941 -12.525 1.00 97.00 461 ARG A C 1
ATOM 3647 O O . ARG A 1 461 ? -16.684 2.312 -13.229 1.00 97.00 461 ARG A O 1
ATOM 3654 N N . LEU A 1 462 ? -15.680 2.214 -11.216 1.00 96.81 462 LEU A N 1
ATOM 3655 C CA . LEU A 1 462 ? -16.711 2.952 -10.461 1.00 96.81 462 LEU A CA 1
ATOM 3656 C C . LEU A 1 462 ? -17.006 4.335 -11.068 1.00 96.81 462 LEU A C 1
ATOM 3658 O O . LEU A 1 462 ? -18.158 4.760 -11.129 1.00 96.81 462 LEU A O 1
ATOM 3662 N N . LEU A 1 463 ? -15.964 5.037 -11.512 1.00 96.81 463 LEU A N 1
ATOM 3663 C CA . LEU A 1 463 ? -16.043 6.409 -12.021 1.00 96.81 463 LEU A CA 1
ATOM 3664 C C . LEU A 1 463 ? -16.270 6.494 -13.536 1.00 96.81 463 LEU A C 1
ATOM 3666 O O . LEU A 1 463 ? -16.305 7.590 -14.086 1.00 96.81 463 LEU A O 1
ATOM 3670 N N . ASN A 1 464 ? -16.396 5.361 -14.235 1.00 96.12 464 ASN A N 1
ATOM 3671 C CA . ASN A 1 464 ? -16.365 5.302 -15.702 1.00 96.12 464 ASN A CA 1
ATOM 3672 C C . ASN A 1 464 ? -15.101 5.952 -16.314 1.00 96.12 464 ASN A C 1
ATOM 3674 O O . ASN A 1 464 ? -15.126 6.465 -17.433 1.00 96.12 464 ASN A O 1
ATOM 3678 N N . CYS A 1 465 ? -13.979 5.890 -15.593 1.00 97.19 465 CYS A N 1
ATOM 3679 C CA . CYS A 1 465 ? -12.647 6.309 -16.021 1.00 97.19 465 CYS A CA 1
ATOM 3680 C C . CYS A 1 465 ? -11.699 5.091 -15.966 1.00 97.19 465 CYS A C 1
ATOM 3682 O O . CYS A 1 465 ? -10.885 4.978 -15.048 1.00 97.19 465 CYS A O 1
ATOM 3684 N N . PRO A 1 466 ? -11.844 4.111 -16.879 1.00 96.31 466 PRO A N 1
ATOM 3685 C CA . PRO A 1 466 ? -11.208 2.804 -16.729 1.00 96.31 466 PRO A CA 1
ATOM 3686 C C . PRO A 1 466 ? -9.675 2.886 -16.780 1.00 96.31 466 PRO A C 1
ATOM 3688 O O . PRO A 1 466 ? -9.103 3.403 -17.742 1.00 96.31 466 PRO A O 1
ATOM 3691 N N . ALA A 1 467 ? -9.016 2.290 -15.782 1.00 98.25 467 ALA A N 1
ATOM 3692 C CA . ALA A 1 467 ? -7.563 2.116 -15.718 1.00 98.25 467 ALA A CA 1
ATOM 3693 C C . ALA A 1 467 ? -7.115 0.917 -16.579 1.00 98.25 467 ALA A C 1
ATOM 3695 O O . ALA A 1 467 ? -6.706 -0.130 -16.074 1.00 98.25 467 ALA A O 1
ATOM 3696 N N . SER A 1 468 ? -7.262 1.053 -17.897 1.00 98.44 468 SER A N 1
ATOM 3697 C CA . SER A 1 468 ? -7.114 -0.043 -18.865 1.00 98.44 468 SER A CA 1
ATOM 3698 C C . SER A 1 468 ? -5.696 -0.620 -18.913 1.00 98.44 468 SER A C 1
ATOM 3700 O O . SER A 1 468 ? -5.529 -1.828 -19.084 1.00 98.44 468 SER A O 1
ATOM 3702 N N . LEU A 1 469 ? -4.664 0.214 -18.762 1.00 98.69 469 LEU A N 1
ATOM 3703 C CA . LEU A 1 469 ? -3.266 -0.220 -18.721 1.00 98.69 469 LEU A CA 1
ATOM 3704 C C . LEU A 1 469 ? -2.945 -0.942 -17.414 1.00 98.69 469 LEU A C 1
ATOM 3706 O O . LEU A 1 469 ? -2.243 -1.952 -17.451 1.00 98.69 469 LEU A O 1
ATOM 3710 N N . HIS A 1 470 ? -3.472 -0.466 -16.284 1.00 98.69 470 HIS A N 1
ATOM 3711 C CA . HIS A 1 470 ? -3.336 -1.167 -15.006 1.00 98.69 470 HIS A CA 1
ATOM 3712 C C . HIS A 1 470 ? -3.985 -2.551 -15.064 1.00 98.69 470 HIS A C 1
ATOM 3714 O O . HIS A 1 470 ? -3.334 -3.545 -14.747 1.00 98.69 470 HIS A O 1
ATOM 3720 N N . GLU A 1 471 ? -5.232 -2.623 -15.533 1.00 98.25 471 GLU A N 1
ATOM 3721 C CA . GLU A 1 471 ? -5.976 -3.875 -15.668 1.00 98.25 471 GLU A CA 1
ATOM 3722 C C . GLU A 1 471 ? -5.282 -4.840 -16.642 1.00 98.25 471 GLU A C 1
ATOM 3724 O O . GLU A 1 471 ? -5.045 -5.999 -16.307 1.00 98.25 471 GLU A O 1
ATOM 3729 N N . SER A 1 472 ? -4.827 -4.347 -17.798 1.00 98.62 472 SER A N 1
ATOM 3730 C CA . SER A 1 472 ? -4.045 -5.153 -18.749 1.00 98.62 472 SER A CA 1
ATOM 3731 C C . SER A 1 472 ? -2.738 -5.664 -18.136 1.00 98.62 472 SER A C 1
ATOM 3733 O O . SER A 1 472 ? -2.344 -6.804 -18.375 1.00 98.62 472 SER A O 1
ATOM 3735 N N . GLY A 1 473 ? -2.056 -4.835 -17.341 1.00 98.62 473 GLY A N 1
ATOM 3736 C CA . GLY A 1 473 ? -0.845 -5.224 -16.626 1.00 98.62 473 GLY A CA 1
ATOM 3737 C C . GLY A 1 473 ? -1.101 -6.348 -15.622 1.00 98.62 473 GLY A C 1
ATOM 3738 O O . GLY A 1 473 ? -0.337 -7.314 -15.592 1.00 98.62 473 GLY A O 1
ATOM 3739 N N . ILE A 1 474 ? -2.203 -6.265 -14.869 1.00 98.56 474 ILE A N 1
ATOM 3740 C CA . ILE A 1 474 ? -2.657 -7.336 -13.972 1.00 98.56 474 ILE A CA 1
ATOM 3741 C C . ILE A 1 474 ? -2.925 -8.619 -14.763 1.00 98.56 474 ILE A C 1
ATOM 3743 O O . ILE A 1 474 ? -2.438 -9.676 -14.372 1.00 98.56 474 ILE A O 1
ATOM 3747 N N . MET A 1 475 ? -3.639 -8.547 -15.891 1.00 98.31 475 MET A N 1
ATOM 3748 C CA . MET A 1 475 ? -3.950 -9.723 -16.716 1.00 98.31 475 MET A CA 1
ATOM 3749 C C . MET A 1 475 ? -2.692 -10.390 -17.289 1.00 98.31 475 MET A C 1
ATOM 3751 O O . MET A 1 475 ? -2.587 -11.616 -17.287 1.00 98.31 475 MET A O 1
ATOM 3755 N N . ILE A 1 476 ? -1.717 -9.602 -17.755 1.00 98.75 476 ILE A N 1
ATOM 3756 C CA . ILE A 1 476 ? -0.439 -10.126 -18.261 1.00 98.75 476 ILE A CA 1
ATOM 3757 C C . ILE A 1 476 ? 0.324 -10.838 -17.144 1.00 98.75 476 ILE A C 1
ATOM 3759 O O . ILE A 1 476 ? 0.801 -11.952 -17.353 1.00 98.75 476 ILE A O 1
ATOM 3763 N N . LEU A 1 477 ? 0.431 -10.224 -15.963 1.00 98.44 477 LEU A N 1
ATOM 3764 C CA . LEU A 1 477 ? 1.110 -10.851 -14.830 1.00 98.44 477 LEU A CA 1
ATOM 3765 C C . LEU A 1 477 ? 0.352 -12.082 -14.332 1.00 98.44 477 LEU A C 1
ATOM 3767 O O . LEU A 1 477 ? 0.976 -13.097 -14.057 1.00 98.44 477 LEU A O 1
ATOM 3771 N N . SER A 1 478 ? -0.976 -12.050 -14.317 1.00 98.12 478 SER A N 1
ATOM 3772 C CA . SER A 1 478 ? -1.797 -13.212 -13.965 1.00 98.12 478 SER A CA 1
ATOM 3773 C C . SER A 1 478 ? -1.520 -14.392 -14.904 1.00 98.12 478 SER A C 1
ATOM 3775 O O . SER A 1 478 ? -1.307 -15.520 -14.460 1.00 98.12 478 SER A O 1
ATOM 3777 N N . ALA A 1 479 ? -1.395 -14.126 -16.209 1.00 98.38 479 ALA A N 1
ATOM 3778 C CA . ALA A 1 479 ? -1.005 -15.136 -17.191 1.00 98.38 479 ALA A CA 1
ATOM 3779 C C . ALA A 1 479 ? 0.439 -15.638 -17.002 1.00 98.38 479 ALA A C 1
ATOM 3781 O O . ALA A 1 479 ? 0.690 -16.828 -17.177 1.00 98.38 479 ALA A O 1
ATOM 3782 N N . MET A 1 480 ? 1.384 -14.759 -16.641 1.00 97.56 480 MET A N 1
ATOM 3783 C CA . MET A 1 480 ? 2.777 -15.142 -16.364 1.00 97.56 480 MET A CA 1
ATOM 3784 C C . MET A 1 480 ? 2.901 -16.031 -15.118 1.00 97.56 480 MET A C 1
ATOM 3786 O O . MET A 1 480 ? 3.678 -16.979 -15.138 1.00 97.56 480 MET A O 1
ATOM 3790 N N . TYR A 1 481 ? 2.136 -15.746 -14.060 1.00 96.75 481 TYR A N 1
ATOM 3791 C CA . TYR A 1 481 ? 2.206 -16.460 -12.778 1.00 96.75 481 TYR A C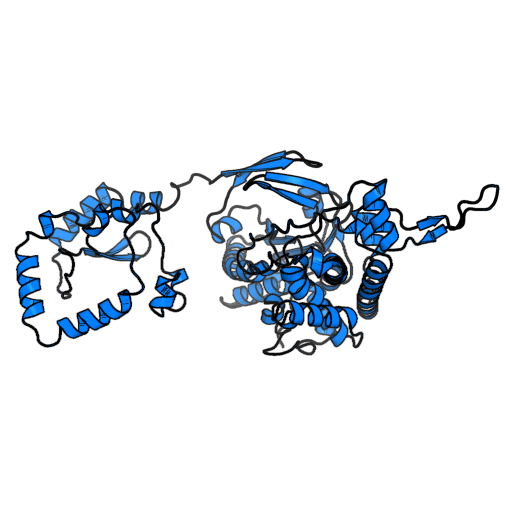A 1
ATOM 3792 C C . TYR A 1 481 ? 1.221 -17.636 -12.676 1.00 96.75 481 TYR A C 1
ATOM 3794 O O . TYR A 1 481 ? 1.293 -18.410 -11.725 1.00 96.75 481 TYR A O 1
ATOM 3802 N N . GLY A 1 482 ? 0.295 -17.782 -13.630 1.00 96.94 482 GLY A N 1
ATOM 3803 C CA . GLY A 1 482 ? -0.708 -18.852 -13.624 1.00 96.94 482 GLY A CA 1
ATOM 3804 C C . GLY A 1 482 ? -1.734 -18.739 -12.490 1.00 96.94 482 GLY A C 1
ATOM 3805 O O . GLY A 1 482 ? -2.257 -19.757 -12.041 1.00 96.94 482 GLY A O 1
ATOM 3806 N N . ARG A 1 483 ? -2.004 -17.519 -12.016 1.00 95.12 483 ARG A N 1
ATOM 3807 C CA . ARG A 1 483 ? -2.918 -17.200 -10.905 1.00 95.12 483 ARG A CA 1
ATOM 3808 C C . ARG A 1 483 ? -3.615 -15.872 -11.174 1.00 95.12 483 ARG A C 1
ATOM 3810 O O . ARG A 1 483 ? -3.066 -15.053 -11.903 1.00 95.12 483 ARG A O 1
ATOM 3817 N N . ASP A 1 484 ? -4.797 -15.656 -10.611 1.00 95.50 484 ASP A N 1
ATOM 3818 C CA . ASP A 1 484 ? -5.571 -14.438 -10.863 1.00 95.50 484 ASP A CA 1
ATOM 3819 C C . ASP A 1 484 ? -5.336 -13.378 -9.783 1.00 95.50 484 ASP A C 1
ATOM 3821 O O . ASP A 1 484 ? -5.897 -13.434 -8.691 1.00 95.50 484 ASP A O 1
ATOM 3825 N N . PHE A 1 485 ? -4.529 -12.367 -10.103 1.00 96.62 485 PHE A N 1
ATOM 3826 C CA . PHE A 1 485 ? -4.241 -11.286 -9.163 1.00 96.62 485 PHE A CA 1
ATOM 3827 C C . PHE A 1 485 ? -5.403 -10.300 -8.965 1.00 96.62 485 PHE A C 1
ATOM 3829 O O . PHE A 1 485 ? -5.329 -9.498 -8.033 1.00 96.62 485 PHE A O 1
ATOM 3836 N N . LEU A 1 486 ? -6.461 -10.318 -9.790 1.00 95.25 486 LEU A N 1
ATOM 3837 C CA . LEU A 1 486 ? -7.620 -9.433 -9.593 1.00 95.25 486 LEU A CA 1
ATOM 3838 C C . LEU A 1 486 ? -8.390 -9.773 -8.317 1.00 95.25 486 LEU A C 1
ATOM 3840 O O . LEU A 1 486 ? -8.951 -8.872 -7.694 1.00 95.25 486 LEU A O 1
ATOM 3844 N N . VAL A 1 487 ? -8.398 -11.047 -7.926 1.00 94.56 487 VAL A N 1
ATOM 3845 C CA . VAL A 1 487 ? -9.244 -11.546 -6.837 1.00 94.56 487 VAL A CA 1
ATOM 3846 C C . VAL A 1 487 ? -8.483 -11.837 -5.547 1.00 94.56 487 VAL A C 1
ATOM 3848 O O . VAL A 1 487 ? -9.111 -12.120 -4.542 1.00 94.56 487 VAL A O 1
ATOM 3851 N N . GLU A 1 488 ? -7.155 -11.725 -5.506 1.00 94.00 488 GLU A N 1
ATOM 3852 C CA . GLU A 1 488 ? -6.335 -12.166 -4.356 1.00 94.00 488 GLU A CA 1
ATOM 3853 C C . GLU A 1 488 ? -6.282 -11.210 -3.163 1.00 94.00 488 GLU A C 1
ATOM 3855 O O . GLU A 1 488 ? -5.672 -11.503 -2.136 1.00 94.00 488 GLU A O 1
ATOM 3860 N N . ASN A 1 489 ? -6.897 -10.042 -3.281 1.00 96.38 489 ASN A N 1
ATOM 3861 C CA . ASN A 1 489 ? -6.842 -9.051 -2.227 1.00 96.38 489 ASN A CA 1
ATOM 3862 C C . ASN A 1 489 ? -7.859 -9.347 -1.121 1.00 96.38 489 ASN A C 1
ATOM 3864 O O . ASN A 1 489 ? -9.012 -8.918 -1.179 1.00 96.38 489 ASN A O 1
ATOM 3868 N N . GLU A 1 490 ? -7.401 -10.023 -0.073 1.00 95.25 490 GLU A N 1
ATOM 3869 C CA . GLU A 1 490 ? -8.255 -10.438 1.044 1.00 95.25 490 GLU A CA 1
ATOM 3870 C C . GLU A 1 490 ? -8.911 -9.264 1.799 1.00 95.25 490 GLU A C 1
ATOM 3872 O O . GLU A 1 490 ? -9.998 -9.419 2.356 1.00 95.25 490 GLU A O 1
ATOM 3877 N N . LEU A 1 491 ? -8.289 -8.075 1.813 1.00 96.75 491 LEU A N 1
ATOM 3878 C CA . LEU A 1 491 ? -8.898 -6.885 2.424 1.00 96.75 491 LEU A CA 1
ATOM 3879 C C . LEU A 1 491 ? -10.115 -6.437 1.610 1.00 96.75 491 LEU A C 1
ATOM 3881 O O . LEU A 1 491 ? -11.178 -6.186 2.168 1.00 96.75 491 LEU A O 1
ATOM 3885 N N . LEU A 1 492 ? -9.976 -6.360 0.285 1.00 97.12 492 LEU A N 1
ATOM 3886 C CA . LEU A 1 492 ? -11.072 -5.969 -0.601 1.00 97.12 492 LEU A CA 1
ATOM 3887 C C . LEU A 1 492 ? -12.175 -7.039 -0.650 1.00 97.12 492 LEU A C 1
ATOM 3889 O O . LEU A 1 492 ? -13.350 -6.675 -0.693 1.00 97.12 492 LEU A O 1
ATOM 3893 N N . GLN A 1 493 ? -11.827 -8.329 -0.565 1.00 95.81 493 GLN A N 1
ATOM 3894 C CA . GLN A 1 493 ? -12.800 -9.412 -0.359 1.00 95.81 493 GLN A CA 1
ATOM 3895 C C . GLN A 1 493 ? -13.585 -9.215 0.945 1.00 95.81 493 GLN A C 1
ATOM 3897 O O . GLN A 1 493 ? -14.814 -9.222 0.931 1.00 95.81 493 GLN A O 1
ATOM 3902 N N . GLY A 1 494 ? -12.893 -8.960 2.061 1.00 94.62 494 GLY A N 1
ATOM 3903 C CA . GLY A 1 494 ? -13.519 -8.710 3.363 1.00 94.62 494 GLY A CA 1
ATOM 3904 C C . GLY A 1 494 ? -14.421 -7.469 3.397 1.00 94.62 494 GLY A C 1
ATOM 3905 O O . GLY A 1 494 ? -15.333 -7.391 4.213 1.00 94.62 494 GLY A O 1
ATOM 3906 N N . LEU A 1 495 ? -14.206 -6.522 2.481 1.00 95.75 495 LEU A N 1
ATOM 3907 C CA . LEU A 1 495 ? -15.048 -5.338 2.280 1.00 95.75 495 LEU A CA 1
ATOM 3908 C C . LEU A 1 495 ? -16.202 -5.564 1.282 1.00 95.75 495 LEU A C 1
ATOM 3910 O O . LEU A 1 495 ? -16.987 -4.644 1.040 1.00 95.75 495 LEU A O 1
ATOM 3914 N N . GLY A 1 496 ? -16.307 -6.756 0.684 1.00 95.19 496 GLY A N 1
ATOM 3915 C CA . GLY A 1 496 ? -17.316 -7.097 -0.325 1.00 95.19 496 GLY A CA 1
ATOM 3916 C C . GLY A 1 496 ? -17.075 -6.465 -1.701 1.00 95.19 496 GLY A C 1
ATOM 3917 O O . GLY A 1 496 ? -17.993 -6.412 -2.521 1.00 95.19 496 GLY A O 1
ATOM 3918 N N . LEU A 1 497 ? -15.860 -5.968 -1.958 1.00 96.00 497 LEU A N 1
ATOM 3919 C CA . LEU A 1 497 ? -15.449 -5.325 -3.214 1.00 96.00 497 LEU A CA 1
ATOM 3920 C C . LEU A 1 497 ? -14.936 -6.324 -4.261 1.00 96.00 497 LEU A C 1
ATOM 3922 O O . LEU A 1 497 ? -14.751 -5.961 -5.421 1.00 96.00 497 LEU A O 1
ATOM 3926 N N . ILE A 1 498 ? -14.722 -7.574 -3.859 1.00 95.44 498 ILE A N 1
ATOM 3927 C CA . ILE A 1 498 ? -14.355 -8.703 -4.714 1.00 95.44 498 ILE A CA 1
ATOM 3928 C C . ILE A 1 498 ? -15.367 -9.817 -4.429 1.00 95.44 498 ILE A C 1
ATOM 3930 O O . ILE A 1 498 ? -15.581 -10.163 -3.268 1.00 95.44 498 ILE A O 1
ATOM 3934 N N . GLY A 1 499 ? -16.041 -10.302 -5.474 1.00 87.75 499 GLY A N 1
ATOM 3935 C CA . GLY A 1 499 ? -16.933 -11.463 -5.419 1.00 87.75 499 GLY A CA 1
ATOM 3936 C C . GLY A 1 499 ? -16.183 -12.774 -5.671 1.00 87.75 499 GLY A C 1
ATOM 3937 O O . GLY A 1 499 ? -14.959 -12.798 -5.635 1.00 87.75 499 GLY A O 1
ATOM 3938 N N . GLU A 1 500 ? -16.910 -13.860 -5.954 1.00 78.38 500 GLU A N 1
ATOM 3939 C CA . GLU A 1 500 ? -16.285 -15.170 -6.220 1.00 78.38 500 GLU A CA 1
ATOM 3940 C C . GLU A 1 500 ? -15.367 -15.149 -7.456 1.00 78.38 500 GLU A C 1
ATOM 3942 O O . GLU A 1 500 ? -14.277 -15.707 -7.395 1.00 78.38 500 GLU A O 1
ATOM 3947 N N . ASP A 1 501 ? -15.766 -14.450 -8.529 1.00 80.06 501 ASP A N 1
ATOM 3948 C CA . ASP A 1 501 ? -15.057 -14.483 -9.822 1.00 80.06 501 ASP A CA 1
ATOM 3949 C C . ASP A 1 501 ? -14.731 -13.094 -10.428 1.00 80.06 501 ASP A C 1
ATOM 3951 O O . ASP A 1 501 ? -14.119 -13.023 -11.492 1.00 80.06 501 ASP A O 1
ATOM 3955 N N . ASP A 1 502 ? -15.166 -11.974 -9.828 1.00 88.19 502 ASP A N 1
ATOM 3956 C CA . ASP A 1 502 ? -14.947 -10.623 -10.393 1.00 88.19 502 ASP A CA 1
ATOM 3957 C C . ASP A 1 502 ? -15.021 -9.516 -9.323 1.00 88.19 502 ASP A C 1
ATOM 3959 O O . ASP A 1 502 ? -15.486 -9.705 -8.195 1.00 88.19 502 ASP A O 1
ATOM 3963 N N . LEU A 1 503 ? -14.585 -8.316 -9.700 1.00 94.25 503 LEU A N 1
ATOM 3964 C CA . LEU A 1 503 ? -14.658 -7.097 -8.906 1.00 94.25 503 LEU A CA 1
ATOM 3965 C C . LEU A 1 503 ? -16.112 -6.622 -8.758 1.00 94.25 503 LEU A C 1
ATOM 3967 O O . LEU A 1 503 ? -16.789 -6.289 -9.734 1.00 94.25 503 LEU A O 1
ATOM 3971 N N . ASN A 1 504 ? -16.573 -6.467 -7.519 1.00 93.75 504 ASN A N 1
ATOM 3972 C CA . ASN A 1 504 ? -17.899 -5.944 -7.200 1.00 93.75 504 ASN A CA 1
ATOM 3973 C C . ASN A 1 504 ? -17.886 -4.408 -7.094 1.00 93.75 504 ASN A C 1
ATOM 3975 O O . ASN A 1 504 ? -18.078 -3.818 -6.030 1.00 93.75 504 ASN A O 1
ATOM 3979 N N . VAL A 1 505 ? -17.659 -3.735 -8.223 1.00 91.06 505 VAL A N 1
ATOM 3980 C CA . VAL A 1 505 ? -17.486 -2.268 -8.271 1.00 91.06 505 VAL A CA 1
ATOM 3981 C C . VAL A 1 505 ? -18.743 -1.481 -7.881 1.00 91.06 505 VAL A C 1
ATOM 3983 O O . VAL A 1 505 ? -18.644 -0.314 -7.520 1.00 91.06 505 VAL A O 1
ATOM 3986 N N . ASN A 1 506 ? -19.915 -2.124 -7.918 1.00 89.50 506 ASN A N 1
ATOM 3987 C CA . ASN A 1 506 ? -21.205 -1.525 -7.565 1.00 89.50 506 ASN A CA 1
ATOM 3988 C C . ASN A 1 506 ? -21.661 -1.868 -6.136 1.00 89.50 506 ASN A C 1
ATOM 3990 O O . ASN A 1 506 ? -22.793 -1.540 -5.770 1.00 89.50 506 ASN A O 1
ATOM 3994 N N . ALA A 1 507 ? -20.806 -2.508 -5.326 1.00 92.38 507 ALA A N 1
ATOM 3995 C CA . ALA A 1 507 ? -21.096 -2.787 -3.918 1.00 92.38 507 ALA A CA 1
ATOM 3996 C C . ALA A 1 507 ? -21.513 -1.508 -3.173 1.00 92.38 507 ALA A C 1
ATOM 3998 O O . ALA A 1 507 ? -22.516 -1.499 -2.458 1.00 92.38 507 ALA A O 1
ATOM 3999 N N . TYR A 1 508 ? -20.806 -0.406 -3.445 1.00 95.31 508 TYR A N 1
ATOM 4000 C CA . TYR A 1 508 ? -21.039 0.910 -2.861 1.00 95.31 508 TYR A CA 1
ATOM 4001 C C . TYR A 1 508 ? -21.109 1.982 -3.951 1.00 95.31 508 TYR A C 1
ATOM 4003 O O . TYR A 1 508 ? -20.372 1.955 -4.934 1.00 95.31 508 TYR A O 1
ATOM 4011 N N . SER A 1 509 ? -22.001 2.947 -3.765 1.00 95.50 509 SER A N 1
ATOM 4012 C CA . SER A 1 509 ? -22.120 4.152 -4.577 1.00 95.50 509 SER A CA 1
ATOM 4013 C C . SER A 1 509 ? -20.914 5.072 -4.386 1.00 95.50 509 SER A C 1
ATOM 4015 O O . SER A 1 509 ? -20.231 5.037 -3.361 1.00 95.50 509 SER A O 1
ATOM 4017 N N . LEU A 1 510 ? -20.684 5.972 -5.344 1.00 95.56 510 LEU A N 1
ATOM 4018 C CA . LEU A 1 510 ? -19.627 6.980 -5.234 1.00 95.56 510 LEU A CA 1
ATOM 4019 C C . LEU A 1 510 ? -19.751 7.833 -3.957 1.00 95.56 510 LEU A C 1
ATOM 4021 O O . LEU A 1 510 ? -18.744 8.195 -3.354 1.00 95.56 510 LEU A O 1
ATOM 4025 N N . GLN A 1 511 ? -20.978 8.138 -3.529 1.00 95.62 511 GLN A N 1
ATOM 4026 C CA . GLN A 1 511 ? -21.214 8.898 -2.304 1.00 95.62 511 GLN A CA 1
ATOM 4027 C C . GLN A 1 511 ? -20.764 8.116 -1.060 1.00 95.62 511 GLN A C 1
ATOM 4029 O O . GLN A 1 511 ? -20.078 8.675 -0.209 1.00 95.62 511 GLN A O 1
ATOM 4034 N N . GLU A 1 512 ? -21.067 6.817 -0.987 1.00 96.69 512 GLU A N 1
ATOM 4035 C CA . GLU A 1 512 ? -20.605 5.943 0.101 1.00 96.69 512 GLU A CA 1
ATOM 4036 C C . GLU A 1 512 ? -19.071 5.829 0.125 1.00 96.69 512 GLU A C 1
ATOM 4038 O O . GLU A 1 512 ? -18.477 5.849 1.199 1.00 96.69 512 GLU A O 1
ATOM 4043 N N . TRP A 1 513 ? -18.407 5.801 -1.037 1.00 96.69 513 TRP A N 1
ATOM 4044 C CA . TRP A 1 513 ? -16.942 5.865 -1.127 1.00 96.69 513 TRP A CA 1
ATOM 4045 C C . TRP A 1 513 ? -16.366 7.186 -0.599 1.00 96.69 513 TRP A C 1
ATOM 4047 O O . TRP A 1 513 ? -15.375 7.172 0.134 1.00 96.69 513 TRP A O 1
ATOM 4057 N N . LYS A 1 514 ? -16.984 8.325 -0.945 1.00 95.50 514 LYS A N 1
ATOM 4058 C CA . LYS A 1 514 ? -16.575 9.649 -0.446 1.00 95.50 514 LYS A CA 1
ATOM 4059 C C . LYS A 1 514 ? -16.765 9.766 1.069 1.00 95.50 514 LYS A C 1
ATOM 4061 O O . LYS A 1 514 ? -15.902 10.313 1.748 1.00 95.50 514 LYS A O 1
ATOM 4066 N N . GLU A 1 515 ? -17.851 9.221 1.612 1.00 95.88 515 GLU A N 1
ATOM 4067 C CA . GLU A 1 515 ? -18.083 9.176 3.061 1.00 95.88 515 GLU A CA 1
ATOM 4068 C C . GLU A 1 515 ? -17.093 8.254 3.772 1.00 95.88 515 GLU A C 1
ATOM 4070 O O . GLU A 1 515 ? -16.481 8.657 4.763 1.00 95.88 515 GLU A O 1
ATOM 4075 N N . MET A 1 516 ? -16.877 7.050 3.235 1.00 96.44 516 MET A N 1
ATOM 4076 C CA . MET A 1 516 ? -15.905 6.091 3.756 1.00 96.44 516 MET A CA 1
ATOM 4077 C C . MET A 1 516 ? -14.506 6.702 3.826 1.00 96.44 516 MET A C 1
ATOM 4079 O O . MET A 1 516 ? -13.810 6.507 4.820 1.00 96.44 516 MET A O 1
ATOM 4083 N N . ALA A 1 517 ? -14.108 7.499 2.830 1.00 95.94 517 ALA A N 1
ATOM 4084 C CA . ALA A 1 517 ? -12.797 8.140 2.812 1.00 95.94 517 ALA A CA 1
ATOM 4085 C C . ALA A 1 517 ? -12.532 9.014 4.053 1.00 95.94 517 ALA A C 1
ATOM 4087 O O . ALA A 1 517 ? -11.376 9.154 4.454 1.00 95.94 517 ALA A O 1
ATOM 4088 N N . CYS A 1 518 ? -13.583 9.577 4.657 1.00 94.56 518 CYS A N 1
ATOM 4089 C CA . CYS A 1 518 ? -13.509 10.408 5.859 1.00 94.56 518 CYS A CA 1
ATOM 4090 C C . CYS A 1 518 ? -13.795 9.618 7.142 1.00 94.56 518 CYS A C 1
ATOM 4092 O O . CYS A 1 518 ? -13.170 9.861 8.171 1.00 94.56 518 CYS A O 1
ATOM 4094 N N . LEU A 1 519 ? -14.753 8.692 7.102 1.00 94.81 519 LEU A N 1
ATOM 4095 C CA . LEU A 1 519 ? -15.183 7.925 8.274 1.00 94.81 519 LEU A CA 1
ATOM 4096 C C . LEU A 1 519 ? -14.241 6.763 8.593 1.00 94.81 519 LEU A C 1
ATOM 4098 O O . LEU A 1 519 ? -14.118 6.362 9.746 1.00 94.81 519 LEU A O 1
ATOM 4102 N N . GLY A 1 520 ? -13.581 6.226 7.571 1.00 96.06 520 GLY A N 1
ATOM 4103 C CA . GLY A 1 520 ? -12.814 4.999 7.669 1.00 96.06 520 GLY A CA 1
ATOM 4104 C C . GLY A 1 520 ? -13.673 3.743 7.681 1.00 96.06 520 GLY A C 1
ATOM 4105 O O . GLY A 1 520 ? -13.172 2.730 8.113 1.00 96.06 520 GLY A O 1
ATOM 4106 N N . TYR A 1 521 ? -14.938 3.768 7.259 1.00 95.69 521 TYR A N 1
ATOM 4107 C CA . TYR A 1 521 ? -15.778 2.571 7.110 1.00 95.69 521 TYR A CA 1
ATOM 4108 C C . TYR A 1 521 ? -16.887 2.826 6.086 1.00 95.69 521 TYR A C 1
ATOM 4110 O O . TYR A 1 521 ? -17.321 3.968 5.917 1.00 95.69 521 TYR A O 1
ATOM 4118 N N . PHE A 1 522 ? -17.378 1.778 5.424 1.00 95.38 522 PHE A N 1
ATOM 4119 C CA . PHE A 1 522 ? -18.641 1.860 4.689 1.00 95.38 522 PHE A CA 1
ATOM 4120 C C . PHE A 1 522 ? -19.817 1.759 5.667 1.00 95.38 522 PHE A C 1
ATOM 4122 O O . PHE A 1 522 ? -19.812 0.911 6.559 1.00 95.38 522 PHE A O 1
ATOM 4129 N N . ARG A 1 523 ? -20.822 2.634 5.535 1.00 85.88 523 ARG A N 1
ATOM 4130 C CA . ARG A 1 523 ? -22.051 2.527 6.336 1.00 85.88 523 ARG A CA 1
ATOM 4131 C C . ARG A 1 523 ? -22.789 1.242 5.955 1.00 85.88 523 ARG A C 1
ATOM 4133 O O . ARG A 1 523 ? -22.899 0.927 4.773 1.00 85.88 523 ARG A O 1
ATOM 4140 N N . GLU A 1 524 ? -23.296 0.530 6.956 1.00 69.50 524 GLU A N 1
ATOM 4141 C CA . GLU A 1 524 ? -24.214 -0.586 6.725 1.00 69.50 524 GLU A CA 1
ATOM 4142 C C . GLU A 1 524 ? -25.473 -0.077 6.013 1.00 69.50 524 GLU A C 1
ATOM 4144 O O . GLU A 1 524 ? -25.954 1.025 6.304 1.00 69.50 524 GLU A O 1
ATOM 4149 N N . ARG A 1 525 ? -25.962 -0.863 5.051 1.00 54.47 525 ARG A N 1
ATOM 4150 C CA . ARG A 1 525 ? -27.180 -0.568 4.291 1.00 54.47 525 ARG A CA 1
ATOM 4151 C C . ARG A 1 525 ? -28.424 -1.128 4.957 1.00 54.47 525 ARG A C 1
ATOM 4153 O O . ARG A 1 525 ? -28.337 -2.249 5.502 1.00 54.47 525 ARG A O 1
#

Secondary structure (DSSP, 8-state):
-HHHHHHT-TTGGGT----TT-HHHHHHT--BSGGGTTSHHHHHHHHHHHHSTTHHHHHHHHHHHHTT-----SSGGGGGBPPEEEEEETTEEEEEEE-SSTT------PPPHHHHHHHHHHHHHTTHHHHHHHHSS-TT---EEEEEEEETS-EEEEEE--SSHHHHHHTSSSEEEE-S-GGGHHHHHHHHHHHHHHHHHHH-S-EEEEEET-TTTHHHHHHHHHHHHHHTSTT--HHHHHHHEEEEEESS-SEEEEEEETTEEEEEEE-S-EEEEEES--TTT--THHHHHHH-S-EEE-TTHHHHHHHT--HHHHHHHHHHHHHHHHSPPPPPPP-TTPPPPP-PPPP-BHHHH--HHHHHHHHHHHHHHHHHHHHTT-----HHHHHHHHH---SEEES----SSS---EEEPPHHHHHHHIIIII----BPPSSTTSHHHHTHIIIIIHHHHHHHHHTT---HHHHHHHHHHHHHHTS-TTT--HHHHHTT-B-SSSB-TTSS-HHHHHHHHHHSSPPP-

Organism: NCBI:txid267567

Foldseek 3Di:
DVVCVLVVPPPVVVVDDDPPVCLLVVVVVADFDDVLCPDVVVVVVVVVCVVDPCSVVVVCVVVVSCVVVPDDDPDPRCVGGWDKDWDDDDLDTPDIGGDSGHDDDDDDDDDDDPVVVVVVCVCVVVDSPCSVCVVPPHPPDFDWDWAFEAAPDGDIDIDGDDPALLCQCPVDPLEAEAPDFQLCLLVVLLRNLLSNLVCCVVVVAAHEYEYAACQFLSLQLSLVSNLVSNVVDDDDDVVSVQVRYKYKHWLHHQFDWDDPDPRYIYTHDGFQAIEMDIALDDPVPPDCVVVCVVPNDHYDYFDLFPLQSLLQNLLQLLLLLLCVQQVCLQCPDAFDDDDPPDDGDDDDRDWDWRLQSCDPVSLVLSQLLQVLSVVLCVLSVTDYDGPLRVLCRGQVFDQWDFPDPDDDDDDGDIDGDTSSRSSVCSVPPVVNIDIDHNHPCDCSPVRSLLRRLLVSQLSCVLSVSGSVSSVVSQVVVCVVVVHRSNQSNVSCVSLVQHDPDHGPSVPDHPVQVSSCSNNSYRDDD

pLDDT: mean 80.04, std 20.07, range [29.98, 98.81]

InterPro domains:
  IPR003421 Opine dehydrogenase [PF02317] (305-480)
  IPR008927 6-phosphogluconate dehydrogenase-like, C-terminal domain superfamily [SSF48179] (306-497)
  IPR013328 6-phosphogluconate dehydrogenase, domain 2 [G3DSA:1.10.1040.10] (313-499)
  IPR032801 Peroxiredoxin-like 2A/B/C [PF13911] (14-101)
  IPR051729 Opine/Lysopine Dehydrogenase [PTHR38015] (172-490)